Protein AF-0000000073252554 (afdb_homodimer)

Nearest PDB structures (foldseek):
  4odj-assembly1_A-2  TM=5.257E-01  e=9.785E-01  Cryptospo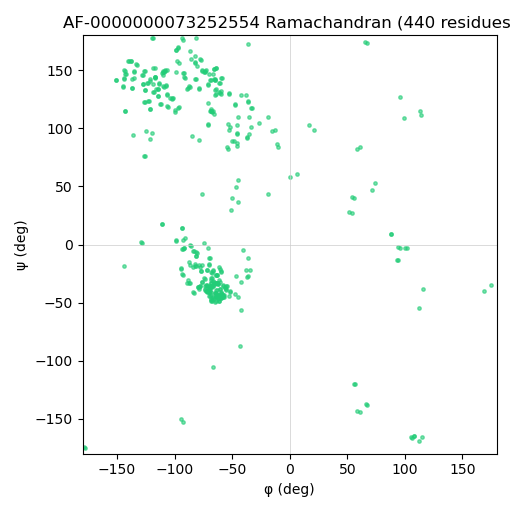ridium hominis
  5oql-assembly1_b  TM=2.674E-01  e=1.837E-01  Thermochaetoides thermophila DSM 1495
  5izo-assembly2_B  TM=3.496E-01  e=1.675E+00  Bacillus subtilis subsp. subtilis str. 168
  1tgz-assembly1_A  TM=3.885E-01  e=2.127E+00  Homo sapiens
  3dev-assembly1_B  TM=2.054E-01  e=1.675E+00  Staphylococcus haemolyticus JCSC1435

Radius of gyration: 21.5 Å; Cα contacts (8 Å, |Δi|>4): 895; chains: 2; bounding box: 57×66×51 Å

pLDDT: mean 74.4, std 19.13, range [18.89, 98.12]

Secondary structure (DSSP, 8-state):
---------HHHHHHHHHHHHHHHHHHHT-B-TTS-BGGGSHHHHHHHHHHHHHHHS-GGG-SEEEEEEE-SSTT--SS--EEEEEEEEEE-TTSSSEEEEEEEEEEEEE-TT----HHHHHHHHHHHHHHHTTT-TT-EEEEEEEETTEEEEEEEETTS-GGGGEEEEETTEE-S-TT-TTHHHHHHHH-EESS---TTSSTT-STTTTHHHHHGGG----/---------HHHHHHHHHHHHHHHHHHHT-B-TTS-BGGGSHHHHHHHHHHHHHHHS-GGG-SEEEEET--SSTT--SS---SEEEEEEEE-TTSSSEEEEEEEEEEEEE-TT----HHHHHHHHHHHHHHHTTT-TT-EEEEEEEETTEEEEEEEETTS-GGGGEEEEETTEE-S-TT-TTHHHHHHHH-EETT---TTSSSS-STTTTHHHHHTTT----

Foldseek 3Di:
DPPQLPDPDPVQLLVQLQVLLQVLLVQQPDQDPPRHRQQQAFVSVLVSVVSNVCSLPPVSSVQWDKDAQDALDPPDDDDGGFRIWIWGWAADPPDHDIDIDAGAETEDEGGQNDPDALVNQVVSVVVRCCSNVPLPAPDKHKYWYYYRQFIWIWIAGSNDDDPQRIFTAALVGTPSDCPPPDPVVVCNRVGAGSSDADPPDDGCRSNNCSCRCSNPDVDPPD/DPPQLPDPDPVQLLVQLQVLLQVLLVQQPDQDPPRHRNQQAFVSVLVSVVSNVCSLPPVSSVQWDKDAQDALDVPDDDDGGFRIFIWGWAADPPDHDIDIDAGAETEDEGGQNDPDFPVNQVVSVVVRCCSNVPLPAPDKHKYWYYYRQFIWIWIAGSNDDDPQRIFTAALVGTDSDCPDPDPVVVCNRRGAGSSWDDPPDPHHYSNRCSCPCSSPDSDPPD

Solvent-accessible surface area (backbone atoms only — not comparable to full-atom values): 23296 Å² total; per-residue (Å²): 131,80,78,68,74,74,70,73,49,68,64,57,43,51,50,48,40,46,55,46,30,55,48,43,32,26,33,58,72,19,66,39,79,91,73,38,45,44,25,32,33,35,31,47,26,38,13,52,48,49,41,50,48,42,59,75,48,37,56,87,68,57,45,35,42,52,19,42,55,26,44,55,47,80,79,50,89,71,79,76,53,35,58,31,30,36,28,30,41,32,74,32,87,90,46,87,41,38,36,81,51,55,65,48,29,42,34,45,60,33,15,50,68,49,87,71,46,70,65,55,50,48,51,54,48,51,57,46,44,49,63,45,57,40,73,46,74,79,42,59,27,40,34,38,38,35,40,29,54,29,34,38,44,34,40,34,34,37,74,40,63,74,75,62,17,52,27,41,44,50,90,90,38,76,39,87,56,62,75,43,90,48,76,58,36,54,42,64,65,61,36,32,31,53,54,40,48,60,91,90,60,80,64,26,18,63,38,38,44,47,63,38,41,68,66,50,59,90,55,78,70,116,130,79,77,66,74,73,69,74,49,69,62,56,42,51,51,48,37,46,54,46,28,56,49,41,29,28,31,57,72,21,67,38,79,92,73,38,46,44,25,33,30,35,30,47,26,38,13,53,48,49,40,51,49,42,59,76,48,38,55,88,67,57,46,36,40,51,18,42,56,25,44,54,45,79,79,51,87,74,77,76,54,35,58,31,31,35,28,30,40,32,74,32,86,90,47,86,37,37,34,82,51,55,67,48,28,42,34,43,57,32,15,50,68,48,87,71,48,70,64,54,49,49,51,54,48,52,57,46,44,50,64,45,57,40,72,47,74,80,42,58,26,41,34,39,38,36,40,28,56,30,34,39,44,33,40,33,33,36,75,42,64,76,76,61,17,54,27,41,43,51,91,91,37,77,37,87,55,60,78,41,91,46,76,59,28,55,40,62,64,61,34,45,32,53,53,32,40,61,92,88,54,84,55,6,39,62,38,44,46,47,65,41,38,66,66,48,56,92,56,77,72,114

Structure (mmCIF, N/CA/C/O backbone):
data_AF-0000000073252554-model_v1
#
loop_
_entity.id
_entity.type
_entity.pdbx_description
1 polymer 'Chromosome 3, complete genome'
#
loop_
_atom_site.group_PDB
_atom_site.id
_atom_site.type_symbol
_atom_site.label_atom_id
_atom_site.label_alt_id
_atom_site.label_comp_id
_atom_site.label_asym_id
_atom_site.label_entity_id
_atom_site.label_seq_id
_atom_site.pdbx_PDB_ins_code
_atom_site.Cartn_x
_atom_site.Cartn_y
_atom_site.Cartn_z
_atom_site.occupancy
_atom_site.B_iso_or_equiv
_atom_site.auth_seq_id
_atom_site.auth_comp_id
_atom_site.auth_asym_id
_atom_site.auth_atom_id
_atom_site.pdbx_PDB_model_num
ATOM 1 N N . MET A 1 1 ? -17.484 -10.086 26.688 1 18.89 1 MET A N 1
ATOM 2 C CA . MET A 1 1 ? -16.344 -9.18 26.875 1 18.89 1 MET A CA 1
ATOM 3 C C . MET A 1 1 ? -15.711 -8.82 25.531 1 18.89 1 MET A C 1
ATOM 5 O O . MET A 1 1 ? -15.258 -9.711 24.797 1 18.89 1 MET A O 1
ATOM 9 N N . ALA A 1 2 ? -16.172 -7.754 24.922 1 21.78 2 ALA A N 1
ATOM 10 C CA . ALA A 1 2 ? -15.727 -7.301 23.609 1 21.78 2 ALA A CA 1
ATOM 11 C C . ALA A 1 2 ? -14.203 -7.168 23.562 1 21.78 2 ALA A C 1
ATOM 13 O O . ALA A 1 2 ? -13.602 -6.555 24.453 1 21.78 2 ALA A O 1
ATOM 14 N N . LEU A 1 3 ? -13.516 -8.086 23.062 1 23.88 3 LEU A N 1
ATOM 15 C CA . LEU A 1 3 ? -12.07 -7.977 22.938 1 23.88 3 LEU A CA 1
ATOM 16 C C . LEU A 1 3 ? -11.672 -6.613 22.375 1 23.88 3 LEU A C 1
ATOM 18 O O . LEU A 1 3 ? -12.109 -6.234 21.281 1 23.88 3 LEU A O 1
ATOM 22 N N . ILE A 1 4 ? -11.562 -5.672 23.172 1 27.3 4 ILE A N 1
ATOM 23 C CA . ILE A 1 4 ? -11.086 -4.34 22.812 1 27.3 4 ILE A CA 1
ATOM 24 C C . ILE A 1 4 ? -9.844 -4.457 21.938 1 27.3 4 ILE A C 1
ATOM 26 O O . ILE A 1 4 ? -8.852 -5.062 22.328 1 27.3 4 ILE A O 1
ATOM 30 N N . PRO A 1 5 ? -9.914 -4.434 20.641 1 35.44 5 PRO A N 1
ATOM 31 C CA . PRO A 1 5 ? -8.711 -4.5 19.812 1 35.44 5 PRO A CA 1
ATOM 32 C C . PRO A 1 5 ? -7.539 -3.725 20.422 1 35.44 5 PRO A C 1
ATOM 34 O O . PRO A 1 5 ? -7.691 -2.557 20.781 1 35.44 5 PRO A O 1
ATOM 37 N N . GLN A 1 6 ? -6.719 -4.273 21.156 1 35.84 6 GLN A N 1
ATOM 38 C CA . GLN A 1 6 ? -5.582 -3.635 21.797 1 35.84 6 GLN A CA 1
ATOM 39 C C . GLN A 1 6 ? -4.781 -2.799 20.812 1 35.84 6 GLN A C 1
ATOM 41 O O . GLN A 1 6 ? -4.266 -3.324 19.812 1 35.84 6 GLN A O 1
ATOM 46 N N . ARG A 1 7 ? -5.191 -1.452 20.672 1 44.84 7 ARG A N 1
ATOM 47 C CA . ARG A 1 7 ? -4.312 -0.476 20.031 1 44.84 7 ARG A CA 1
ATOM 48 C C . ARG A 1 7 ? -2.846 -0.792 20.312 1 44.84 7 ARG A C 1
ATOM 50 O O . ARG A 1 7 ? -2.498 -1.213 21.422 1 44.84 7 ARG A O 1
ATOM 57 N N . ARG A 1 8 ? -2.166 -1.062 19.188 1 53.5 8 ARG A N 1
ATOM 58 C CA . ARG A 1 8 ? -0.73 -1.266 19.344 1 53.5 8 ARG A CA 1
ATOM 59 C C . ARG A 1 8 ? -0.154 -0.333 20.406 1 53.5 8 ARG A C 1
ATOM 61 O O . ARG A 1 8 ? -0.469 0.858 20.422 1 53.5 8 ARG A O 1
ATOM 68 N N . ALA A 1 9 ? 0.434 -1.065 21.328 1 59.47 9 ALA A N 1
ATOM 69 C CA . ALA A 1 9 ? 1.095 -0.294 22.391 1 59.47 9 ALA A CA 1
ATOM 70 C C . ALA A 1 9 ? 1.961 0.812 21.781 1 59.47 9 ALA A C 1
ATOM 72 O O . ALA A 1 9 ? 2.658 0.596 20.797 1 59.47 9 ALA A O 1
ATOM 73 N N . LEU A 1 10 ? 1.601 1.99 22.188 1 63.72 10 LEU A N 1
ATOM 74 C CA . LEU A 1 10 ? 2.35 3.164 21.75 1 63.72 10 LEU A CA 1
ATOM 75 C C . LEU A 1 10 ? 3.84 2.855 21.656 1 63.72 10 LEU A C 1
ATOM 77 O O . LEU A 1 10 ? 4.508 3.258 20.703 1 63.72 10 LEU A O 1
ATOM 81 N N . LEU A 1 11 ? 4.164 1.882 22.516 1 68.56 11 LEU A N 1
ATOM 82 C CA . LEU A 1 11 ? 5.586 1.564 22.562 1 68.56 11 LEU A CA 1
ATOM 83 C C . LEU A 1 11 ? 5.984 0.712 21.359 1 68.56 11 LEU A C 1
ATOM 85 O O . LEU A 1 11 ? 7.066 0.899 20.797 1 68.56 11 LEU A O 1
ATOM 89 N N . ALA A 1 12 ? 5.16 -0.115 20.953 1 73.69 12 ALA A N 1
ATOM 90 C CA . ALA A 1 12 ? 5.465 -0.985 19.812 1 73.69 12 ALA A CA 1
ATOM 91 C C . ALA A 1 12 ? 5.555 -0.185 18.516 1 73.69 12 ALA A C 1
ATOM 93 O O . ALA A 1 12 ? 6.441 -0.426 17.688 1 73.69 12 ALA A O 1
ATOM 94 N N . LEU A 1 13 ? 4.758 0.781 18.531 1 75.56 13 LEU A N 1
ATOM 95 C CA . LEU A 1 13 ? 4.746 1.633 17.344 1 75.56 13 LEU A CA 1
ATOM 96 C C . LEU A 1 13 ? 6.023 2.461 17.25 1 75.56 13 LEU A C 1
ATOM 98 O O . LEU A 1 13 ? 6.629 2.564 16.188 1 75.56 13 LEU A O 1
ATOM 102 N N . GLN A 1 14 ? 6.395 2.902 18.406 1 74.5 14 GLN A N 1
ATOM 103 C CA . GLN A 1 14 ? 7.598 3.725 18.453 1 74.5 14 GLN A CA 1
ATOM 104 C C . GLN A 1 14 ? 8.836 2.904 18.078 1 74.5 14 GLN A C 1
ATOM 106 O O . GLN A 1 14 ? 9.711 3.375 17.359 1 74.5 14 GLN A O 1
ATOM 111 N N . ASN A 1 15 ? 8.75 1.639 18.516 1 77.62 15 ASN A N 1
ATOM 112 C CA . ASN A 1 15 ? 9.859 0.753 18.203 1 77.62 15 ASN A CA 1
ATOM 113 C C . ASN A 1 15 ? 9.914 0.441 16.703 1 77.62 15 ASN A C 1
ATOM 115 O O . ASN A 1 15 ? 10.992 0.432 16.109 1 77.62 15 ASN A O 1
ATOM 119 N N . ASP A 1 16 ? 8.844 0.296 16.141 1 79.75 16 ASP A N 1
ATOM 120 C CA . ASP A 1 16 ? 8.781 -0.038 14.719 1 79.75 16 ASP A CA 1
ATOM 121 C C . ASP A 1 16 ? 9.227 1.139 13.859 1 79.75 16 ASP A C 1
ATOM 123 O O . ASP A 1 16 ? 9.969 0.958 12.891 1 79.75 16 ASP A O 1
ATOM 127 N N . LEU A 1 17 ? 8.852 2.297 14.312 1 78.44 17 LEU A N 1
ATOM 128 C CA . LEU A 1 17 ? 9.211 3.48 13.539 1 78.44 17 LEU A CA 1
ATOM 129 C C . LEU A 1 17 ? 10.703 3.768 13.633 1 78.44 17 LEU A C 1
ATOM 131 O O . LEU A 1 17 ? 11.328 4.164 12.648 1 78.44 17 LEU A O 1
ATOM 135 N N . THR A 1 18 ? 11.164 3.451 14.828 1 75.88 18 THR A N 1
ATOM 136 C CA . THR A 1 18 ? 12.594 3.672 15 1 75.88 18 THR A CA 1
ATOM 137 C C . THR A 1 18 ? 13.406 2.693 14.156 1 75.88 18 THR A C 1
ATOM 139 O O . THR A 1 18 ? 14.359 3.09 13.477 1 75.88 18 THR A O 1
ATOM 142 N N . GLN A 1 19 ? 12.969 1.48 14.195 1 76.38 19 GLN A N 1
ATOM 143 C CA . GLN A 1 19 ? 13.672 0.46 13.422 1 76.38 19 GLN A CA 1
ATOM 144 C C . GLN A 1 19 ? 13.562 0.736 11.922 1 76.38 19 GLN A C 1
ATOM 146 O O . GLN A 1 19 ? 14.57 0.692 11.203 1 76.38 19 GLN A O 1
ATOM 151 N N . PHE A 1 20 ? 12.438 1.101 11.578 1 79.94 20 PHE A N 1
ATOM 152 C CA . PHE A 1 20 ? 12.242 1.342 10.148 1 79.94 20 PHE A CA 1
ATOM 153 C C . PHE A 1 20 ? 12.945 2.621 9.719 1 79.94 20 PHE A C 1
ATOM 155 O O . PHE A 1 20 ? 13.461 2.705 8.602 1 79.94 20 PHE A O 1
ATOM 162 N N . GLY A 1 21 ? 12.906 3.543 10.656 1 74.81 21 GLY A N 1
ATOM 163 C CA . GLY A 1 21 ? 13.648 4.754 10.367 1 74.81 21 GLY A CA 1
ATOM 164 C C . GLY A 1 21 ? 15.117 4.496 10.062 1 74.81 21 GLY A C 1
ATOM 165 O O . GLY A 1 21 ? 15.695 5.125 9.172 1 74.81 21 GLY A O 1
ATOM 166 N N . GLY A 1 22 ? 15.656 3.516 10.805 1 74.25 22 GLY A N 1
ATOM 167 C CA . GLY A 1 22 ? 17.016 3.105 10.516 1 74.25 22 GLY A CA 1
ATOM 168 C C . GLY A 1 22 ? 17.188 2.533 9.117 1 74.25 22 GLY A C 1
ATOM 169 O O . GLY A 1 22 ? 18.172 2.818 8.438 1 74.25 22 GLY A O 1
ATOM 170 N N . HIS A 1 23 ? 16.219 1.893 8.672 1 75.44 23 HIS A N 1
ATOM 171 C CA . HIS A 1 23 ? 16.25 1.309 7.332 1 75.44 23 HIS A CA 1
ATOM 172 C C . HIS A 1 23 ? 16.109 2.383 6.258 1 75.44 23 HIS A C 1
ATOM 174 O O . HIS A 1 23 ? 16.797 2.332 5.234 1 75.44 23 HIS A O 1
ATOM 180 N N . VAL A 1 24 ? 15.25 3.303 6.594 1 76.5 24 VAL A N 1
ATOM 181 C CA . VAL A 1 24 ? 15.031 4.375 5.625 1 76.5 24 VAL A CA 1
ATOM 182 C C . VAL A 1 24 ? 16.328 5.152 5.422 1 76.5 24 VAL A C 1
ATOM 184 O O . VAL A 1 24 ? 16.672 5.52 4.293 1 76.5 24 VAL A O 1
ATOM 187 N N . HIS A 1 25 ? 17 5.336 6.477 1 75.06 25 HIS A N 1
ATOM 188 C CA . HIS A 1 25 ? 18.281 6.027 6.375 1 75.06 25 HIS A CA 1
ATOM 189 C C . HIS A 1 25 ? 19.234 5.297 5.438 1 75.06 25 HIS A C 1
ATOM 191 O O . HIS A 1 25 ? 19.875 5.918 4.578 1 75.06 25 HIS A O 1
ATOM 197 N N . THR A 1 26 ? 19.219 4.051 5.594 1 75.12 26 THR A N 1
ATOM 198 C CA . THR A 1 26 ? 20.109 3.25 4.762 1 75.12 26 THR A CA 1
ATOM 199 C C . THR A 1 26 ? 19.656 3.264 3.309 1 75.12 26 THR A C 1
ATOM 201 O O . THR A 1 26 ? 20.469 3.391 2.393 1 75.12 26 THR A O 1
ATOM 204 N N . LEU A 1 27 ? 18.438 3.273 3.096 1 76.62 27 LEU A N 1
ATOM 205 C CA . LEU A 1 27 ? 17.891 3.25 1.745 1 76.62 27 LEU A CA 1
ATOM 206 C C . LEU A 1 27 ? 18.141 4.57 1.028 1 76.62 27 LEU A C 1
ATOM 208 O O . LEU A 1 27 ? 18.453 4.586 -0.166 1 76.62 27 LEU A O 1
ATOM 212 N N . THR A 1 28 ? 17.969 5.586 1.789 1 75.69 28 THR A N 1
ATOM 213 C CA . THR A 1 28 ? 18.141 6.91 1.203 1 75.69 28 THR A CA 1
ATOM 214 C C . THR A 1 28 ? 19.562 7.102 0.694 1 75.69 28 THR A C 1
ATOM 216 O O . THR A 1 28 ? 19.781 7.812 -0.289 1 75.69 28 THR A O 1
ATOM 219 N N . GLY A 1 29 ? 20.453 6.469 1.315 1 73.75 29 GLY A N 1
ATOM 220 C CA . GLY A 1 29 ? 21.844 6.598 0.898 1 73.75 29 GLY A CA 1
ATOM 221 C C . GLY A 1 29 ? 22.234 5.625 -0.203 1 73.75 29 GLY A C 1
ATOM 222 O O . GLY A 1 29 ? 23.359 5.652 -0.693 1 73.75 29 GLY A O 1
ATOM 223 N N . THR A 1 30 ? 21.25 4.832 -0.583 1 76.44 30 THR A N 1
ATOM 224 C CA . THR A 1 30 ? 21.547 3.789 -1.561 1 76.44 30 THR A CA 1
ATOM 225 C C . THR A 1 30 ? 21.406 4.328 -2.982 1 76.44 30 THR A C 1
ATOM 227 O O . THR A 1 30 ? 20.5 5.105 -3.273 1 76.44 30 THR A O 1
ATOM 230 N N . VAL A 1 31 ? 22.422 3.928 -3.809 1 75.31 31 VAL A N 1
ATOM 231 C CA . VAL A 1 31 ? 22.375 4.199 -5.242 1 75.31 31 VAL A CA 1
ATOM 232 C C . VAL A 1 31 ? 21.969 2.932 -5.996 1 75.31 31 VAL A C 1
ATOM 234 O O . VAL A 1 31 ? 22.516 1.854 -5.746 1 75.31 31 VAL A O 1
ATOM 237 N N . VAL A 1 32 ? 20.938 3.043 -6.797 1 72.38 32 VAL A N 1
ATOM 238 C CA . VAL A 1 32 ? 20.453 1.886 -7.543 1 72.38 32 VAL A CA 1
ATOM 239 C C . VAL A 1 32 ? 21.109 1.848 -8.922 1 72.38 32 VAL A C 1
ATOM 241 O O . VAL A 1 32 ? 21.969 2.688 -9.234 1 72.38 32 VAL A O 1
ATOM 244 N N . ALA A 1 33 ? 20.734 0.728 -9.594 1 64.5 33 ALA A N 1
ATOM 245 C CA . ALA A 1 33 ? 21.297 0.585 -10.93 1 64.5 33 ALA A CA 1
ATOM 246 C C . ALA A 1 33 ? 21.047 1.841 -11.766 1 64.5 33 ALA A C 1
ATOM 248 O O . ALA A 1 33 ? 19.953 2.406 -11.742 1 64.5 33 ALA A O 1
ATOM 249 N N . GLY A 1 34 ? 22.031 2.432 -12.414 1 69.12 34 GLY A N 1
ATOM 250 C CA . GLY A 1 34 ? 21.953 3.637 -13.227 1 69.12 34 GLY A CA 1
ATOM 251 C C . GLY A 1 34 ? 22.469 4.871 -12.508 1 69.12 34 GLY A C 1
ATOM 252 O O . GLY A 1 34 ? 22.469 5.969 -13.07 1 69.12 34 GLY A O 1
ATOM 253 N N . GLY A 1 35 ? 22.859 4.645 -11.195 1 73.38 35 GLY A N 1
ATOM 254 C CA . GLY A 1 35 ? 23.5 5.727 -10.469 1 73.38 35 GLY A CA 1
ATOM 255 C C . GLY A 1 35 ? 22.531 6.648 -9.773 1 73.38 35 GLY A C 1
ATOM 256 O O . GLY A 1 35 ? 22.906 7.719 -9.297 1 73.38 35 GLY A O 1
ATOM 257 N N . GLN A 1 36 ? 21.297 6.223 -9.773 1 78.69 36 GLN A N 1
ATOM 258 C CA . GLN A 1 36 ? 20.281 7.074 -9.172 1 78.69 36 GLN A CA 1
ATOM 259 C C . GLN A 1 36 ? 20.078 6.738 -7.695 1 78.69 36 GLN A C 1
ATOM 261 O O . GLN A 1 36 ? 20.188 5.574 -7.301 1 78.69 36 GLN A O 1
ATOM 266 N N . ALA A 1 37 ? 19.812 7.812 -6.938 1 84.25 37 ALA A N 1
ATOM 267 C CA . ALA A 1 37 ? 19.422 7.57 -5.551 1 84.25 37 ALA A CA 1
ATOM 268 C C . ALA A 1 37 ? 18.172 6.711 -5.469 1 84.25 37 ALA A C 1
ATOM 270 O O . ALA A 1 37 ? 17.266 6.852 -6.289 1 84.25 37 ALA A O 1
ATOM 271 N N . TYR A 1 38 ? 18.109 5.863 -4.52 1 87.5 38 TYR A N 1
ATOM 272 C CA . TYR A 1 38 ? 16.953 4.984 -4.34 1 87.5 38 TYR A CA 1
ATOM 273 C C . TYR A 1 38 ? 15.656 5.777 -4.324 1 87.5 38 TYR A C 1
ATOM 275 O O . TYR A 1 38 ? 14.695 5.41 -4.996 1 87.5 38 TYR A O 1
ATOM 283 N N . LEU A 1 39 ? 15.68 6.926 -3.668 1 90.75 39 LEU A N 1
ATOM 284 C CA . LEU A 1 39 ? 14.453 7.695 -3.516 1 90.75 39 LEU A CA 1
ATOM 285 C C . LEU A 1 39 ? 14.312 8.727 -4.633 1 90.75 39 LEU A C 1
ATOM 287 O O . LEU A 1 39 ? 13.523 9.672 -4.516 1 90.75 39 LEU A O 1
ATOM 291 N N . ALA A 1 40 ? 15.117 8.547 -5.648 1 91.06 40 ALA A N 1
ATOM 292 C CA . ALA A 1 40 ? 14.992 9.445 -6.793 1 91.06 40 ALA A CA 1
ATOM 293 C C . ALA A 1 40 ? 13.672 9.227 -7.523 1 91.06 40 ALA A C 1
ATOM 295 O O . ALA A 1 40 ? 13.188 10.117 -8.227 1 91.06 40 ALA A O 1
ATOM 296 N N . VAL A 1 41 ? 13.133 8.016 -7.367 1 91.69 41 VAL A N 1
ATOM 297 C CA . VAL A 1 41 ? 11.93 7.695 -8.125 1 91.69 41 VAL A CA 1
ATOM 298 C C . VAL A 1 41 ? 10.734 7.605 -7.184 1 91.69 41 VAL A C 1
ATOM 300 O O . VAL A 1 41 ? 10.859 7.129 -6.055 1 91.69 41 VAL A O 1
ATOM 303 N N . GLU A 1 42 ? 9.57 7.945 -7.695 1 94.56 42 GLU A N 1
ATOM 304 C CA . GLU A 1 42 ? 8.352 8.109 -6.91 1 94.56 42 GLU A CA 1
ATOM 305 C C . GLU A 1 42 ? 7.91 6.785 -6.293 1 94.56 42 GLU A C 1
ATOM 307 O O . GLU A 1 42 ? 7.484 6.746 -5.137 1 94.56 42 GLU A O 1
ATOM 312 N N . HIS A 1 43 ? 7.984 5.688 -7.062 1 94.25 43 HIS A N 1
ATOM 313 C CA . HIS A 1 43 ? 7.453 4.434 -6.539 1 94.25 43 HIS A CA 1
ATOM 314 C C . HIS A 1 43 ? 8.273 3.943 -5.352 1 94.25 43 HIS A C 1
ATOM 316 O O . HIS A 1 43 ? 7.762 3.211 -4.5 1 94.25 43 HIS A O 1
ATOM 322 N N . ASN A 1 44 ? 9.57 4.383 -5.211 1 92.31 44 ASN A N 1
ATOM 323 C CA . ASN A 1 44 ? 10.352 4.031 -4.031 1 92.31 44 ASN A CA 1
ATOM 324 C C . ASN A 1 44 ? 9.992 4.906 -2.836 1 92.31 44 ASN A C 1
ATOM 326 O O . ASN A 1 44 ? 9.938 4.426 -1.701 1 92.31 44 ASN A O 1
ATOM 330 N N . VAL A 1 45 ? 9.719 6.156 -3.15 1 94.06 45 VAL A N 1
ATOM 331 C CA . VAL A 1 45 ? 9.234 7.043 -2.098 1 94.06 45 VAL A CA 1
ATOM 332 C C . VAL A 1 45 ? 7.914 6.512 -1.545 1 94.06 45 VAL A C 1
ATOM 334 O O . VAL A 1 45 ? 7.758 6.367 -0.33 1 94.06 45 VAL A O 1
ATOM 337 N N . ASN A 1 46 ? 7 6.184 -2.447 1 96.81 46 ASN A N 1
ATOM 338 C CA . ASN A 1 46 ? 5.684 5.688 -2.055 1 96.81 46 ASN A CA 1
ATOM 339 C C . ASN A 1 46 ? 5.785 4.359 -1.31 1 96.81 46 ASN A C 1
ATOM 341 O O . ASN A 1 46 ? 4.98 4.082 -0.417 1 96.81 46 ASN A O 1
ATOM 345 N N . GLY A 1 47 ? 6.766 3.559 -1.7 1 94.94 47 GLY A N 1
ATOM 346 C CA . GLY A 1 47 ? 6.992 2.314 -0.982 1 94.94 47 GLY A CA 1
ATOM 347 C C . GLY A 1 47 ? 7.41 2.527 0.461 1 94.94 47 GLY A C 1
ATOM 348 O O . GLY A 1 47 ? 6.898 1.862 1.365 1 94.94 47 GLY A O 1
ATOM 349 N N . VAL A 1 48 ? 8.289 3.436 0.678 1 91.81 48 VAL A N 1
ATOM 350 C CA . VAL A 1 48 ? 8.75 3.756 2.025 1 91.81 48 VAL A CA 1
ATOM 351 C C . VAL A 1 48 ? 7.578 4.262 2.865 1 91.81 48 VAL A C 1
ATOM 353 O O . VAL A 1 48 ? 7.383 3.818 3.998 1 91.81 48 VAL A O 1
ATOM 356 N N . TRP A 1 49 ? 6.809 5.082 2.295 1 95.31 49 TRP A N 1
ATOM 357 C CA . TRP A 1 49 ? 5.707 5.676 3.051 1 95.31 49 TRP A CA 1
ATOM 358 C C . TRP A 1 49 ? 4.562 4.684 3.215 1 95.31 49 TRP A C 1
ATOM 360 O O . TRP A 1 49 ? 3.844 4.715 4.215 1 95.31 49 TRP A O 1
ATOM 370 N N . ASN A 1 50 ? 4.344 3.793 2.232 1 96.56 50 ASN A N 1
ATOM 371 C CA . ASN A 1 50 ? 3.408 2.695 2.447 1 96.56 50 ASN A CA 1
ATOM 372 C C . ASN A 1 50 ? 3.773 1.877 3.682 1 96.56 50 ASN A C 1
ATOM 374 O O . ASN A 1 50 ? 2.898 1.491 4.457 1 96.56 50 ASN A O 1
ATOM 378 N N . ALA A 1 51 ? 5.055 1.696 3.863 1 92.94 51 ALA A N 1
ATOM 379 C CA . ALA A 1 51 ? 5.555 0.983 5.035 1 92.94 51 ALA A CA 1
ATOM 380 C C . ALA A 1 51 ? 5.312 1.785 6.312 1 92.94 51 ALA A C 1
ATOM 382 O O . ALA A 1 51 ? 4.781 1.259 7.293 1 92.94 51 ALA A O 1
ATOM 383 N N . ILE A 1 52 ? 5.68 3.043 6.262 1 90.81 52 ILE A N 1
ATOM 384 C CA . ILE A 1 52 ? 5.527 3.898 7.434 1 90.81 52 ILE A CA 1
ATOM 385 C C . ILE A 1 52 ? 4.055 3.955 7.84 1 90.81 52 ILE A C 1
ATOM 387 O O . ILE A 1 52 ? 3.727 3.822 9.023 1 90.81 52 ILE A O 1
ATOM 391 N N . LEU A 1 53 ? 3.154 4.145 6.914 1 93.69 53 LEU A N 1
ATOM 392 C CA . LEU A 1 53 ? 1.729 4.25 7.203 1 93.69 53 LEU A CA 1
ATOM 393 C C . LEU A 1 53 ? 1.192 2.947 7.785 1 93.69 53 LEU A C 1
ATOM 395 O O . LEU A 1 53 ? 0.295 2.961 8.625 1 93.69 53 LEU A O 1
ATOM 399 N N . HIS A 1 54 ? 1.774 1.866 7.336 1 92.75 54 HIS A N 1
ATOM 400 C CA . HIS A 1 54 ? 1.309 0.595 7.875 1 92.75 54 HIS A CA 1
ATOM 401 C C . HIS A 1 54 ? 1.863 0.357 9.281 1 92.75 54 HIS A C 1
ATOM 403 O O . HIS A 1 54 ? 1.329 -0.461 10.031 1 92.75 54 HIS A O 1
ATOM 409 N N . ILE A 1 55 ? 2.906 0.981 9.578 1 88.06 55 ILE A N 1
ATOM 410 C CA . ILE A 1 55 ? 3.371 0.953 10.961 1 88.06 55 ILE A CA 1
ATOM 411 C C . ILE A 1 55 ? 2.445 1.796 11.836 1 88.06 55 ILE A C 1
ATOM 413 O O . ILE A 1 55 ? 2.062 1.376 12.93 1 88.06 55 ILE A O 1
ATOM 417 N N . LEU A 1 56 ? 2.025 2.949 11.289 1 87.44 56 LEU A N 1
ATOM 418 C CA . LEU A 1 56 ? 1.181 3.883 12.023 1 87.44 56 LEU A CA 1
ATOM 419 C C . LEU A 1 56 ? -0.241 3.346 12.156 1 87.44 56 LEU A C 1
ATOM 421 O O . LEU A 1 56 ? -0.899 3.555 13.172 1 87.44 56 LEU A O 1
ATOM 425 N N . TYR A 1 57 ? -0.797 2.721 11.109 1 88 57 TYR A N 1
ATOM 426 C CA . TYR A 1 57 ? -2.162 2.219 11.016 1 88 57 TYR A CA 1
ATOM 427 C C . TYR A 1 57 ? -2.176 0.747 10.617 1 88 57 TYR A C 1
ATOM 429 O O . TYR A 1 57 ? -2.539 0.406 9.484 1 88 57 TYR A O 1
ATOM 437 N N . PRO A 1 58 ? -1.877 -0.06 11.555 1 82.31 58 PRO A N 1
ATOM 438 C CA . PRO A 1 58 ? -1.761 -1.484 11.234 1 82.31 58 PRO A CA 1
ATOM 439 C C . PRO A 1 58 ? -3.092 -2.105 10.812 1 82.31 58 PRO A C 1
ATOM 441 O O . PRO A 1 58 ? -4.137 -1.775 11.383 1 82.31 58 PRO A O 1
ATOM 444 N N . VAL A 1 59 ? -2.936 -2.975 9.867 1 76.19 59 VAL A N 1
ATOM 445 C CA . VAL A 1 59 ? -4.121 -3.623 9.32 1 76.19 59 VAL A CA 1
ATOM 446 C C . VAL A 1 59 ? -4.801 -4.457 10.406 1 76.19 59 VAL A C 1
ATOM 448 O O . VAL A 1 59 ? -6.016 -4.668 10.367 1 76.19 59 VAL A O 1
ATOM 451 N N . THR A 1 60 ? -4.113 -4.898 11.352 1 70 60 THR A N 1
ATOM 452 C CA . THR A 1 60 ? -4.613 -5.82 12.359 1 70 60 THR A CA 1
ATOM 453 C C . THR A 1 60 ? -5.605 -5.121 13.281 1 70 60 THR A C 1
ATOM 455 O O . THR A 1 60 ? -6.426 -5.777 13.93 1 70 60 THR A O 1
ATOM 458 N N . ASP A 1 61 ? -5.566 -3.736 13.273 1 69.88 61 ASP A N 1
ATOM 459 C CA . ASP A 1 61 ? -6.504 -2.986 14.102 1 69.88 61 ASP A CA 1
ATOM 460 C C . ASP A 1 61 ? -7.855 -2.842 13.414 1 69.88 61 ASP A C 1
ATOM 462 O O . ASP A 1 61 ? -8.859 -2.525 14.055 1 69.88 61 ASP A O 1
ATOM 466 N N . MET A 1 62 ? -7.992 -3.049 12.195 1 68.31 62 MET A N 1
ATOM 467 C CA . MET A 1 62 ? -9.141 -2.979 11.297 1 68.31 62 MET A CA 1
ATOM 468 C C . MET A 1 62 ? -9.852 -1.639 11.43 1 68.31 62 MET A C 1
ATOM 470 O O . MET A 1 62 ? -11.086 -1.575 11.359 1 68.31 62 MET A O 1
ATOM 474 N N . ASP A 1 63 ? -9.117 -0.609 11.812 1 80.25 63 ASP A N 1
ATOM 475 C CA . ASP A 1 63 ? -9.695 0.729 11.875 1 80.25 63 ASP A CA 1
ATOM 476 C C . ASP A 1 63 ? -9.438 1.502 10.586 1 80.25 63 ASP A C 1
ATOM 478 O O . ASP A 1 63 ? -10.164 2.447 10.266 1 80.25 63 ASP A O 1
ATOM 482 N N . PHE A 1 64 ? -8.414 0.935 9.961 1 87.88 64 PHE A N 1
ATOM 483 C CA . PHE A 1 64 ? -8.023 1.698 8.789 1 87.88 64 PHE A CA 1
ATOM 484 C C . PHE A 1 64 ? -7.582 0.768 7.66 1 87.88 64 PHE A C 1
ATOM 486 O O . PHE A 1 64 ? -7.102 -0.339 7.914 1 87.88 64 PHE A O 1
ATOM 493 N N . LEU A 1 65 ? -7.785 1.221 6.539 1 91.19 65 LEU A N 1
ATOM 494 C CA . LEU A 1 65 ? -7.199 0.631 5.34 1 91.19 65 LEU A CA 1
ATOM 495 C C . LEU A 1 65 ? -6.402 1.669 4.559 1 91.19 65 LEU A C 1
ATOM 497 O O . LEU A 1 65 ? -6.82 2.822 4.441 1 91.19 65 LEU A O 1
ATOM 501 N N . ILE A 1 66 ? -5.293 1.234 4.082 1 95.69 66 ILE A N 1
ATOM 502 C CA . ILE A 1 66 ? -4.492 2.107 3.23 1 95.69 66 ILE A CA 1
ATOM 503 C C . ILE A 1 66 ? -4.73 1.753 1.765 1 95.69 66 ILE A C 1
ATOM 505 O O . ILE A 1 66 ? -4.379 0.659 1.319 1 95.69 66 ILE A O 1
ATOM 509 N N . ASN A 1 67 ? -5.285 2.689 1.07 1 96.19 67 ASN A N 1
ATOM 510 C CA . ASN A 1 67 ? -5.641 2.479 -0.329 1 96.19 67 ASN A CA 1
ATOM 511 C C . ASN A 1 67 ? -4.699 3.23 -1.266 1 96.19 67 ASN A C 1
ATOM 513 O O . ASN A 1 67 ? -4.602 4.457 -1.2 1 96.19 67 ASN A O 1
ATOM 517 N N . PRO A 1 68 ? -4.008 2.471 -2.123 1 97.62 68 PRO A N 1
ATOM 518 C CA . PRO A 1 68 ? -3.279 3.18 -3.176 1 97.62 68 PRO A CA 1
ATOM 519 C C . PRO A 1 68 ? -4.191 3.67 -4.297 1 97.62 68 PRO A C 1
ATOM 521 O O . PRO A 1 68 ? -5.266 3.105 -4.516 1 97.62 68 PRO A O 1
ATOM 524 N N . GLU A 1 69 ? -3.822 4.746 -4.926 1 95.94 69 GLU A N 1
ATOM 525 C CA . GLU A 1 69 ? -4.465 5.289 -6.121 1 95.94 69 GLU A CA 1
ATOM 526 C C . GLU A 1 69 ? -5.957 5.496 -5.898 1 95.94 69 GLU A C 1
ATOM 528 O O . GLU A 1 69 ? -6.773 5.125 -6.742 1 95.94 69 GLU A O 1
ATOM 533 N N . ALA A 1 70 ? -6.277 5.98 -4.723 1 94.88 70 ALA A N 1
ATOM 534 C CA . ALA A 1 70 ? -7.684 6.133 -4.363 1 94.88 70 ALA A CA 1
ATOM 535 C C . ALA A 1 70 ? -8.258 7.43 -4.93 1 94.88 70 ALA A C 1
ATOM 537 O O . ALA A 1 70 ? -7.598 8.469 -4.91 1 94.88 70 ALA A O 1
ATOM 538 N N . TYR A 1 71 ? -9.461 7.344 -5.348 1 92.12 71 TYR A N 1
ATOM 539 C CA . TYR A 1 71 ? -10.219 8.531 -5.707 1 92.12 71 TYR A CA 1
ATOM 540 C C . TYR A 1 71 ? -10.82 9.195 -4.469 1 92.12 71 TYR A C 1
ATOM 542 O O . TYR A 1 71 ? -10.984 8.547 -3.432 1 92.12 71 TYR A O 1
ATOM 550 N N . PRO A 1 72 ? -11.117 10.453 -4.539 1 88.81 72 PRO A N 1
ATOM 551 C CA . PRO A 1 72 ? -11.609 11.148 -3.354 1 88.81 72 PRO A CA 1
ATOM 552 C C . PRO A 1 72 ? -12.977 10.648 -2.896 1 88.81 72 PRO A C 1
ATOM 554 O O . PRO A 1 72 ? -13.266 10.633 -1.698 1 88.81 72 PRO A O 1
ATOM 557 N N . LEU A 1 73 ? -13.781 10.234 -3.852 1 85.5 73 LEU A N 1
ATOM 558 C CA . LEU A 1 73 ? -15.117 9.781 -3.492 1 85.5 73 LEU A CA 1
ATOM 559 C C . LEU A 1 73 ? -15.242 8.273 -3.668 1 85.5 73 LEU A C 1
ATOM 561 O O . LEU A 1 73 ? -14.68 7.703 -4.605 1 85.5 73 LEU A O 1
ATOM 565 N N . GLN A 1 74 ? -16.094 7.801 -2.768 1 79.5 74 GLN A N 1
ATOM 566 C CA . GLN A 1 74 ? -16.375 6.375 -2.898 1 79.5 74 GLN A CA 1
ATOM 567 C C . GLN A 1 74 ? -17.062 6.07 -4.219 1 79.5 74 GLN A C 1
ATOM 569 O O . GLN A 1 74 ? -17.953 6.809 -4.641 1 79.5 74 GLN A O 1
ATOM 574 N N . GLY A 1 75 ? -16.625 5.168 -4.949 1 77.12 75 GLY A N 1
ATOM 575 C CA . GLY A 1 75 ? -17.266 4.781 -6.195 1 77.12 75 GLY A CA 1
ATOM 576 C C . GLY A 1 75 ? -16.703 5.5 -7.406 1 77.12 75 GLY A C 1
ATOM 577 O O . GLY A 1 75 ? -17.031 5.16 -8.547 1 77.12 75 GLY A O 1
ATOM 578 N N . GLN A 1 76 ? -15.914 6.582 -7.105 1 80.38 76 GLN A N 1
ATOM 579 C CA . GLN A 1 76 ? -15.312 7.328 -8.203 1 80.38 76 GLN A CA 1
ATOM 580 C C . GLN A 1 76 ? -14.312 6.469 -8.969 1 80.38 76 GLN A C 1
ATOM 582 O O . GLN A 1 76 ? -13.562 5.691 -8.375 1 80.38 76 GLN A O 1
ATOM 587 N N . GLN A 1 77 ? -14.289 6.668 -10.359 1 78.12 77 GLN A N 1
ATOM 588 C CA . GLN A 1 77 ? -13.414 5.828 -11.18 1 78.12 77 GLN A CA 1
ATOM 589 C C . GLN A 1 77 ? -12.555 6.676 -12.109 1 78.12 77 GLN A C 1
ATOM 591 O O . GLN A 1 77 ? -11.805 6.137 -12.93 1 78.12 77 GLN A O 1
ATOM 596 N N . ASN A 1 78 ? -12.742 8.008 -11.938 1 81.06 78 ASN A N 1
ATOM 597 C CA . ASN A 1 78 ? -11.969 8.891 -12.805 1 81.06 78 ASN A CA 1
ATOM 598 C C . ASN A 1 78 ? -11.469 10.117 -12.055 1 81.06 78 ASN A C 1
ATOM 600 O O . ASN A 1 78 ? -11.945 10.414 -10.953 1 81.06 78 ASN A O 1
ATOM 604 N N . GLY A 1 79 ? -10.445 10.695 -12.578 1 85.5 79 GLY A N 1
ATOM 605 C CA . GLY A 1 79 ? -9.875 11.898 -11.984 1 85.5 79 GLY A CA 1
ATOM 606 C C . GLY A 1 79 ? -8.547 11.648 -11.297 1 85.5 79 GLY A C 1
ATOM 607 O O . GLY A 1 79 ? -7.902 10.625 -11.539 1 85.5 79 GLY A O 1
ATOM 608 N N . ALA A 1 80 ? -8.172 12.633 -10.477 1 89.38 80 ALA A N 1
ATOM 609 C CA . ALA A 1 80 ? -6.887 12.539 -9.797 1 89.38 80 ALA A CA 1
ATOM 610 C C . ALA A 1 80 ? -6.969 11.609 -8.594 1 89.38 80 ALA A C 1
ATOM 612 O O . ALA A 1 80 ? -7.961 11.617 -7.859 1 89.38 80 ALA A O 1
ATOM 613 N N . ARG A 1 81 ? -6.016 10.812 -8.508 1 94.94 81 ARG A N 1
ATOM 614 C CA . ARG A 1 81 ? -5.945 9.859 -7.41 1 94.94 81 ARG A CA 1
ATOM 615 C C . ARG A 1 81 ? -4.855 10.242 -6.418 1 94.94 81 ARG A C 1
ATOM 617 O O . ARG A 1 81 ? -3.891 10.922 -6.781 1 94.94 81 ARG A O 1
ATOM 624 N N . ALA A 1 82 ? -5.137 9.859 -5.188 1 96.62 82 ALA A N 1
ATOM 625 C CA . ALA A 1 82 ? -4.07 9.922 -4.191 1 96.62 82 ALA A CA 1
ATOM 626 C C . ALA A 1 82 ? -3.051 8.812 -4.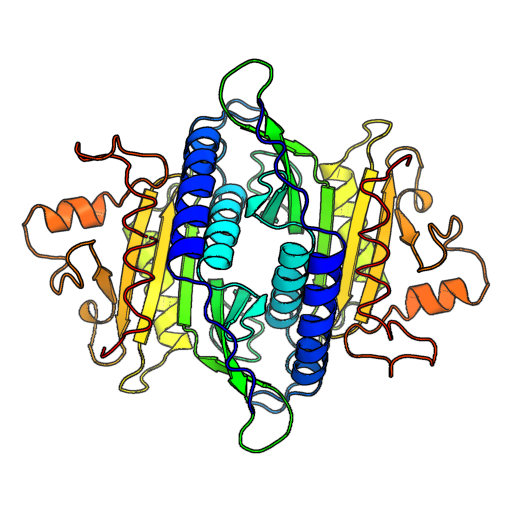41 1 96.62 82 ALA A C 1
ATOM 628 O O . ALA A 1 82 ? -3.396 7.73 -4.891 1 96.62 82 ALA A O 1
ATOM 629 N N . ASP A 1 83 ? -1.804 9.133 -4.027 1 97.88 83 ASP A N 1
ATOM 630 C CA . ASP A 1 83 ? -0.846 8.031 -4.004 1 97.88 83 ASP A CA 1
ATOM 631 C C . ASP A 1 83 ? -1.218 7.008 -2.934 1 97.88 83 ASP A C 1
ATOM 633 O O . ASP A 1 83 ? -1.175 5.801 -3.184 1 97.88 83 ASP A O 1
ATOM 637 N N . LEU A 1 84 ? -1.532 7.5 -1.786 1 98.12 84 LEU A N 1
ATOM 638 C CA . LEU A 1 84 ? -2.072 6.699 -0.692 1 98.12 84 LEU A CA 1
ATOM 639 C C . LEU A 1 84 ? -3.107 7.492 0.1 1 98.12 84 LEU A C 1
ATOM 641 O O . LEU A 1 84 ? -2.965 8.703 0.276 1 98.12 84 LEU A O 1
ATOM 645 N N . ILE A 1 85 ? -4.141 6.777 0.538 1 96.44 85 ILE A N 1
ATOM 646 C CA . ILE A 1 85 ? -4.969 7.336 1.604 1 96.44 85 ILE A CA 1
ATOM 647 C C . ILE A 1 85 ? -5.078 6.332 2.75 1 96.44 85 ILE A C 1
ATOM 649 O O . ILE A 1 85 ? -4.906 5.129 2.547 1 96.44 85 ILE A O 1
ATOM 653 N N . VAL A 1 86 ? -5.203 6.887 3.902 1 93.94 86 VAL A N 1
ATOM 654 C CA . VAL A 1 86 ? -5.672 6.098 5.039 1 93.94 86 VAL A CA 1
ATOM 655 C C . VAL A 1 86 ? -7.172 6.297 5.223 1 93.94 86 VAL A C 1
ATOM 657 O O . VAL A 1 86 ? -7.629 7.41 5.5 1 93.94 86 VAL A O 1
ATOM 660 N N . ARG A 1 87 ? -7.926 5.227 5.094 1 89.69 87 ARG A N 1
ATOM 661 C CA . ARG A 1 87 ? -9.383 5.27 5.195 1 89.69 87 ARG A CA 1
ATOM 662 C C . ARG A 1 87 ? -9.859 4.586 6.473 1 89.69 87 ARG A C 1
ATOM 664 O O . ARG A 1 87 ? -9.414 3.486 6.801 1 89.69 87 ARG A O 1
ATOM 671 N N . GLU A 1 88 ? -10.812 5.289 7.086 1 84.81 88 GLU A N 1
ATOM 672 C CA . GLU A 1 88 ? -11.461 4.664 8.234 1 84.81 88 GLU A CA 1
ATOM 673 C C . GLU A 1 88 ? -12.367 3.514 7.801 1 84.81 88 GLU A C 1
ATOM 675 O O . GLU A 1 88 ? -13.031 3.6 6.766 1 84.81 88 GLU A O 1
ATOM 680 N N . ILE A 1 89 ? -12.266 2.523 8.547 1 81 89 ILE A N 1
ATOM 681 C CA . ILE A 1 89 ? -13.242 1.449 8.43 1 81 89 ILE A CA 1
ATOM 682 C C . ILE A 1 89 ? -14.102 1.398 9.695 1 81 89 ILE A C 1
ATOM 684 O O . ILE A 1 89 ? -13.578 1.258 10.805 1 81 89 ILE A O 1
ATOM 688 N N . ASN A 1 90 ? -15.391 1.563 9.469 1 77.06 90 ASN A N 1
ATOM 689 C CA . ASN A 1 90 ? -16.312 1.611 10.609 1 77.06 90 ASN A CA 1
ATOM 690 C C . ASN A 1 90 ? -17.203 0.378 10.656 1 77.06 90 ASN A C 1
ATOM 692 O O . ASN A 1 90 ? -17.578 -0.171 9.617 1 77.06 90 ASN A O 1
ATOM 696 N N . VAL A 1 91 ? -17.453 0.1 11.852 1 71.75 91 VAL A N 1
ATOM 697 C CA . VAL A 1 91 ? -18.469 -0.932 12.039 1 71.75 91 VAL A CA 1
ATOM 698 C C . VAL A 1 91 ? -19.812 -0.428 11.531 1 71.75 91 VAL A C 1
ATOM 700 O O . VAL A 1 91 ? -20.172 0.725 11.766 1 71.75 91 VAL A O 1
ATOM 703 N N . ASN A 1 92 ? -20.438 -1.282 10.781 1 72.19 92 ASN A N 1
ATOM 704 C CA . ASN A 1 92 ? -21.781 -0.949 10.352 1 72.19 92 ASN A CA 1
ATOM 705 C C . ASN A 1 92 ? -22.781 -1.014 11.508 1 72.19 92 ASN A C 1
ATOM 707 O O . ASN A 1 92 ? -23.203 -2.1 11.906 1 72.19 92 ASN A O 1
ATOM 711 N N . LEU A 1 93 ? -23.172 0.141 12.016 1 72.75 93 LEU A N 1
ATOM 712 C CA . LEU A 1 93 ? -24.094 0.177 13.156 1 72.75 93 LEU A CA 1
ATOM 713 C C . LEU A 1 93 ? -25.5 -0.229 12.734 1 72.75 93 LEU A C 1
ATOM 715 O O . LEU A 1 93 ? -26.312 -0.611 13.578 1 72.75 93 LEU A O 1
ATOM 719 N N . ALA A 1 94 ? -25.75 -0.104 11.484 1 71 94 ALA A N 1
ATOM 720 C CA . ALA A 1 94 ? -27.094 -0.393 10.977 1 71 94 ALA A CA 1
ATOM 721 C C . ALA A 1 94 ? -27.188 -1.84 10.5 1 71 94 ALA A C 1
ATOM 723 O O . ALA A 1 94 ? -28.25 -2.279 10.062 1 71 94 ALA A O 1
ATOM 724 N N . GLY A 1 95 ? -26.109 -2.547 10.539 1 63.31 95 GLY A N 1
ATOM 725 C CA . GLY A 1 95 ? -26.109 -3.916 10.055 1 63.31 95 GLY A CA 1
ATOM 726 C C . GLY A 1 95 ? -24.766 -4.609 10.219 1 63.31 95 GLY A C 1
ATOM 727 O O . GLY A 1 95 ? -23.891 -4.109 10.922 1 63.31 95 GLY A O 1
ATOM 728 N N . PRO A 1 96 ? -24.703 -5.754 9.734 1 62.59 96 PRO A N 1
ATOM 729 C CA . PRO A 1 96 ? -23.453 -6.496 9.828 1 62.59 96 PRO A CA 1
ATOM 730 C C . PRO A 1 96 ? -22.344 -5.887 8.977 1 62.59 96 PRO A C 1
ATOM 732 O O . PRO A 1 96 ? -22.625 -5.219 7.98 1 62.59 96 PRO A O 1
ATOM 735 N N . GLY A 1 97 ? -21.234 -5.922 9.492 1 65.75 97 GLY A N 1
ATOM 736 C CA . GLY A 1 97 ? -20.078 -5.66 8.656 1 65.75 97 GLY A CA 1
ATOM 737 C C . GLY A 1 97 ? -19.469 -4.289 8.875 1 65.75 97 GLY A C 1
ATOM 738 O O . GLY A 1 97 ? -19.594 -3.721 9.961 1 65.75 97 GLY A O 1
ATOM 739 N N . TYR A 1 98 ? -18.641 -3.926 7.957 1 71.06 98 TYR A N 1
ATOM 740 C CA . TYR A 1 98 ? -17.891 -2.674 8.016 1 71.06 98 TYR A CA 1
ATOM 741 C C . TYR A 1 98 ? -18.266 -1.76 6.855 1 71.06 98 TYR A C 1
ATOM 743 O O . TYR A 1 98 ? -18.703 -2.23 5.805 1 71.06 98 TYR A O 1
ATOM 751 N N . ILE A 1 99 ? -18.266 -0.472 7.219 1 72.5 99 ILE A N 1
ATOM 752 C CA . ILE A 1 99 ? -18.453 0.521 6.168 1 72.5 99 ILE A CA 1
ATOM 753 C C . ILE A 1 99 ? -17.234 1.438 6.09 1 72.5 99 ILE A C 1
ATOM 755 O O . ILE A 1 99 ? -16.672 1.804 7.117 1 72.5 99 ILE A O 1
ATOM 759 N N . PRO A 1 100 ? -16.859 1.712 4.828 1 76.12 100 PRO A N 1
ATOM 760 C CA . PRO A 1 100 ? -15.789 2.703 4.723 1 76.12 100 PRO A CA 1
ATOM 761 C C . PRO A 1 100 ? -16.188 4.062 5.301 1 76.12 100 PRO A C 1
ATOM 763 O O . PRO A 1 100 ? -17.312 4.527 5.094 1 76.12 100 PRO A O 1
ATOM 766 N N . GLY A 1 101 ? -15.258 4.48 6.105 1 77.38 101 GLY A N 1
ATOM 767 C CA . GLY A 1 101 ? -15.445 5.805 6.68 1 77.38 101 GLY A CA 1
ATOM 768 C C . GLY A 1 101 ? -14.75 6.898 5.898 1 77.38 101 GLY A C 1
ATOM 769 O O . GLY A 1 101 ? -14.672 6.84 4.668 1 77.38 101 GLY A O 1
ATOM 770 N N . ARG A 1 102 ? -14.383 7.871 6.57 1 79.5 102 ARG A N 1
ATOM 771 C CA . ARG A 1 102 ? -13.781 9.062 5.988 1 79.5 102 ARG A CA 1
ATOM 772 C C . ARG A 1 102 ? -12.32 8.828 5.641 1 79.5 102 ARG A C 1
ATOM 774 O O . ARG A 1 102 ? -11.688 7.922 6.184 1 79.5 102 ARG A O 1
ATOM 781 N N . THR A 1 103 ? -11.852 9.719 4.711 1 87.94 103 THR A N 1
ATOM 782 C CA . THR A 1 103 ? -10.406 9.82 4.523 1 87.94 103 THR A CA 1
ATOM 783 C C . THR A 1 103 ? -9.742 10.422 5.754 1 87.94 103 THR A C 1
ATOM 785 O O . THR A 1 103 ? -9.984 11.586 6.09 1 87.94 103 THR A O 1
ATOM 788 N N . PHE A 1 104 ? -8.961 9.633 6.355 1 88.88 104 PHE A N 1
ATOM 789 C CA . PHE A 1 104 ? -8.312 10.039 7.594 1 88.88 104 PHE A CA 1
ATOM 790 C C . PHE A 1 104 ? -6.984 10.727 7.312 1 88.88 104 PHE A C 1
ATOM 792 O O . PHE A 1 104 ? -6.566 11.617 8.055 1 88.88 104 PHE A O 1
ATOM 799 N N . MET A 1 105 ? -6.387 10.266 6.285 1 92.5 105 MET A N 1
ATOM 800 C CA . MET A 1 105 ? -5.086 10.812 5.902 1 92.5 105 MET A CA 1
ATOM 801 C C . MET A 1 105 ? -4.875 10.711 4.395 1 92.5 105 MET A C 1
ATOM 803 O O . MET A 1 105 ? -5.254 9.719 3.775 1 92.5 105 MET A O 1
ATOM 807 N N . TYR A 1 106 ? -4.242 11.805 3.91 1 95.38 106 TYR A N 1
ATOM 808 C CA . TYR A 1 106 ? -3.846 11.883 2.51 1 95.38 106 TYR A CA 1
ATOM 809 C C . TYR A 1 106 ? -2.328 11.922 2.373 1 95.38 106 TYR A C 1
ATOM 811 O O . TYR A 1 106 ? -1.651 12.648 3.1 1 95.38 106 TYR A O 1
ATOM 819 N N . PHE A 1 107 ? -1.799 11.102 1.432 1 98.06 107 PHE A N 1
ATOM 820 C CA . PHE A 1 107 ? -0.366 11.117 1.16 1 98.06 107 PHE A CA 1
ATOM 821 C C . PHE A 1 107 ? -0.098 11.352 -0.321 1 98.06 107 PHE A C 1
ATOM 823 O O . PHE A 1 107 ? -0.692 10.695 -1.177 1 98.06 107 PHE A O 1
ATOM 830 N N . GLU A 1 108 ? 0.837 12.273 -0.576 1 98.06 108 GLU A N 1
ATOM 831 C CA . GLU A 1 108 ? 1.375 12.531 -1.907 1 98.06 108 GLU A CA 1
ATOM 832 C C . GLU A 1 108 ? 2.898 12.445 -1.915 1 98.06 108 GLU A C 1
ATOM 834 O O . GLU A 1 108 ? 3.568 13.133 -1.144 1 98.06 108 GLU A O 1
ATOM 839 N N . GLY A 1 109 ? 3.381 11.531 -2.791 1 97.5 109 GLY A N 1
ATOM 840 C CA . GLY A 1 109 ? 4.82 11.375 -2.9 1 97.5 109 GLY A CA 1
ATOM 841 C C . GLY A 1 109 ? 5.359 11.734 -4.27 1 97.5 109 GLY A C 1
ATOM 842 O O . GLY A 1 109 ? 4.703 11.5 -5.285 1 97.5 109 GLY A O 1
ATOM 843 N N . LYS A 1 110 ? 6.582 12.336 -4.254 1 96.69 110 LYS A N 1
ATOM 844 C CA . LYS A 1 110 ? 7.371 12.57 -5.461 1 96.69 110 LYS A CA 1
ATOM 845 C C . LYS A 1 110 ? 8.789 12.023 -5.301 1 96.69 110 LYS A C 1
ATOM 847 O O . LYS A 1 110 ? 9.352 12.055 -4.207 1 96.69 110 LYS A O 1
ATOM 852 N N . GLY A 1 111 ? 9.289 11.547 -6.461 1 94.44 111 GLY A N 1
ATOM 853 C CA . GLY A 1 111 ? 10.695 11.195 -6.445 1 94.44 111 GLY A CA 1
ATOM 854 C C . GLY A 1 111 ? 11.609 12.383 -6.195 1 94.44 111 GLY A C 1
ATOM 855 O O . GLY A 1 111 ? 11.289 13.508 -6.586 1 94.44 111 GLY A O 1
ATOM 856 N N . GLY A 1 112 ? 12.727 12.062 -5.621 1 92.75 112 GLY A N 1
ATOM 857 C CA . GLY A 1 112 ? 13.703 13.117 -5.359 1 92.75 112 GLY A CA 1
ATOM 858 C C . GLY A 1 112 ? 14.156 13.828 -6.617 1 92.75 112 GLY A C 1
ATOM 859 O O . GLY A 1 112 ? 14.547 15 -6.566 1 92.75 112 GLY A O 1
ATOM 860 N N . ALA A 1 113 ? 14.039 13.18 -7.738 1 91.31 113 ALA A N 1
ATOM 861 C CA . ALA A 1 113 ? 14.508 13.75 -9 1 91.31 113 ALA A CA 1
ATOM 862 C C . ALA A 1 113 ? 13.391 14.516 -9.703 1 91.31 113 ALA A C 1
ATOM 864 O O . ALA A 1 113 ? 13.625 15.133 -10.75 1 91.31 113 ALA A O 1
ATOM 865 N N . SER A 1 114 ? 12.25 14.492 -9.148 1 93.88 114 SER A N 1
ATOM 866 C CA . SER A 1 114 ? 11.117 15.18 -9.766 1 93.88 114 SER A CA 1
ATOM 867 C C . SER A 1 114 ? 11.328 16.688 -9.781 1 93.88 114 SER A C 1
ATOM 869 O O . SER A 1 114 ? 11.945 17.25 -8.867 1 93.88 114 SER A O 1
ATOM 871 N N . ALA A 1 115 ? 10.766 17.359 -10.734 1 94.62 115 ALA A N 1
ATOM 872 C CA . ALA A 1 115 ? 10.812 18.812 -10.805 1 94.62 115 ALA A CA 1
ATOM 873 C C . ALA A 1 115 ? 9.758 19.438 -9.906 1 94.62 115 ALA A C 1
ATOM 875 O O . ALA A 1 115 ? 9.766 20.656 -9.68 1 94.62 115 ALA A O 1
ATOM 876 N N . ASP A 1 116 ? 8.859 18.625 -9.383 1 94.19 116 ASP A N 1
ATOM 877 C CA . ASP A 1 116 ? 7.809 19.156 -8.516 1 94.19 116 ASP A CA 1
ATOM 878 C C . ASP A 1 116 ? 8.398 19.812 -7.273 1 94.19 116 ASP A C 1
ATOM 880 O O . ASP A 1 116 ? 9.367 19.312 -6.699 1 94.19 116 ASP A O 1
ATOM 884 N N . THR A 1 117 ? 7.832 20.922 -6.895 1 90.5 117 THR A N 1
ATOM 885 C CA . THR A 1 117 ? 8.227 21.609 -5.676 1 90.5 117 THR A CA 1
ATOM 886 C C . THR A 1 117 ? 7.289 21.25 -4.523 1 90.5 117 THR A C 1
ATOM 888 O O . THR A 1 117 ? 6.258 20.609 -4.73 1 90.5 117 THR A O 1
ATOM 891 N N . ALA A 1 118 ? 7.668 21.656 -3.33 1 88.25 118 ALA A N 1
ATOM 892 C CA . ALA A 1 118 ? 6.797 21.5 -2.17 1 88.25 118 ALA A CA 1
ATOM 893 C C . ALA A 1 118 ? 5.438 22.141 -2.412 1 88.25 118 ALA A C 1
ATOM 895 O O . ALA A 1 118 ? 4.406 21.641 -1.972 1 88.25 118 ALA A O 1
ATOM 896 N N . LEU A 1 119 ? 5.449 23.188 -3.09 1 88.19 119 LEU A N 1
ATOM 897 C CA . LEU A 1 119 ? 4.211 23.906 -3.369 1 88.19 119 LEU A CA 1
ATOM 898 C C . LEU A 1 119 ? 3.32 23.125 -4.32 1 88.19 119 LEU A C 1
ATOM 900 O O . LEU A 1 119 ? 2.096 23.109 -4.168 1 88.19 119 LEU A O 1
ATOM 904 N N . ASN A 1 120 ? 3.939 22.484 -5.352 1 92.44 120 ASN A N 1
ATOM 905 C CA . ASN A 1 120 ? 3.182 21.625 -6.254 1 92.44 120 ASN A CA 1
ATOM 906 C C . ASN A 1 120 ? 2.523 20.469 -5.504 1 92.44 120 ASN A C 1
ATOM 908 O O . ASN A 1 120 ? 1.353 20.172 -5.734 1 92.44 120 ASN A O 1
ATOM 912 N N . ILE A 1 121 ? 3.279 19.969 -4.633 1 94.06 121 ILE A N 1
ATOM 913 C CA . ILE A 1 121 ? 2.791 18.844 -3.836 1 94.06 121 ILE A CA 1
ATOM 914 C C . ILE A 1 121 ? 1.616 19.297 -2.971 1 94.06 121 ILE A C 1
ATOM 916 O O . ILE A 1 121 ? 0.568 18.641 -2.947 1 94.06 121 ILE A O 1
ATOM 920 N N . ARG A 1 122 ? 1.785 20.359 -2.293 1 90.81 122 ARG A N 1
ATOM 921 C CA . ARG A 1 122 ? 0.727 20.906 -1.45 1 90.81 122 ARG A CA 1
ATOM 922 C C . ARG A 1 122 ? -0.531 21.203 -2.264 1 90.81 122 ARG A C 1
ATOM 924 O O . ARG A 1 122 ? -1.643 20.891 -1.825 1 90.81 122 ARG A O 1
ATOM 931 N N . ALA A 1 123 ? -0.395 21.797 -3.406 1 91.19 123 ALA A N 1
ATOM 932 C CA . ALA A 1 123 ? -1.538 22.125 -4.254 1 91.19 123 ALA A CA 1
ATOM 933 C C . ALA A 1 123 ? -2.312 20.875 -4.645 1 91.19 123 ALA A C 1
ATOM 935 O O . ALA A 1 123 ? -3.545 20.875 -4.656 1 91.19 123 ALA A O 1
ATOM 936 N N . GLN A 1 124 ? -1.616 19.828 -5.004 1 93.81 124 GLN A N 1
ATOM 937 C CA . GLN A 1 124 ? -2.254 18.562 -5.348 1 93.81 124 GLN A CA 1
ATOM 938 C C . GLN A 1 124 ? -3.047 18.016 -4.168 1 93.81 124 GLN A C 1
ATOM 940 O O . GLN A 1 124 ? -4.172 17.547 -4.336 1 93.81 124 GLN A O 1
ATOM 945 N N . MET A 1 125 ? -2.475 18.203 -3.004 1 94.06 125 MET A N 1
ATOM 946 C CA . MET A 1 125 ? -3.146 17.703 -1.804 1 94.06 125 MET A CA 1
ATOM 947 C C . MET A 1 125 ? -4.418 18.5 -1.528 1 94.06 125 MET A C 1
ATOM 949 O O . MET A 1 125 ? -5.469 17.922 -1.248 1 94.06 125 MET A O 1
ATOM 953 N N . VAL A 1 126 ? -4.328 19.781 -1.59 1 91.12 126 VAL A N 1
ATOM 954 C CA . VAL A 1 126 ? -5.477 20.641 -1.331 1 91.12 126 VAL A CA 1
ATOM 955 C C . VAL A 1 126 ? -6.609 20.297 -2.297 1 91.12 126 VAL A C 1
ATOM 957 O O . VAL A 1 126 ? -7.762 20.172 -1.888 1 91.12 126 VAL A O 1
ATOM 960 N N . ASN A 1 127 ? -6.258 20.125 -3.568 1 92 127 ASN A N 1
ATOM 961 C CA . ASN A 1 127 ? -7.266 19.844 -4.582 1 92 127 ASN A CA 1
ATOM 962 C C . ASN A 1 127 ? -7.977 18.516 -4.316 1 92 127 ASN A C 1
ATOM 964 O O . ASN A 1 127 ? -9.203 18.438 -4.422 1 92 127 ASN A O 1
ATOM 968 N N . TYR A 1 128 ? -7.262 17.531 -3.98 1 94.88 128 TYR A N 1
ATOM 969 C CA . TYR A 1 128 ? -7.844 16.234 -3.654 1 94.88 128 TYR A CA 1
ATOM 970 C C . TYR A 1 128 ? -8.758 16.344 -2.438 1 94.88 128 TYR A C 1
ATOM 972 O O . TYR A 1 128 ? -9.891 15.852 -2.459 1 94.88 128 TYR A O 1
ATOM 980 N N . LEU A 1 129 ? -8.273 17.016 -1.419 1 92.5 129 LEU A N 1
ATOM 981 C CA . LEU A 1 129 ? -8.977 17.031 -0.14 1 92.5 129 LEU A CA 1
ATOM 982 C C . LEU A 1 129 ? -10.211 17.922 -0.214 1 92.5 129 LEU A C 1
ATOM 984 O O . LEU A 1 129 ? -11.188 17.703 0.506 1 92.5 129 LEU A O 1
ATOM 988 N N . ALA A 1 130 ? -10.141 18.875 -1.032 1 90.62 130 ALA A N 1
ATOM 989 C CA . ALA A 1 130 ? -11.328 19.703 -1.254 1 90.62 130 ALA A CA 1
ATOM 990 C C . ALA A 1 130 ? -12.5 18.844 -1.738 1 90.62 130 ALA A C 1
ATOM 992 O O . ALA A 1 130 ? -13.648 19.094 -1.377 1 90.62 130 ALA A O 1
ATOM 993 N N . THR A 1 131 ? -12.18 17.859 -2.531 1 89.38 131 THR A N 1
ATOM 994 C CA . THR A 1 131 ? -13.211 16.969 -3.039 1 89.38 131 THR A CA 1
ATOM 995 C C . THR A 1 131 ? -13.531 15.875 -2.016 1 89.38 131 THR A C 1
ATOM 997 O O . THR A 1 131 ? -14.703 15.594 -1.754 1 89.38 131 THR A O 1
ATOM 1000 N N . ALA A 1 132 ? -12.578 15.328 -1.383 1 88.69 132 ALA A N 1
ATOM 1001 C CA . ALA A 1 132 ? -12.734 14.18 -0.495 1 88.69 132 ALA A CA 1
ATOM 1002 C C . ALA A 1 132 ? -13.492 14.562 0.774 1 88.69 132 ALA A C 1
ATOM 1004 O O . ALA A 1 132 ? -14.297 13.789 1.286 1 88.69 132 ALA A O 1
ATOM 1005 N N . ILE A 1 133 ? -13.109 15.664 1.289 1 83.44 133 ILE A N 1
ATOM 1006 C CA . ILE A 1 133 ? -13.688 16.125 2.547 1 83.44 133 ILE A CA 1
ATOM 1007 C C . ILE A 1 133 ? -14.867 17.062 2.264 1 83.44 133 ILE A C 1
ATOM 1009 O O . ILE A 1 133 ? -15.852 17.062 3.002 1 83.44 133 ILE A O 1
ATOM 1013 N N . GLY A 1 134 ? -14.789 17.641 1.145 1 75.25 134 GLY A N 1
ATOM 1014 C CA . GLY A 1 134 ? -15.812 18.625 0.822 1 75.25 134 GLY A CA 1
ATOM 1015 C C . GLY A 1 134 ? -15.883 19.766 1.819 1 75.25 134 GLY A C 1
ATOM 1016 O O . GLY A 1 134 ? -14.844 20.281 2.244 1 75.25 134 GLY A O 1
ATOM 1017 N N . ASN A 1 135 ? -17.094 20.172 2.045 1 67.75 135 ASN A N 1
ATOM 1018 C CA . ASN A 1 135 ? -17.344 21.312 2.924 1 67.75 135 ASN A CA 1
ATOM 1019 C C . ASN A 1 135 ? -18.016 20.891 4.223 1 67.75 135 ASN A C 1
ATOM 1021 O O . ASN A 1 135 ? -18.656 21.703 4.895 1 67.75 135 ASN A O 1
ATOM 1025 N N . VAL A 1 136 ? -17.906 19.578 4.484 1 64.75 136 VAL A N 1
ATOM 1026 C CA . VAL A 1 136 ? -18.562 19.109 5.695 1 64.75 136 VAL A CA 1
ATOM 1027 C C . VAL A 1 136 ? -17.844 19.656 6.926 1 64.75 136 VAL A C 1
ATOM 1029 O O . VAL A 1 136 ? -16.688 19.312 7.18 1 64.75 136 VAL A O 1
ATOM 1032 N N . GLN A 1 137 ? -18.594 20.5 7.652 1 61.66 137 GLN A N 1
ATOM 1033 C CA . GLN A 1 137 ? -18.031 21.172 8.812 1 61.66 137 GLN A CA 1
ATOM 1034 C C . GLN A 1 137 ? -17.547 20.172 9.859 1 61.66 137 GLN A C 1
ATOM 1036 O O . GLN A 1 137 ? -18.234 19.172 10.133 1 61.66 137 GLN A O 1
ATOM 1041 N N . GLY A 1 138 ? -16.344 20.375 10.336 1 66.25 138 GLY A N 1
ATOM 1042 C CA . GLY A 1 138 ? -15.773 19.578 11.414 1 66.25 138 GLY A CA 1
ATOM 1043 C C . GLY A 1 138 ? -14.938 18.422 10.922 1 66.25 138 GLY A C 1
ATOM 1044 O O . GLY A 1 138 ? -14.281 17.734 11.711 1 66.25 138 GLY A O 1
ATOM 1045 N N . ARG A 1 139 ? -14.938 18.359 9.609 1 76.31 139 ARG A N 1
ATOM 1046 C CA . ARG A 1 139 ? -14.109 17.266 9.109 1 76.31 139 ARG A CA 1
ATOM 1047 C C . ARG A 1 139 ? -12.672 17.719 8.906 1 76.31 139 ARG A C 1
ATOM 1049 O O . ARG A 1 139 ? -12.422 18.844 8.492 1 76.31 139 ARG A O 1
ATOM 1056 N N . ALA A 1 140 ? -11.82 16.891 9.391 1 82.75 140 ALA A N 1
ATOM 1057 C CA . ALA A 1 140 ? -10.391 17.141 9.234 1 82.75 140 ALA A CA 1
ATOM 1058 C C . ALA A 1 140 ? -9.656 15.898 8.758 1 82.75 140 ALA A C 1
ATOM 1060 O O . ALA A 1 140 ? -10.172 14.781 8.883 1 82.75 140 ALA A O 1
ATOM 1061 N N . CYS A 1 141 ? -8.547 16.234 8.117 1 88.69 141 CYS A N 1
ATOM 1062 C CA . CYS A 1 141 ? -7.711 15.172 7.57 1 88.69 141 CYS A CA 1
ATOM 1063 C C . CYS A 1 141 ? -6.234 15.523 7.668 1 88.69 141 CYS A C 1
ATOM 1065 O O . CYS A 1 141 ? -5.848 16.672 7.418 1 88.69 141 CYS A O 1
ATOM 1067 N N . TRP A 1 142 ? -5.531 14.555 8.078 1 90.25 142 TRP A N 1
ATOM 1068 C CA . TRP A 1 142 ? -4.086 14.734 7.988 1 90.25 142 TRP A CA 1
ATOM 1069 C C . TRP A 1 142 ? -3.607 14.625 6.547 1 90.25 142 TRP A C 1
ATOM 1071 O O . TRP A 1 142 ? -4.188 13.875 5.75 1 90.25 142 TRP A O 1
ATOM 1081 N N . ALA A 1 143 ? -2.549 15.398 6.312 1 92.81 143 ALA A N 1
ATOM 1082 C CA . ALA A 1 143 ? -1.941 15.305 4.988 1 92.81 143 ALA A CA 1
ATOM 1083 C C . ALA A 1 143 ? -0.419 15.273 5.082 1 92.81 143 ALA A C 1
ATOM 1085 O O . ALA A 1 143 ? 0.175 16.016 5.875 1 92.81 143 ALA A O 1
ATOM 1086 N N . ILE A 1 144 ? 0.14 14.344 4.316 1 93.81 144 ILE A N 1
ATOM 1087 C CA . ILE A 1 144 ? 1.591 14.203 4.262 1 93.81 144 ILE A CA 1
ATOM 1088 C C . ILE A 1 144 ? 2.068 14.352 2.818 1 93.81 144 ILE A C 1
ATOM 1090 O O . ILE A 1 144 ? 1.578 13.656 1.924 1 93.81 144 ILE A O 1
ATOM 1094 N N . GLY A 1 145 ? 2.982 15.297 2.576 1 95.06 145 GLY A N 1
ATOM 1095 C CA . GLY A 1 145 ? 3.715 15.383 1.323 1 95.06 145 GLY A CA 1
ATOM 1096 C C . GLY A 1 145 ? 5.168 14.977 1.45 1 95.06 145 GLY A C 1
ATOM 1097 O O . GLY A 1 145 ? 5.832 15.312 2.432 1 95.06 145 GLY A O 1
ATOM 1098 N N . ALA A 1 146 ? 5.586 14.195 0.431 1 94.94 146 ALA A N 1
ATOM 1099 C CA . ALA A 1 146 ? 6.98 13.766 0.476 1 94.94 146 ALA A CA 1
ATOM 1100 C C . ALA A 1 146 ? 7.648 13.922 -0.888 1 94.94 146 ALA A C 1
ATOM 1102 O O . ALA A 1 146 ? 6.988 13.805 -1.925 1 94.94 146 ALA A O 1
ATOM 1103 N N . LYS A 1 147 ? 8.961 14.203 -0.834 1 93.69 147 LYS A N 1
ATOM 1104 C CA . LYS A 1 147 ? 9.828 14.227 -2.01 1 93.69 147 LYS A CA 1
ATOM 1105 C C . LYS A 1 147 ? 11.211 13.68 -1.678 1 93.69 147 LYS A C 1
ATOM 1107 O O . LYS A 1 147 ? 11.984 14.32 -0.963 1 93.69 147 LYS A O 1
ATOM 1112 N N . GLY A 1 148 ? 11.516 12.547 -2.307 1 91.5 148 GLY A N 1
ATOM 1113 C CA . GLY A 1 148 ? 12.742 11.914 -1.85 1 91.5 148 GLY A CA 1
ATOM 1114 C C . GLY A 1 148 ? 12.742 11.617 -0.362 1 91.5 148 GLY A C 1
ATOM 1115 O O . GLY A 1 148 ? 11.844 10.938 0.141 1 91.5 148 GLY A O 1
ATOM 1116 N N . ASP A 1 149 ? 13.711 12.211 0.332 1 87.12 149 ASP A N 1
ATOM 1117 C CA . ASP A 1 149 ? 13.789 11.961 1.768 1 87.12 149 ASP A CA 1
ATOM 1118 C C . ASP A 1 149 ? 13.148 13.102 2.559 1 87.12 149 ASP A C 1
ATOM 1120 O O . ASP A 1 149 ? 13.195 13.109 3.789 1 87.12 149 ASP A O 1
ATOM 1124 N N . ARG A 1 150 ? 12.586 14.055 1.85 1 87.38 150 ARG A N 1
ATOM 1125 C CA . ARG A 1 150 ? 11.922 15.18 2.502 1 87.38 150 ARG A CA 1
ATOM 1126 C C . ARG A 1 150 ? 10.438 14.906 2.711 1 87.38 150 ARG A C 1
ATOM 1128 O O . ARG A 1 150 ? 9.812 14.227 1.896 1 87.38 150 ARG A O 1
ATOM 1135 N N . VAL A 1 151 ? 10 15.508 3.842 1 89.69 151 VAL A N 1
ATOM 1136 C CA . VAL A 1 151 ? 8.594 15.297 4.156 1 89.69 151 VAL A CA 1
ATOM 1137 C C . VAL A 1 151 ? 7.992 16.562 4.742 1 89.69 151 VAL A C 1
ATOM 1139 O O . VAL A 1 151 ? 8.68 17.328 5.438 1 89.69 151 VAL A O 1
ATOM 1142 N N . TRP A 1 152 ? 6.77 16.797 4.48 1 87.62 152 TRP A N 1
ATOM 1143 C CA . TRP A 1 152 ? 5.949 17.875 5.027 1 87.62 152 TRP A CA 1
ATOM 1144 C C . TRP A 1 152 ? 4.656 17.328 5.621 1 87.62 152 TRP A C 1
ATOM 1146 O O . TRP A 1 152 ? 4.031 16.438 5.043 1 87.62 152 TRP A O 1
ATOM 1156 N N . PHE A 1 153 ? 4.305 17.875 6.766 1 87.56 153 PHE A N 1
ATOM 1157 C CA . PHE A 1 153 ? 3.072 17.484 7.441 1 87.56 153 PHE A CA 1
ATOM 1158 C C . PHE A 1 153 ? 2.078 18.641 7.469 1 87.56 153 PHE A C 1
ATOM 1160 O O . PHE A 1 153 ? 2.455 19.781 7.715 1 87.56 153 PHE A O 1
ATOM 1167 N N . TYR A 1 154 ? 0.755 18.234 7.188 1 86.75 154 TYR A N 1
ATOM 1168 C CA . TYR A 1 154 ? -0.308 19.234 7.18 1 86.75 154 TYR A CA 1
ATOM 1169 C C . TYR A 1 154 ? -1.557 18.703 7.879 1 86.75 154 TYR A C 1
ATOM 1171 O O . TYR A 1 154 ? -1.726 17.5 8.031 1 86.75 154 TYR A O 1
ATOM 1179 N N . ARG A 1 155 ? -2.346 19.688 8.297 1 85.38 155 ARG A N 1
ATOM 1180 C CA . ARG A 1 155 ? -3.744 19.453 8.648 1 85.38 155 ARG A CA 1
ATOM 1181 C C . ARG A 1 155 ? -4.68 20.188 7.684 1 85.38 155 ARG A C 1
ATOM 1183 O O . ARG A 1 155 ? -4.504 21.375 7.426 1 85.38 155 ARG A O 1
ATOM 1190 N N . TYR A 1 156 ? -5.559 19.422 7.191 1 88.38 156 TYR A N 1
ATOM 1191 C CA . TYR A 1 156 ? -6.609 20 6.359 1 88.38 156 TYR A CA 1
ATOM 1192 C C . TYR A 1 156 ? -7.941 20.016 7.098 1 88.38 156 TYR A C 1
ATOM 1194 O O . TYR A 1 156 ? -8.344 19.016 7.691 1 88.38 156 TYR A O 1
ATOM 1202 N N . THR A 1 157 ? -8.633 21.219 7.121 1 83.94 157 THR A N 1
ATOM 1203 C CA . THR A 1 157 ? -9.953 21.297 7.742 1 83.94 157 THR A CA 1
ATOM 1204 C C . THR A 1 157 ? -10.906 22.125 6.879 1 83.94 157 THR A C 1
ATOM 1206 O O . THR A 1 157 ? -10.508 23.141 6.305 1 83.94 157 THR A O 1
ATOM 1209 N N . ALA A 1 158 ? -12.086 21.656 6.887 1 81.81 158 ALA A N 1
ATOM 1210 C CA . ALA A 1 158 ? -13.125 22.375 6.152 1 81.81 158 ALA A CA 1
ATOM 1211 C C . ALA A 1 158 ? -13.648 23.562 6.965 1 81.81 158 ALA A C 1
ATOM 1213 O O . ALA A 1 158 ? -14.453 24.344 6.469 1 81.81 158 ALA A O 1
ATOM 1214 N N . ARG A 1 159 ? -13.219 23.641 8.18 1 79.25 159 ARG A N 1
ATOM 1215 C CA . ARG A 1 159 ? -13.656 24.734 9.031 1 79.25 159 ARG A CA 1
ATOM 1216 C C . ARG A 1 159 ? -13.125 26.078 8.539 1 79.25 159 ARG A C 1
ATOM 1218 O O . ARG A 1 159 ? -13.727 27.125 8.773 1 79.25 159 ARG A O 1
ATOM 1225 N N . ASN A 1 160 ? -12.008 25.938 7.988 1 79.62 160 ASN A N 1
ATOM 1226 C CA . ASN A 1 160 ? -11.375 27.156 7.504 1 79.62 160 ASN A CA 1
ATOM 1227 C C . ASN A 1 160 ? -11.586 27.344 6.004 1 79.62 160 ASN A C 1
ATOM 1229 O O . ASN A 1 160 ? -12.125 26.469 5.336 1 79.62 160 ASN A O 1
ATOM 1233 N N . VAL A 1 161 ? -11.258 28.578 5.605 1 79.44 161 VAL A N 1
ATOM 1234 C CA . VAL A 1 161 ? -11.453 28.891 4.195 1 79.44 161 VAL A CA 1
ATOM 1235 C C . VAL A 1 161 ? -10.109 29.219 3.547 1 79.44 161 VAL A C 1
ATOM 1237 O O . VAL A 1 161 ? -9.141 29.531 4.242 1 79.44 161 VAL A O 1
ATOM 1240 N N . GLY A 1 162 ? -9.961 28.984 2.299 1 79.19 162 GLY A N 1
ATOM 1241 C CA . GLY A 1 162 ? -8.789 29.359 1.531 1 79.19 162 GLY A CA 1
ATOM 1242 C C . GLY A 1 162 ? -7.539 28.609 1.94 1 79.19 162 GLY A C 1
ATOM 1243 O O . GLY A 1 162 ? -7.594 27.406 2.189 1 79.19 162 GLY A O 1
ATOM 1244 N N . ASP A 1 163 ? -6.438 29.312 2.025 1 77.31 163 ASP A N 1
ATOM 1245 C CA . ASP A 1 163 ? -5.141 28.703 2.291 1 77.31 163 ASP A CA 1
ATOM 1246 C C . ASP A 1 163 ? -5.062 28.188 3.727 1 77.31 163 ASP A C 1
ATOM 1248 O O . ASP A 1 163 ? -4.203 27.359 4.051 1 77.31 163 ASP A O 1
ATOM 1252 N N . ASN A 1 164 ? -6.09 28.609 4.52 1 78.81 164 ASN A N 1
ATOM 1253 C CA . ASN A 1 164 ? -6.078 28.203 5.926 1 78.81 164 ASN A CA 1
ATOM 1254 C C . ASN A 1 164 ? -6.672 26.812 6.117 1 78.81 164 ASN A C 1
ATOM 1256 O O . ASN A 1 164 ? -6.621 26.25 7.215 1 78.81 164 ASN A O 1
ATOM 1260 N N . ARG A 1 165 ? -7.188 26.281 5.004 1 84.12 165 ARG A N 1
ATOM 1261 C CA . ARG A 1 165 ? -7.73 24.938 5.129 1 84.12 165 ARG A CA 1
ATOM 1262 C C . ARG A 1 165 ? -6.621 23.922 5.387 1 84.12 165 ARG A C 1
ATOM 1264 O O . ARG A 1 165 ? -6.859 22.859 5.977 1 84.12 165 ARG A O 1
ATOM 1271 N N . MET A 1 166 ? -5.504 24.297 4.875 1 86.62 166 MET A N 1
ATOM 1272 C CA . MET A 1 166 ? -4.352 23.422 5.066 1 86.62 166 MET A CA 1
ATOM 1273 C C . MET A 1 166 ? -3.223 24.156 5.781 1 86.62 166 MET A C 1
ATOM 1275 O O . MET A 1 166 ? -2.637 25.094 5.227 1 86.62 166 MET A O 1
ATOM 1279 N N . VAL A 1 167 ? -2.887 23.656 6.996 1 82.88 167 VAL A N 1
ATOM 1280 C CA . VAL A 1 167 ? -1.868 24.328 7.797 1 82.88 167 VAL A CA 1
ATOM 1281 C C . VAL A 1 167 ? -0.731 23.359 8.102 1 82.88 167 VAL A C 1
ATOM 1283 O O . VAL A 1 167 ? -0.971 22.188 8.391 1 82.88 167 VAL A O 1
ATOM 1286 N N . PRO A 1 168 ? 0.376 23.828 8.094 1 82.56 168 PRO A N 1
ATOM 1287 C CA . PRO A 1 168 ? 1.504 22.953 8.43 1 82.56 168 PRO A CA 1
ATOM 1288 C C . PRO A 1 168 ? 1.519 22.562 9.906 1 82.56 168 PRO A C 1
ATOM 1290 O O . PRO A 1 168 ? 1.09 23.328 10.766 1 82.56 168 PRO A O 1
ATOM 1293 N N . VAL A 1 169 ? 1.988 21.344 10.125 1 77.62 169 VAL A N 1
ATOM 1294 C CA . VAL A 1 169 ? 2.15 20.828 11.477 1 77.62 169 VAL A CA 1
ATOM 1295 C C . VAL A 1 169 ? 3.625 20.531 11.742 1 77.62 169 VAL A C 1
ATOM 1297 O O . VAL A 1 169 ? 4.301 19.922 10.914 1 77.62 169 VAL A O 1
ATOM 1300 N N . ASP A 1 170 ? 4.039 21.078 12.953 1 68.38 170 ASP A N 1
ATOM 1301 C CA . ASP A 1 170 ? 5.402 20.75 13.359 1 68.38 170 ASP A CA 1
ATOM 1302 C C . ASP A 1 170 ? 5.418 20 14.688 1 68.38 170 ASP A C 1
ATOM 1304 O O . ASP A 1 170 ? 4.363 19.625 15.203 1 68.38 170 ASP A O 1
ATOM 1308 N N . TRP A 1 171 ? 6.52 19.625 15.125 1 62.19 171 TRP A N 1
ATOM 1309 C CA . TRP A 1 171 ? 6.66 18.828 16.344 1 62.19 171 TRP A CA 1
ATOM 1310 C C . TRP A 1 171 ? 6.109 19.578 17.547 1 62.19 171 TRP A C 1
ATOM 1312 O O . TRP A 1 171 ? 5.77 18.969 18.562 1 62.19 171 TRP A O 1
ATOM 1322 N N . ASP A 1 172 ? 6.016 20.859 17.422 1 61.44 172 ASP A N 1
ATOM 1323 C CA . ASP A 1 172 ? 5.457 21.672 18.5 1 61.44 172 ASP A CA 1
ATOM 1324 C C . ASP A 1 172 ? 3.951 21.859 18.328 1 61.44 172 ASP A C 1
ATOM 1326 O O . ASP A 1 172 ? 3.301 22.5 19.156 1 61.44 172 ASP A O 1
ATOM 1330 N N . GLY A 1 173 ? 3.396 21.188 17.344 1 59.72 173 GLY A N 1
ATOM 1331 C CA . GLY A 1 173 ? 1.964 21.25 17.094 1 59.72 173 GLY A CA 1
ATOM 1332 C C . GLY A 1 173 ? 1.606 21.953 15.805 1 59.72 173 GLY A C 1
ATOM 1333 O O . GLY A 1 173 ? 2.422 22.031 14.883 1 59.72 173 GLY A O 1
ATOM 1334 N N . ILE A 1 174 ? 0.195 22.203 15.734 1 50.72 174 ILE A N 1
ATOM 1335 C CA . ILE A 1 174 ? -0.35 22.844 14.555 1 50.72 174 ILE A CA 1
ATOM 1336 C C . ILE A 1 174 ? 0.176 24.281 14.461 1 50.72 174 ILE A C 1
ATOM 1338 O O . ILE A 1 174 ? 0.053 25.062 15.414 1 50.72 174 ILE A O 1
ATOM 1342 N N . ALA A 1 175 ? 0.987 24.516 13.469 1 51.25 175 ALA A N 1
ATOM 1343 C CA . ALA A 1 175 ? 1.389 25.906 13.266 1 51.25 175 ALA A CA 1
ATOM 1344 C C . ALA A 1 175 ? 0.293 26.688 12.555 1 51.25 175 ALA A C 1
ATOM 1346 O O . ALA A 1 175 ? -0.194 26.281 11.5 1 51.25 175 ALA A O 1
ATOM 1347 N N . ASN A 1 176 ? -0.673 27.328 13.312 1 46.31 176 ASN A N 1
ATOM 1348 C CA . ASN A 1 176 ? -1.771 28.125 12.766 1 46.31 176 ASN A CA 1
ATOM 1349 C C . ASN A 1 176 ? -1.301 29.016 11.617 1 46.31 176 ASN A C 1
ATOM 1351 O O . ASN A 1 176 ? -2.119 29.594 10.914 1 46.31 176 ASN A O 1
ATOM 1355 N N . THR A 1 177 ? -0.111 29.531 11.547 1 42.78 177 THR A N 1
ATOM 1356 C CA . THR A 1 177 ? 0.116 30.484 10.477 1 42.78 177 THR A CA 1
ATOM 1357 C C . THR A 1 177 ? 1.218 30.016 9.539 1 42.78 177 THR A C 1
ATOM 1359 O O . THR A 1 177 ? 2.338 29.734 9.977 1 42.78 177 THR A O 1
ATOM 1362 N N . ILE A 1 178 ? 0.878 29.391 8.461 1 41.84 178 ILE A N 1
ATOM 1363 C CA . ILE A 1 178 ? 1.881 29.234 7.414 1 41.84 178 ILE A CA 1
ATOM 1364 C C . ILE A 1 178 ? 2.623 30.547 7.199 1 41.84 178 ILE A C 1
ATOM 1366 O O . ILE A 1 178 ? 3.754 30.562 6.707 1 41.84 178 ILE A O 1
ATOM 1370 N N . ASN A 1 179 ? 1.899 31.531 7.148 1 39.66 179 ASN A N 1
ATOM 1371 C CA . ASN A 1 179 ? 2.369 32.844 6.742 1 39.66 179 ASN A CA 1
ATOM 1372 C C . ASN A 1 179 ? 3.266 33.469 7.805 1 39.66 179 ASN A C 1
ATOM 1374 O O . ASN A 1 179 ? 3.512 34.688 7.781 1 39.66 179 ASN A O 1
ATOM 1378 N N . SER A 1 180 ? 3.453 32.812 8.953 1 38 180 SER A N 1
ATOM 1379 C CA . SER A 1 180 ? 4.312 33.656 9.781 1 38 180 SER A CA 1
ATOM 1380 C C . SER A 1 180 ? 5.711 33.781 9.188 1 38 180 SER A C 1
ATOM 1382 O O . SER A 1 180 ? 6.301 32.781 8.773 1 38 180 SER A O 1
ATOM 1384 N N . PRO A 1 181 ? 6.043 34.875 8.82 1 38.28 181 PRO A N 1
ATOM 1385 C CA . PRO A 1 181 ? 7.379 35.219 8.328 1 38.28 181 PRO A CA 1
ATOM 1386 C C . PRO A 1 181 ? 8.492 34.469 9.062 1 38.28 181 PRO A C 1
ATOM 1388 O O . PRO A 1 181 ? 9.672 34.688 8.773 1 38.28 181 PRO A O 1
ATOM 1391 N N . ASN A 1 182 ? 8.195 33.812 10.141 1 38.41 182 ASN A N 1
ATOM 1392 C CA . ASN A 1 182 ? 9.273 33.312 10.977 1 38.41 182 ASN A CA 1
ATOM 1393 C C . ASN A 1 182 ? 9.828 32 10.438 1 38.41 182 ASN A C 1
ATOM 1395 O O . ASN A 1 182 ? 9.258 31.406 9.508 1 38.41 182 ASN A O 1
ATOM 1399 N N . THR A 1 183 ? 10.828 31.469 11.078 1 40.75 183 THR A N 1
ATOM 1400 C CA . THR A 1 183 ? 11.641 30.25 10.953 1 40.75 183 THR A CA 1
ATOM 1401 C C . THR A 1 183 ? 10.773 29.062 10.531 1 40.75 183 THR A C 1
ATOM 1403 O O . THR A 1 183 ? 11.273 28.094 9.953 1 40.75 183 THR A O 1
ATOM 1406 N N . ARG A 1 184 ? 9.633 29.219 10.789 1 44.38 184 ARG A N 1
ATOM 1407 C CA . ARG A 1 184 ? 8.688 28.125 10.617 1 44.38 184 ARG A CA 1
ATOM 1408 C C . ARG A 1 184 ? 8.289 27.969 9.148 1 44.38 184 ARG A C 1
ATOM 1410 O O . ARG A 1 184 ? 8.125 26.859 8.656 1 44.38 184 ARG A O 1
ATOM 1417 N N . ALA A 1 185 ? 8.141 29.172 8.469 1 45.66 185 ALA A N 1
ATOM 1418 C CA . ALA A 1 185 ? 7.926 29.125 7.027 1 45.66 185 ALA A CA 1
ATOM 1419 C C . ALA A 1 185 ? 9.086 28.438 6.324 1 45.66 185 ALA A C 1
ATOM 1421 O O . ALA A 1 185 ? 8.875 27.656 5.387 1 45.66 185 ALA A O 1
ATOM 1422 N N . GLY A 1 186 ? 10.172 28.828 6.75 1 47.78 186 GLY A N 1
ATOM 1423 C CA . GLY A 1 186 ? 11.344 28.188 6.168 1 47.78 186 GLY A CA 1
ATOM 1424 C C . GLY A 1 186 ? 11.344 26.672 6.328 1 47.78 186 GLY A C 1
ATOM 1425 O O . GLY A 1 186 ? 11.688 25.953 5.398 1 47.78 186 GLY A O 1
ATOM 1426 N N . GLN A 1 187 ? 11.031 26.312 7.484 1 49.72 187 GLN A N 1
ATOM 1427 C CA . GLN A 1 187 ? 11.008 24.891 7.75 1 49.72 187 GLN A CA 1
ATOM 1428 C C . GLN A 1 187 ? 9.883 24.203 6.973 1 49.72 187 GLN A C 1
ATOM 1430 O O . GLN A 1 187 ? 10.047 23.078 6.492 1 49.72 187 GLN A O 1
ATOM 1435 N N . MET A 1 188 ? 8.82 24.969 6.895 1 55.59 188 MET A N 1
ATOM 1436 C CA . MET A 1 188 ? 7.699 24.438 6.133 1 55.59 188 MET A CA 1
ATOM 1437 C C . MET A 1 188 ? 8.086 24.234 4.672 1 55.59 188 MET A C 1
ATOM 1439 O O . MET A 1 188 ? 7.637 23.266 4.035 1 55.59 188 MET A O 1
ATOM 1443 N N . LEU A 1 189 ? 9.031 25.047 4.375 1 60.03 189 LEU A N 1
ATOM 1444 C CA . LEU A 1 189 ? 9.445 24.922 2.98 1 60.03 189 LEU A CA 1
ATOM 1445 C C . LEU A 1 189 ? 10.531 23.875 2.824 1 60.03 189 LEU A C 1
ATOM 1447 O O . LEU A 1 189 ? 10.57 23.156 1.814 1 60.03 189 LEU A O 1
ATOM 1451 N N . ALA A 1 190 ? 11.219 23.844 3.916 1 69.56 190 ALA A N 1
ATOM 1452 C CA . ALA A 1 190 ? 12.344 22.938 3.75 1 69.56 190 ALA A CA 1
ATOM 1453 C C . ALA A 1 190 ? 11.922 21.484 4.02 1 69.56 190 ALA A C 1
ATOM 1455 O O . ALA A 1 190 ? 12.516 20.547 3.48 1 69.56 190 ALA A O 1
ATOM 1456 N N . GLY A 1 191 ? 10.812 21.312 4.707 1 76.88 191 GLY A N 1
ATOM 1457 C CA . GLY A 1 191 ? 10.398 19.984 5.094 1 76.88 191 GLY A CA 1
ATOM 1458 C C . GLY A 1 191 ? 11.352 19.328 6.078 1 76.88 191 GLY A C 1
ATOM 1459 O O . GLY A 1 191 ? 12.352 19.922 6.477 1 76.88 191 GLY A O 1
ATOM 1460 N N . TYR A 1 192 ? 10.945 18.125 6.562 1 80.12 192 TYR A N 1
ATOM 1461 C CA . TYR A 1 192 ? 11.797 17.266 7.395 1 80.12 192 TYR A CA 1
ATOM 1462 C C . TYR A 1 192 ? 12.461 16.188 6.562 1 80.12 192 TYR A C 1
ATOM 1464 O O . TYR A 1 192 ? 12.016 15.883 5.449 1 80.12 192 TYR A O 1
ATOM 1472 N N . ARG A 1 193 ? 13.508 15.727 7.098 1 79.88 193 ARG A N 1
ATOM 1473 C CA . ARG A 1 193 ? 14.148 14.578 6.461 1 79.88 193 ARG A CA 1
ATOM 1474 C C . ARG A 1 193 ? 13.867 13.297 7.238 1 79.88 193 ARG A C 1
ATOM 1476 O O . ARG A 1 193 ? 14.109 13.234 8.445 1 79.88 193 ARG A O 1
ATOM 1483 N N . ILE A 1 194 ? 13.352 12.352 6.484 1 77.75 194 ILE A N 1
ATOM 1484 C CA . ILE A 1 194 ? 13.07 11.102 7.172 1 77.75 194 ILE A CA 1
ATOM 1485 C C . ILE A 1 194 ? 14.359 10.297 7.344 1 77.75 194 ILE A C 1
ATOM 1487 O O . ILE A 1 194 ? 14.398 9.328 8.102 1 77.75 194 ILE A O 1
ATOM 1491 N N . SER A 1 195 ? 15.398 10.672 6.539 1 65.94 195 SER A N 1
ATOM 1492 C CA . SER A 1 195 ? 16.703 10.008 6.598 1 65.94 195 SER A CA 1
ATOM 1493 C C . SER A 1 195 ? 17.594 10.641 7.66 1 65.94 195 SER A C 1
ATOM 1495 O O . SER A 1 195 ? 18.719 10.172 7.895 1 65.94 195 SER A O 1
ATOM 1497 N N . GLY A 1 196 ? 17.141 11.945 8.07 1 57.94 196 GLY A N 1
ATOM 1498 C CA . GLY A 1 196 ? 18.016 12.773 8.875 1 57.94 196 GLY A CA 1
ATOM 1499 C C . GLY A 1 196 ? 17.969 12.422 10.352 1 57.94 196 GLY A C 1
ATOM 1500 O O . GLY A 1 196 ? 17.031 11.766 10.812 1 57.94 196 GLY A O 1
ATOM 1501 N N . GLY A 1 197 ? 19.141 12.922 11.297 1 47.28 197 GLY A N 1
ATOM 1502 C CA . GLY A 1 197 ? 19.328 13.242 12.703 1 47.28 197 GLY A CA 1
ATOM 1503 C C . GLY A 1 197 ? 19.969 12.117 13.492 1 47.28 197 GLY A C 1
ATOM 1504 O O . GLY A 1 197 ? 19.844 10.945 13.125 1 47.28 197 GLY A O 1
ATOM 1505 N N . ILE A 1 198 ? 21.188 12.359 13.859 1 41.38 198 ILE A N 1
ATOM 1506 C CA . ILE A 1 198 ? 21.672 11.742 15.078 1 41.38 198 ILE A CA 1
ATOM 1507 C C . ILE A 1 198 ? 20.609 11.82 16.172 1 41.38 198 ILE A C 1
ATOM 1509 O O . ILE A 1 198 ? 19.953 12.852 16.328 1 41.38 198 ILE A O 1
ATOM 1513 N N . PRO A 1 199 ? 20.203 10.945 16.828 1 35.84 199 PRO A N 1
ATOM 1514 C CA . PRO A 1 199 ? 19.594 11.219 18.141 1 35.84 199 PRO A CA 1
ATOM 1515 C C . PRO A 1 199 ? 20.266 12.383 18.859 1 35.84 199 PRO A C 1
ATOM 1517 O O . PRO A 1 199 ? 21.5 12.414 19 1 35.84 199 PRO A O 1
ATOM 1520 N N . GLY A 1 200 ? 19.406 14.031 19.094 1 35.38 200 GLY A N 1
ATOM 1521 C CA . GLY A 1 200 ? 19.984 15.188 19.766 1 35.38 200 GLY A CA 1
ATOM 1522 C C . GLY A 1 200 ? 20.188 16.375 18.844 1 35.38 200 GLY A C 1
ATOM 1523 O O . GLY A 1 200 ? 20.484 17.469 19.297 1 35.38 200 GLY A O 1
ATOM 1524 N N . THR A 1 201 ? 20.531 16.656 17.688 1 37.56 201 THR A N 1
ATOM 1525 C CA . THR A 1 201 ? 20.625 17.891 16.906 1 37.56 201 THR A CA 1
ATOM 1526 C C . THR A 1 201 ? 19.391 18.047 16.016 1 37.56 201 THR A C 1
ATOM 1528 O O . THR A 1 201 ? 18.703 17.062 15.711 1 37.56 201 THR A O 1
ATOM 1531 N N . VAL A 1 202 ? 18.656 19.328 15.523 1 36.12 202 VAL A N 1
ATOM 1532 C CA . VAL A 1 202 ? 17.312 19.656 15.047 1 36.12 202 VAL A CA 1
ATOM 1533 C C . VAL A 1 202 ? 16.828 18.578 14.07 1 36.12 202 VAL A C 1
ATOM 1535 O O . VAL A 1 202 ? 15.633 18.281 14.008 1 36.12 202 VAL A O 1
ATOM 1538 N N . GLY A 1 203 ? 17.047 18.609 12.914 1 38.16 203 GLY A N 1
ATOM 1539 C CA . GLY A 1 203 ? 16.031 18.219 11.945 1 38.16 203 GLY A CA 1
ATOM 1540 C C . GLY A 1 203 ? 15.172 17.062 12.414 1 38.16 203 GLY A C 1
ATOM 1541 O O . GLY A 1 203 ? 15.359 16.547 13.523 1 38.16 203 GLY A O 1
ATOM 1542 N N . ASP A 1 204 ? 13.867 16.453 11.734 1 45.97 204 ASP A N 1
ATOM 1543 C CA . ASP A 1 204 ? 13.422 15.062 11.742 1 45.97 204 ASP A CA 1
ATOM 1544 C C . ASP A 1 204 ? 14.57 14.117 12.094 1 45.97 204 ASP A C 1
ATOM 1546 O O . ASP A 1 204 ? 14.578 12.961 11.68 1 45.97 204 ASP A O 1
ATOM 1550 N N . TRP A 1 205 ? 15.109 14.656 13 1 44.78 205 TRP A N 1
ATOM 1551 C CA . TRP A 1 205 ? 16.125 13.695 13.406 1 44.78 205 TRP A CA 1
ATOM 1552 C C . TRP A 1 205 ? 15.508 12.547 14.195 1 44.78 205 TRP A C 1
ATOM 1554 O O . TRP A 1 205 ? 15.93 11.391 14.07 1 44.78 205 TRP A O 1
ATOM 1564 N N . VAL A 1 206 ? 14.336 12.195 14.922 1 55.16 206 VAL A N 1
ATOM 1565 C CA . VAL A 1 206 ? 13.805 11.125 15.766 1 55.16 206 VAL A CA 1
ATOM 1566 C C . VAL A 1 206 ? 12.359 10.82 15.359 1 55.16 206 VAL A C 1
ATOM 1568 O O . VAL A 1 206 ? 11.688 10.016 16.016 1 55.16 206 VAL A O 1
ATOM 1571 N N . THR A 1 207 ? 12.258 9.477 14.195 1 54.97 207 THR A N 1
ATOM 1572 C CA . THR A 1 207 ? 11.414 9.141 13.047 1 54.97 207 THR A CA 1
ATOM 1573 C C . THR A 1 207 ? 9.992 9.648 13.266 1 54.97 207 THR A C 1
ATOM 1575 O O . THR A 1 207 ? 9.297 9.195 14.172 1 54.97 207 THR A O 1
ATOM 1578 N N . VAL A 1 208 ? 10.367 11.008 12.211 1 56.47 208 VAL A N 1
ATOM 1579 C CA . VAL A 1 208 ? 10.359 12.438 12.516 1 56.47 208 VAL A CA 1
ATOM 1580 C C . VAL A 1 208 ? 9.383 12.711 13.656 1 56.47 208 VAL A C 1
ATOM 1582 O O . VAL A 1 208 ? 8.281 12.172 13.68 1 56.47 208 VAL A O 1
ATOM 1585 N N . GLN A 1 209 ? 9.766 12.914 14.656 1 52.22 209 GLN A N 1
ATOM 1586 C CA . GLN A 1 209 ? 9.094 13.039 15.945 1 52.22 209 GLN A CA 1
ATOM 1587 C C . GLN A 1 209 ? 7.723 12.359 15.922 1 52.22 209 GLN A C 1
ATOM 1589 O O . GLN A 1 209 ? 6.773 12.891 15.336 1 52.22 209 GLN A O 1
ATOM 1594 N N . LEU A 1 210 ? 7.629 11.234 16.391 1 56.16 210 LEU A N 1
ATOM 1595 C CA . LEU A 1 210 ? 7.062 9.898 16.297 1 56.16 210 LEU A CA 1
ATOM 1596 C C . LEU A 1 210 ? 5.57 9.953 15.992 1 56.16 210 LEU A C 1
ATOM 1598 O O . LEU A 1 210 ? 4.746 10 16.906 1 56.16 210 LEU A O 1
ATOM 1602 N N . ILE A 1 211 ? 6.117 9.5 14.188 1 54.75 211 ILE A N 1
ATOM 1603 C CA . ILE A 1 211 ? 5.457 10.172 13.078 1 54.75 211 ILE A CA 1
ATOM 1604 C C . ILE A 1 211 ? 4.242 10.945 13.586 1 54.75 211 ILE A C 1
ATOM 1606 O O . ILE A 1 211 ? 3.344 10.367 14.203 1 54.75 211 ILE A O 1
ATOM 1610 N N . LEU A 1 212 ? 4.828 12.133 14.008 1 56.09 212 LEU A N 1
ATOM 1611 C CA . LEU A 1 212 ? 4.934 13.102 15.086 1 56.09 212 LEU A CA 1
ATOM 1612 C C . LEU A 1 212 ? 3.834 12.883 16.125 1 56.09 212 LEU A C 1
ATOM 1614 O O . LEU A 1 212 ? 2.676 12.648 15.766 1 56.09 212 LEU A O 1
ATOM 1618 N N . GLU A 1 213 ? 4.074 12.422 16.844 1 50.72 213 GLU A N 1
ATOM 1619 C CA . GLU A 1 213 ? 3.176 12.195 17.969 1 50.72 213 GLU A CA 1
ATOM 1620 C C . GLU A 1 213 ? 1.905 11.477 17.531 1 50.72 213 GLU A C 1
ATOM 1622 O O . GLU A 1 213 ? 0.899 12.117 17.219 1 50.72 213 GLU A O 1
ATOM 1627 N N . HIS A 1 214 ? 1.763 10.219 17.359 1 56.44 214 HIS A N 1
ATOM 1628 C CA . HIS A 1 214 ? 0.999 9.344 16.469 1 56.44 214 HIS A CA 1
ATOM 1629 C C . HIS A 1 214 ? -0.485 9.695 16.5 1 56.44 214 HIS A C 1
ATOM 1631 O O . HIS A 1 214 ? -1.212 9.266 17.406 1 56.44 214 HIS A O 1
ATOM 1637 N N . MET A 1 215 ? 0.33 10.852 15.344 1 50.38 215 MET A N 1
ATOM 1638 C CA . MET A 1 215 ? -0.031 12.203 14.922 1 50.38 215 MET A CA 1
ATOM 1639 C C . MET A 1 215 ? -1.229 12.719 15.711 1 50.38 215 MET A C 1
ATOM 1641 O O . MET A 1 215 ? -2.24 12.023 15.836 1 50.38 215 MET A O 1
ATOM 1645 N N . SER A 1 216 ? -0.663 12.648 16.875 1 49.56 216 SER A N 1
ATOM 1646 C CA . SER A 1 216 ? -0.957 13.312 18.141 1 49.56 216 SER A CA 1
ATOM 1647 C C . SER A 1 216 ? -2.24 12.773 18.766 1 49.56 216 SER A C 1
ATOM 1649 O O . SER A 1 216 ? -3.316 12.883 18.172 1 49.56 216 SER A O 1
ATOM 1651 N N . GLN A 1 217 ? -2.576 11.977 18.922 1 45.91 217 GLN A N 1
ATOM 1652 C CA . GLN A 1 217 ? -3.395 11.266 19.906 1 45.91 217 GLN A CA 1
ATOM 1653 C C . GLN A 1 217 ? -4.727 10.836 19.297 1 45.91 217 GLN A C 1
ATOM 1655 O O . GLN A 1 217 ? -5.629 10.398 20.016 1 45.91 217 GLN A O 1
ATOM 1660 N N . ASN A 1 218 ? -5.062 10.242 19.109 1 45.75 218 ASN A N 1
ATOM 1661 C CA . ASN A 1 218 ? -5.996 9.719 18.125 1 45.75 218 ASN A CA 1
ATOM 1662 C C . ASN A 1 218 ? -7.25 10.586 18.016 1 45.75 218 ASN A C 1
ATOM 1664 O O . ASN A 1 218 ? -8.305 10.109 17.609 1 45.75 218 ASN A O 1
ATOM 1668 N N . TYR A 1 219 ? -7.25 12.32 18.328 1 43.56 219 TYR A N 1
ATOM 1669 C CA . TYR A 1 219 ? -6.73 13.57 18.875 1 43.56 219 TYR A CA 1
ATOM 1670 C C . TYR A 1 219 ? -7.57 14.75 18.406 1 43.56 219 TYR A C 1
ATOM 1672 O O . TYR A 1 219 ? -7.688 15.75 19.125 1 43.56 219 TYR A O 1
ATOM 1680 N N . ALA A 1 220 ? -8.102 14.602 17.016 1 42.53 220 ALA A N 1
ATOM 1681 C CA . ALA A 1 220 ? -8.555 15.859 16.438 1 42.53 220 ALA A CA 1
ATOM 1682 C C . ALA A 1 220 ? -9.43 16.641 17.406 1 42.53 220 ALA A C 1
ATOM 1684 O O . ALA A 1 220 ? -10.641 16.406 17.484 1 42.53 220 ALA A O 1
ATOM 1685 N N . SER A 1 221 ? -9.258 16.844 18.281 1 42.56 221 SER A N 1
ATOM 1686 C CA . SER A 1 221 ? -10.062 18.062 18.438 1 42.56 221 SER A CA 1
ATOM 1687 C C . SER A 1 221 ? -9.781 19.062 17.328 1 42.56 221 SER A C 1
ATOM 1689 O O . SER A 1 221 ? -8.922 19.938 17.484 1 42.56 221 SER A O 1
ATOM 1691 N N . PHE A 1 222 ? -9.609 18.719 16.078 1 37.31 222 PHE A N 1
ATOM 1692 C CA . PHE A 1 222 ? -9.57 19.844 15.148 1 37.31 222 PHE A CA 1
ATOM 1693 C C . PHE A 1 222 ? -10.516 20.953 15.602 1 37.31 222 PHE A C 1
ATOM 1695 O O . PHE A 1 222 ? -11.625 20.672 16.062 1 37.31 222 PHE A O 1
ATOM 1702 N N . MET B 1 1 ? 26.016 -11.312 18.422 1 19.2 1 MET B N 1
ATOM 1703 C CA . MET B 1 1 ? 24.906 -12.211 18.156 1 19.2 1 MET B CA 1
ATOM 1704 C C . MET B 1 1 ? 23.844 -11.523 17.297 1 19.2 1 MET B C 1
ATOM 1706 O O . MET B 1 1 ? 23.297 -10.492 17.688 1 19.2 1 MET B O 1
ATOM 1710 N N . ALA B 1 2 ? 23.969 -11.625 15.977 1 22.34 2 ALA B N 1
ATOM 1711 C CA . ALA B 1 2 ? 23.078 -10.969 15.023 1 22.34 2 ALA B CA 1
ATOM 1712 C C . ALA B 1 2 ? 21.625 -11.273 15.336 1 22.34 2 ALA B C 1
ATOM 1714 O O . ALA B 1 2 ? 21.25 -12.43 15.531 1 22.34 2 ALA B O 1
ATOM 1715 N N . LEU B 1 3 ? 20.922 -10.422 15.938 1 24.19 3 LEU B N 1
ATOM 1716 C CA . LEU B 1 3 ? 19.5 -10.609 16.188 1 24.19 3 LEU B CA 1
ATOM 1717 C C . LEU B 1 3 ? 18.797 -11.102 14.93 1 24.19 3 LEU B C 1
ATOM 1719 O O . LEU B 1 3 ? 18.859 -10.453 13.883 1 24.19 3 LEU B O 1
ATOM 1723 N N . ILE B 1 4 ? 18.75 -12.297 14.695 1 27.05 4 ILE B N 1
ATOM 1724 C CA . ILE B 1 4 ? 18.031 -12.93 13.602 1 27.05 4 ILE B CA 1
ATOM 1725 C C . ILE B 1 4 ? 16.625 -12.336 13.492 1 27.05 4 ILE B C 1
ATOM 1727 O O . ILE B 1 4 ? 15.867 -12.352 14.461 1 27.05 4 ILE B O 1
ATOM 1731 N N . PRO B 1 5 ? 16.344 -11.375 12.672 1 35.22 5 PRO B N 1
ATOM 1732 C CA . PRO B 1 5 ? 14.984 -10.844 12.547 1 35.22 5 PRO B CA 1
ATOM 1733 C C . PRO B 1 5 ? 13.922 -11.93 12.672 1 35.22 5 PRO B C 1
ATOM 1735 O O . PRO B 1 5 ? 14 -12.961 11.992 1 35.22 5 PRO B O 1
ATOM 1738 N N . GLN B 1 6 ? 13.414 -12.219 13.758 1 36.25 6 GLN B N 1
ATOM 1739 C CA . GLN B 1 6 ? 12.414 -13.258 13.984 1 36.25 6 GLN B CA 1
ATOM 1740 C C . GLN B 1 6 ? 11.258 -13.133 13 1 36.25 6 GLN B C 1
ATOM 1742 O O . GLN B 1 6 ? 10.57 -12.109 12.961 1 36.25 6 GLN B O 1
ATOM 1747 N N . ARG B 1 7 ? 11.43 -13.852 11.766 1 44.91 7 ARG B N 1
ATOM 1748 C CA . ARG B 1 7 ? 10.266 -14.086 10.914 1 44.91 7 ARG B CA 1
ATOM 1749 C C . ARG B 1 7 ? 9.008 -14.281 11.742 1 44.91 7 ARG B C 1
ATOM 1751 O O . ARG B 1 7 ? 9.047 -14.898 12.812 1 44.91 7 ARG B O 1
ATOM 1758 N N . ARG B 1 8 ? 8.07 -13.305 11.5 1 53.44 8 ARG B N 1
ATOM 1759 C CA . ARG B 1 8 ? 6.781 -13.477 12.164 1 53.44 8 ARG B CA 1
ATOM 1760 C C . ARG B 1 8 ? 6.395 -14.945 12.234 1 53.44 8 ARG B C 1
ATOM 1762 O O . ARG B 1 8 ? 6.531 -15.68 11.25 1 53.44 8 ARG B O 1
ATOM 1769 N N . ALA B 1 9 ? 6.188 -15.281 13.508 1 57.47 9 ALA B N 1
ATOM 1770 C CA . ALA B 1 9 ? 5.746 -16.656 13.734 1 57.47 9 ALA B CA 1
ATOM 1771 C C . ALA B 1 9 ? 4.605 -17.031 12.789 1 57.47 9 ALA B C 1
ATOM 1773 O O . ALA B 1 9 ? 3.705 -16.219 12.539 1 57.47 9 ALA B O 1
ATOM 1774 N N . LEU B 1 10 ? 4.898 -18.047 12.016 1 62.59 10 LEU B N 1
ATOM 1775 C CA . LEU B 1 10 ? 3.91 -18.562 11.078 1 62.59 10 LEU B CA 1
ATOM 1776 C C . LEU B 1 10 ? 2.508 -18.484 11.672 1 62.59 10 LEU B C 1
ATOM 1778 O O . LEU B 1 10 ? 1.556 -18.109 10.984 1 62.59 10 LEU B O 1
ATOM 1782 N N . LEU B 1 11 ? 2.549 -18.547 13.008 1 67.31 11 LEU B N 1
ATOM 1783 C CA . LEU B 1 11 ? 1.244 -18.547 13.664 1 67.31 11 LEU B CA 1
ATOM 1784 C C . LEU B 1 11 ? 0.653 -17.156 13.703 1 67.31 11 LEU B C 1
ATOM 1786 O O . LEU B 1 11 ? -0.554 -16.969 13.523 1 67.31 11 LEU B O 1
ATOM 1790 N N . ALA B 1 12 ? 1.425 -16.188 13.867 1 72.5 12 ALA B N 1
ATOM 1791 C CA . ALA B 1 12 ? 0.947 -14.812 13.938 1 72.5 12 ALA B CA 1
ATOM 1792 C C . ALA B 1 12 ? 0.403 -14.359 12.586 1 72.5 12 ALA B C 1
ATOM 1794 O O . ALA B 1 12 ? -0.631 -13.688 12.516 1 72.5 12 ALA B O 1
ATOM 1795 N N . LEU B 1 13 ? 1.045 -14.914 11.641 1 74.75 13 LEU B N 1
ATOM 1796 C CA . LEU B 1 13 ? 0.623 -14.562 10.289 1 74.75 13 LEU B CA 1
ATOM 1797 C C . LEU B 1 13 ? -0.73 -15.188 9.961 1 74.75 13 LEU B C 1
ATOM 1799 O O . LEU B 1 13 ? -1.608 -14.523 9.406 1 74.75 13 LEU B O 1
ATOM 1803 N N . GLN B 1 14 ? -0.84 -16.406 10.391 1 73.75 14 GLN B N 1
ATOM 1804 C CA . GLN B 1 14 ? -2.092 -17.109 10.125 1 73.75 14 GLN B CA 1
ATOM 1805 C C . GLN B 1 14 ? -3.256 -16.453 10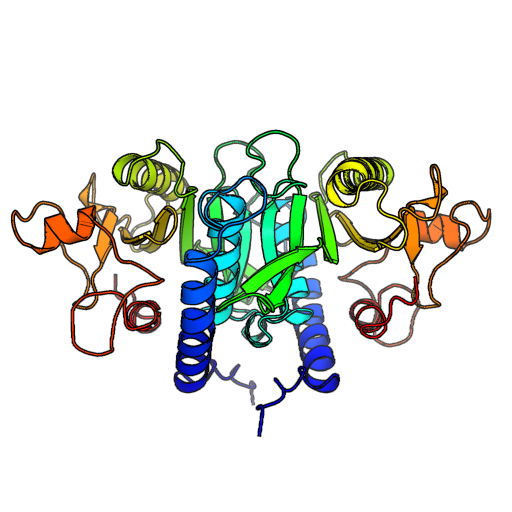.867 1 73.75 14 GLN B C 1
ATOM 1807 O O . GLN B 1 14 ? -4.352 -16.312 10.32 1 73.75 14 GLN B O 1
ATOM 1812 N N . ASN B 1 15 ? -2.881 -15.961 12.07 1 76.81 15 ASN B N 1
ATOM 1813 C CA . ASN B 1 15 ? -3.912 -15.289 12.852 1 76.81 15 ASN B CA 1
ATOM 1814 C C . ASN B 1 15 ? -4.328 -13.961 12.219 1 76.81 15 ASN B C 1
ATOM 1816 O O . ASN B 1 15 ? -5.516 -13.641 12.156 1 76.81 15 ASN B O 1
ATOM 1820 N N . ASP B 1 16 ? -3.439 -13.297 11.703 1 78.56 16 ASP B N 1
ATOM 1821 C CA . ASP B 1 16 ? -3.719 -12 11.094 1 78.56 16 ASP B CA 1
ATOM 1822 C C . ASP B 1 16 ? -4.531 -12.156 9.812 1 78.56 16 ASP B C 1
ATOM 1824 O O . ASP B 1 16 ? -5.477 -11.406 9.578 1 78.56 16 ASP B O 1
ATOM 1828 N N . LEU B 1 17 ? -4.191 -13.203 9.102 1 77.56 17 LEU B N 1
ATOM 1829 C CA . LEU B 1 17 ? -4.895 -13.422 7.844 1 77.56 17 LEU B CA 1
ATOM 1830 C C . LEU B 1 17 ? -6.328 -13.875 8.094 1 77.56 17 LEU B C 1
ATOM 1832 O O . LEU B 1 17 ? -7.246 -13.469 7.371 1 77.56 17 LEU B O 1
ATOM 1836 N N . THR B 1 18 ? -6.422 -14.656 9.141 1 75.44 18 THR B N 1
ATOM 1837 C CA . THR B 1 18 ? -7.766 -15.117 9.469 1 75.44 18 THR B CA 1
ATOM 1838 C C . THR B 1 18 ? -8.641 -13.945 9.922 1 75.44 18 THR B C 1
ATOM 1840 O O . THR B 1 18 ? -9.781 -13.812 9.477 1 75.44 18 THR B O 1
ATOM 1843 N N . GLN B 1 19 ? -8.062 -13.125 10.773 1 75.56 19 GLN B N 1
ATOM 1844 C CA . GLN B 1 19 ? -8.805 -11.977 11.273 1 75.56 19 GLN B CA 1
ATOM 1845 C C . GLN B 1 19 ? -9.148 -11.008 10.148 1 75.56 19 GLN B C 1
ATOM 1847 O O . GLN B 1 19 ? -10.289 -10.562 10.023 1 75.56 19 GLN B O 1
ATOM 1852 N N . PHE B 1 20 ? -8.211 -10.852 9.359 1 79 20 PHE B N 1
ATOM 1853 C CA . PHE B 1 20 ? -8.438 -9.898 8.281 1 79 20 PHE B CA 1
ATOM 1854 C C . PHE B 1 20 ? -9.383 -10.477 7.238 1 79 20 PHE B C 1
ATOM 1856 O O . PHE B 1 20 ? -10.195 -9.75 6.656 1 79 20 PHE B O 1
ATOM 1863 N N . GLY B 1 21 ? -9.211 -11.773 7.066 1 73.75 21 GLY B N 1
ATOM 1864 C CA . GLY B 1 21 ? -10.156 -12.422 6.172 1 73.75 21 GLY B CA 1
ATOM 1865 C C . GLY B 1 21 ? -11.602 -12.234 6.586 1 73.75 21 GLY B C 1
ATOM 1866 O O . GLY B 1 21 ? -12.477 -12.047 5.738 1 73.75 21 GLY B O 1
ATOM 1867 N N . GLY B 1 22 ? -11.797 -12.25 7.918 1 73.25 22 GLY B N 1
ATOM 1868 C CA . GLY B 1 22 ? -13.125 -11.945 8.422 1 73.25 22 GLY B CA 1
ATOM 1869 C C . GLY B 1 22 ? -13.586 -10.539 8.078 1 73.25 22 GLY B C 1
ATOM 1870 O O . GLY B 1 22 ? -14.75 -10.336 7.723 1 73.25 22 GLY B O 1
ATOM 1871 N N . HIS B 1 23 ? -12.711 -9.656 8.039 1 74.62 23 HIS B N 1
ATOM 1872 C CA . HIS B 1 23 ? -13.031 -8.273 7.699 1 74.62 23 HIS B CA 1
ATOM 1873 C C . HIS B 1 23 ? -13.328 -8.117 6.215 1 74.62 23 HIS B C 1
ATOM 1875 O O . HIS B 1 23 ? -14.258 -7.402 5.832 1 74.62 23 HIS B O 1
ATOM 1881 N N . VAL B 1 24 ? -12.531 -8.867 5.484 1 75.56 24 VAL B N 1
ATOM 1882 C CA . VAL B 1 24 ? -12.719 -8.781 4.043 1 75.56 24 VAL B CA 1
ATOM 1883 C C . VAL B 1 24 ? -14.109 -9.297 3.676 1 75.56 24 VAL B C 1
ATOM 1885 O O . VAL B 1 24 ? -14.789 -8.719 2.822 1 75.56 24 VAL B O 1
ATOM 1888 N N . HIS B 1 25 ? -14.477 -10.305 4.328 1 74.06 25 HIS B N 1
ATOM 1889 C CA . HIS B 1 25 ? -15.805 -10.844 4.086 1 74.06 25 HIS B CA 1
ATOM 1890 C C . HIS B 1 25 ? -16.875 -9.797 4.336 1 74.06 25 HIS B C 1
ATOM 1892 O O . HIS B 1 25 ? -17.797 -9.625 3.521 1 74.06 25 HIS B O 1
ATOM 1898 N N . THR B 1 26 ? -16.688 -9.117 5.375 1 74.06 26 THR B N 1
ATOM 1899 C CA . THR B 1 26 ? -17.672 -8.094 5.73 1 74.06 26 THR B CA 1
ATOM 1900 C C . THR B 1 26 ? -17.625 -6.93 4.738 1 74.06 26 THR B C 1
ATOM 1902 O O . THR B 1 26 ? -18.656 -6.422 4.324 1 74.06 26 THR B O 1
ATOM 1905 N N . LEU B 1 27 ? -16.531 -6.605 4.289 1 76.19 27 LEU B N 1
ATOM 1906 C CA . LEU B 1 27 ? -16.375 -5.492 3.365 1 76.19 27 LEU B CA 1
ATOM 1907 C C . LEU B 1 27 ? -16.969 -5.82 2.002 1 76.19 27 LEU B C 1
ATOM 1909 O O . LEU B 1 27 ? -17.578 -4.965 1.365 1 76.19 27 LEU B O 1
ATOM 1913 N N . THR B 1 28 ? -16.703 -7.035 1.637 1 75.06 28 THR B N 1
ATOM 1914 C CA . THR B 1 28 ? -17.188 -7.461 0.33 1 75.06 28 THR B CA 1
ATOM 1915 C C . THR B 1 28 ? -18.719 -7.375 0.268 1 75.06 28 THR B C 1
ATOM 1917 O O . THR B 1 28 ? -19.281 -7.094 -0.789 1 75.06 28 THR B O 1
ATOM 1920 N N . GLY B 1 29 ? -19.312 -7.586 1.344 1 73.19 29 GLY B N 1
ATOM 1921 C CA . GLY B 1 29 ? -20.766 -7.539 1.371 1 73.19 29 GLY B CA 1
ATOM 1922 C C . GLY B 1 29 ? -21.312 -6.137 1.569 1 73.19 29 GLY B C 1
ATOM 1923 O O . GLY B 1 29 ? -22.531 -5.934 1.554 1 73.19 29 GLY B O 1
ATOM 1924 N N . THR B 1 30 ? -20.406 -5.203 1.704 1 75.69 30 THR B N 1
ATOM 1925 C CA . THR B 1 30 ? -20.828 -3.842 2.01 1 75.69 30 THR B CA 1
ATOM 1926 C C . THR B 1 30 ? -21.156 -3.078 0.73 1 75.69 30 THR B C 1
ATOM 1928 O O . THR B 1 30 ? -20.469 -3.217 -0.279 1 75.69 30 THR B O 1
ATOM 1931 N N . VAL B 1 31 ? -22.297 -2.361 0.81 1 74.75 31 VAL B N 1
ATOM 1932 C CA . VAL B 1 31 ? -22.672 -1.432 -0.246 1 74.75 31 VAL B CA 1
ATOM 1933 C C . VAL B 1 31 ? -22.344 -0.004 0.173 1 74.75 31 VAL B C 1
ATOM 1935 O O . VAL B 1 31 ? -22.641 0.412 1.293 1 74.75 31 VAL B O 1
ATOM 1938 N N . VAL B 1 32 ? -21.594 0.684 -0.653 1 71.12 32 VAL B N 1
ATOM 1939 C CA . VAL B 1 32 ? -21.203 2.051 -0.342 1 71.12 32 VAL B CA 1
ATOM 1940 C C . VAL B 1 32 ? -22.188 3.037 -0.958 1 71.12 32 VAL B C 1
ATOM 1942 O O . VAL B 1 32 ? -23.188 2.629 -1.552 1 71.12 32 VAL B O 1
ATOM 1945 N N . ALA B 1 33 ? -21.844 4.309 -0.622 1 64.31 33 ALA B N 1
ATOM 1946 C CA . ALA B 1 33 ? -22.734 5.344 -1.149 1 64.31 33 ALA B CA 1
ATOM 1947 C C . ALA B 1 33 ? -22.906 5.199 -2.658 1 64.31 33 ALA B C 1
ATOM 1949 O O . ALA B 1 33 ? -21.953 4.93 -3.379 1 64.31 33 ALA B O 1
ATOM 1950 N N . GLY B 1 34 ? -24.109 5.203 -3.205 1 68.19 34 GLY B N 1
ATOM 1951 C CA . GLY B 1 34 ? -24.422 5.055 -4.613 1 68.19 34 GLY B CA 1
ATOM 1952 C C . GLY B 1 34 ? -24.875 3.648 -4.98 1 68.19 34 GLY B C 1
ATOM 1953 O O . GLY B 1 34 ? -25.156 3.367 -6.145 1 68.19 34 GLY B O 1
ATOM 1954 N N . GLY B 1 35 ? -24.844 2.764 -3.928 1 72.12 35 GLY B N 1
ATOM 1955 C CA . GLY B 1 35 ? -25.391 1.432 -4.145 1 72.12 35 GLY B CA 1
ATOM 1956 C C . GLY B 1 35 ? -24.375 0.457 -4.703 1 72.12 35 GLY B C 1
ATOM 1957 O O . GLY B 1 35 ? -24.719 -0.644 -5.129 1 72.12 35 GLY B O 1
ATOM 1958 N N . GLN B 1 36 ? -23.156 0.905 -4.719 1 78 36 GLN B N 1
ATOM 1959 C CA . GLN B 1 36 ? -22.109 0.056 -5.293 1 78 36 GLN B CA 1
ATOM 1960 C C . GLN B 1 36 ? -21.469 -0.824 -4.227 1 78 36 GLN B C 1
ATOM 1962 O O . GLN B 1 36 ? -21.312 -0.404 -3.076 1 78 36 GLN B O 1
ATOM 1967 N N . ALA B 1 37 ? -21.156 -2.037 -4.672 1 84.38 37 ALA B N 1
ATOM 1968 C CA . ALA B 1 37 ? -20.391 -2.893 -3.775 1 84.38 37 ALA B CA 1
ATOM 1969 C C . ALA B 1 37 ? -19.047 -2.246 -3.416 1 84.38 37 ALA B C 1
ATOM 1971 O O . ALA B 1 37 ? -18.422 -1.595 -4.258 1 84.38 37 ALA B O 1
ATOM 1972 N N . TYR B 1 38 ? -18.625 -2.418 -2.227 1 87.62 38 TYR B N 1
ATOM 1973 C CA . TYR B 1 38 ? -17.359 -1.846 -1.761 1 87.62 38 TYR B CA 1
ATOM 1974 C C . TYR B 1 38 ? -16.219 -2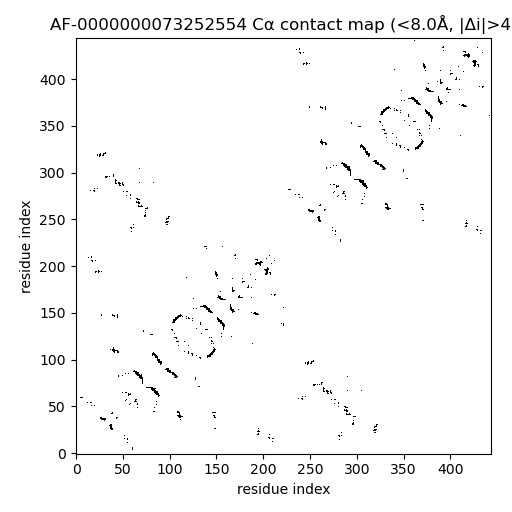.195 -2.707 1 87.62 38 TYR B C 1
ATOM 1976 O O . TYR B 1 38 ? -15.43 -1.328 -3.082 1 87.62 38 TYR B O 1
ATOM 1984 N N . LEU B 1 39 ? -16.219 -3.432 -3.205 1 90.81 39 LEU B N 1
ATOM 1985 C CA . LEU B 1 39 ? -15.102 -3.877 -4.035 1 90.81 39 LEU B CA 1
ATOM 1986 C C . LEU B 1 39 ? -15.398 -3.666 -5.512 1 90.81 39 LEU B C 1
ATOM 1988 O O . LEU B 1 39 ? -14.742 -4.258 -6.375 1 90.81 39 LEU B O 1
ATOM 1992 N N . ALA B 1 40 ? -16.406 -2.891 -5.766 1 91.19 40 ALA B N 1
ATOM 1993 C CA . ALA B 1 40 ? -16.719 -2.578 -7.16 1 91.19 40 ALA B CA 1
ATOM 1994 C C . ALA B 1 40 ? -15.633 -1.7 -7.777 1 91.19 40 ALA B C 1
ATOM 1996 O O . ALA B 1 40 ? -15.477 -1.661 -9 1 91.19 40 ALA B O 1
ATOM 1997 N N . VAL B 1 41 ? -14.914 -0.988 -6.902 1 91.75 41 VAL B N 1
ATOM 1998 C CA . VAL B 1 41 ? -13.93 -0.046 -7.43 1 91.75 41 VAL B CA 1
ATOM 1999 C C . VAL B 1 41 ? -12.523 -0.548 -7.133 1 91.75 41 VAL B C 1
ATOM 2001 O O . VAL B 1 41 ? -12.273 -1.121 -6.07 1 91.75 41 VAL B O 1
ATOM 2004 N N . GLU B 1 42 ? -11.594 -0.234 -8.008 1 94.62 42 GLU B N 1
ATOM 2005 C CA . GLU B 1 42 ? -10.234 -0.773 -8.008 1 94.62 42 GLU B CA 1
ATOM 2006 C C . GLU B 1 42 ? -9.477 -0.348 -6.754 1 94.62 42 GLU B C 1
ATOM 2008 O O . GLU B 1 42 ? -8.742 -1.147 -6.164 1 94.62 42 GLU B O 1
ATOM 2013 N N . HIS B 1 43 ? -9.609 0.92 -6.348 1 94.38 43 HIS B N 1
ATOM 2014 C CA . HIS B 1 43 ? -8.797 1.389 -5.23 1 94.38 43 HIS B CA 1
ATOM 2015 C C . HIS B 1 43 ? -9.188 0.689 -3.936 1 94.38 43 HIS B C 1
ATOM 2017 O O . HIS B 1 43 ? -8.375 0.575 -3.016 1 94.38 43 HIS B O 1
ATOM 2023 N N . ASN B 1 44 ? -10.453 0.139 -3.832 1 92.38 44 ASN B N 1
ATOM 2024 C CA . ASN B 1 44 ? -10.836 -0.638 -2.656 1 92.38 44 ASN B CA 1
ATOM 2025 C C . ASN B 1 44 ? -10.273 -2.057 -2.717 1 92.38 44 ASN B C 1
ATOM 2027 O O . ASN B 1 44 ? -9.852 -2.604 -1.697 1 92.38 44 ASN B O 1
ATOM 2031 N N . VAL B 1 45 ? -10.266 -2.572 -3.934 1 94 45 VAL B N 1
ATOM 2032 C CA . VAL B 1 45 ? -9.633 -3.873 -4.117 1 94 45 VAL B CA 1
ATOM 2033 C C . VAL B 1 45 ? -8.156 -3.783 -3.748 1 94 45 VAL B C 1
ATOM 2035 O O . VAL B 1 45 ? -7.652 -4.594 -2.965 1 94 45 VAL B O 1
ATOM 2038 N N . ASN B 1 46 ? -7.469 -2.758 -4.281 1 96.75 46 ASN B N 1
ATOM 2039 C CA . ASN B 1 46 ? -6.047 -2.568 -4.031 1 96.75 46 ASN B CA 1
ATOM 2040 C C . ASN B 1 46 ? -5.766 -2.307 -2.555 1 96.75 46 ASN B C 1
ATOM 2042 O O . ASN B 1 46 ? -4.719 -2.705 -2.037 1 96.75 46 ASN B O 1
ATOM 2046 N N . GLY B 1 47 ? -6.703 -1.638 -1.894 1 94.94 47 GLY B N 1
ATOM 2047 C CA . GLY B 1 47 ? -6.562 -1.425 -0.462 1 94.94 47 GLY B CA 1
ATOM 2048 C C . GLY B 1 47 ? -6.594 -2.713 0.339 1 94.94 47 GLY B C 1
ATOM 2049 O O . GLY B 1 47 ? -5.773 -2.912 1.238 1 94.94 47 GLY B O 1
ATOM 2050 N N . VAL B 1 48 ? -7.5 -3.553 0.019 1 91.62 48 VAL B N 1
ATOM 2051 C CA . VAL B 1 48 ? -7.617 -4.844 0.694 1 91.62 48 VAL B CA 1
ATOM 2052 C C . VAL B 1 48 ? -6.34 -5.652 0.485 1 91.62 48 VAL B C 1
ATOM 2054 O O . VAL B 1 48 ? -5.785 -6.207 1.437 1 91.62 48 VAL B O 1
ATOM 2057 N N . TRP B 1 49 ? -5.867 -5.645 -0.689 1 95.12 49 TRP B N 1
ATOM 2058 C CA . TRP B 1 49 ? -4.691 -6.453 -0.9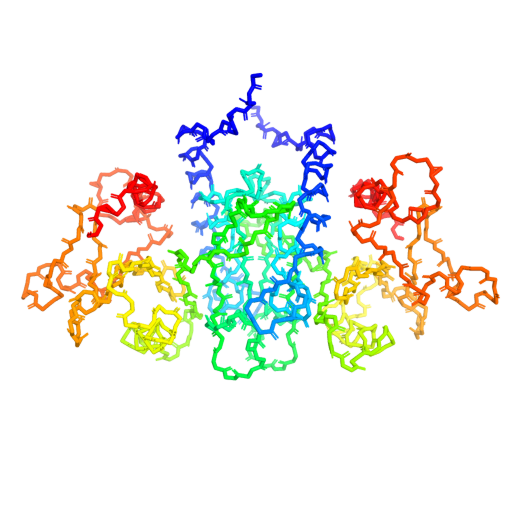95 1 95.12 49 TRP B CA 1
ATOM 2059 C C . TRP B 1 49 ? -3.424 -5.801 -0.459 1 95.12 49 TRP B C 1
ATOM 2061 O O . TRP B 1 49 ? -2.469 -6.488 -0.095 1 95.12 49 TRP B O 1
ATOM 2071 N N . ASN B 1 50 ? -3.357 -4.453 -0.416 1 96.44 50 ASN B N 1
ATOM 2072 C CA . ASN B 1 50 ? -2.258 -3.799 0.286 1 96.44 50 ASN B CA 1
ATOM 2073 C C . ASN B 1 50 ? -2.164 -4.262 1.736 1 96.44 50 ASN B C 1
ATOM 2075 O O . ASN B 1 50 ? -1.068 -4.496 2.248 1 96.44 50 ASN B O 1
ATOM 2079 N N . ALA B 1 51 ? -3.307 -4.441 2.346 1 92.75 51 ALA B N 1
ATOM 2080 C CA . ALA B 1 51 ? -3.369 -4.941 3.719 1 92.75 51 ALA B CA 1
ATOM 2081 C C . ALA B 1 51 ? -2.898 -6.391 3.799 1 92.75 51 ALA B C 1
ATOM 2083 O O . ALA B 1 51 ? -2.057 -6.73 4.633 1 92.75 51 ALA B O 1
ATOM 2084 N N . ILE B 1 52 ? -3.439 -7.203 2.898 1 90.56 52 ILE B N 1
ATOM 2085 C CA . ILE B 1 52 ? -3.082 -8.617 2.9 1 90.56 52 ILE B CA 1
ATOM 2086 C C . ILE B 1 52 ? -1.577 -8.773 2.697 1 90.56 52 ILE B C 1
ATOM 2088 O O . ILE B 1 52 ? -0.924 -9.539 3.41 1 90.56 52 ILE B O 1
ATOM 2092 N N . LEU B 1 53 ? -0.982 -8.07 1.759 1 93.5 53 LEU B N 1
ATOM 2093 C CA . LEU B 1 53 ? 0.442 -8.172 1.462 1 93.5 53 LEU B CA 1
ATOM 2094 C C . LEU B 1 53 ? 1.279 -7.707 2.648 1 93.5 53 LEU B C 1
ATOM 2096 O O . LEU B 1 53 ? 2.363 -8.242 2.896 1 93.5 53 LEU B O 1
ATOM 2100 N N . HIS B 1 54 ? 0.738 -6.742 3.365 1 92.56 54 HIS B N 1
ATOM 2101 C CA . HIS B 1 54 ? 1.495 -6.281 4.523 1 92.56 54 HIS B CA 1
ATOM 2102 C C . HIS B 1 54 ? 1.379 -7.262 5.684 1 92.56 54 HIS B C 1
ATOM 2104 O O . HIS B 1 54 ? 2.199 -7.242 6.605 1 92.56 54 HIS B O 1
ATOM 2110 N N . ILE B 1 55 ? 0.387 -8.016 5.684 1 87.88 55 ILE B N 1
ATOM 2111 C CA . ILE B 1 55 ? 0.322 -9.109 6.656 1 87.88 55 ILE B CA 1
ATOM 2112 C C . ILE B 1 55 ? 1.331 -10.188 6.281 1 87.88 55 ILE B C 1
ATOM 2114 O O . ILE B 1 55 ? 2.049 -10.703 7.145 1 87.88 55 ILE B O 1
ATOM 2118 N N . LEU B 1 56 ? 1.422 -10.469 4.953 1 87.25 56 LEU B N 1
ATOM 2119 C CA . LEU B 1 56 ? 2.307 -11.516 4.449 1 87.25 56 LEU B CA 1
ATOM 2120 C C . LEU B 1 56 ? 3.766 -11.086 4.547 1 87.25 56 LEU B C 1
ATOM 2122 O O . LEU B 1 56 ? 4.645 -11.906 4.805 1 87.25 56 LEU B O 1
ATOM 2126 N N . TYR B 1 57 ? 4.094 -9.828 4.246 1 88.12 57 TYR B N 1
ATOM 2127 C CA . TYR B 1 57 ? 5.434 -9.25 4.199 1 88.12 57 TYR B CA 1
ATOM 2128 C C . TYR B 1 57 ? 5.527 -8.016 5.078 1 88.12 57 TYR B C 1
ATOM 2130 O O . TYR B 1 57 ? 5.617 -6.891 4.574 1 88.12 57 TYR B O 1
ATOM 2138 N N . PRO B 1 58 ? 5.598 -8.242 6.348 1 82.19 58 PRO B N 1
ATOM 2139 C CA . PRO B 1 58 ? 5.59 -7.102 7.266 1 82.19 58 PRO B CA 1
ATOM 2140 C C . PRO B 1 58 ? 6.824 -6.215 7.121 1 82.19 58 PRO B C 1
ATOM 2142 O O . PRO B 1 58 ? 7.93 -6.723 6.918 1 82.19 58 PRO B O 1
ATOM 2145 N N . VAL B 1 59 ? 6.523 -4.965 7.25 1 76.44 59 VAL B N 1
ATOM 2146 C CA . VAL B 1 59 ? 7.586 -3.979 7.086 1 76.44 59 VAL B CA 1
ATOM 2147 C C . VAL B 1 59 ? 8.641 -4.176 8.172 1 76.44 59 VAL B C 1
ATOM 2149 O O . VAL B 1 59 ? 9.812 -3.85 7.969 1 76.44 59 VAL B O 1
ATOM 2152 N N . THR B 1 60 ? 8.305 -4.699 9.273 1 70.25 60 THR B N 1
ATOM 2153 C CA . THR B 1 60 ? 9.18 -4.801 10.43 1 70.25 60 THR B CA 1
ATOM 2154 C C . THR B 1 60 ? 10.289 -5.82 10.18 1 70.25 60 THR B C 1
ATOM 2156 O O . THR B 1 60 ? 11.328 -5.793 10.844 1 70.25 60 THR B O 1
ATOM 2159 N N . ASP B 1 61 ? 10.07 -6.695 9.133 1 70.19 61 ASP B N 1
ATOM 2160 C CA . ASP B 1 61 ? 11.094 -7.676 8.797 1 70.19 61 ASP B CA 1
ATOM 2161 C C . ASP B 1 61 ? 12.18 -7.059 7.914 1 70.19 61 ASP B C 1
ATOM 2163 O O . ASP B 1 61 ? 13.273 -7.609 7.789 1 70.19 61 ASP B O 1
ATOM 2167 N N . MET B 1 62 ? 11.984 -6.016 7.305 1 68.31 62 MET B N 1
ATOM 2168 C CA . MET B 1 62 ? 12.828 -5.227 6.41 1 68.31 62 MET B CA 1
ATOM 2169 C C . MET B 1 62 ? 13.367 -6.09 5.273 1 68.31 62 MET B C 1
ATOM 2171 O O . MET B 1 62 ? 14.516 -5.914 4.844 1 68.31 62 MET B O 1
ATOM 2175 N N . ASP B 1 63 ? 12.656 -7.133 4.918 1 80.62 63 ASP B N 1
ATOM 2176 C CA . ASP B 1 63 ? 13.055 -7.961 3.783 1 80.62 63 ASP B CA 1
ATOM 2177 C C . ASP B 1 63 ? 12.352 -7.512 2.502 1 80.62 63 ASP B C 1
ATOM 2179 O O . ASP B 1 63 ? 12.836 -7.777 1.399 1 80.62 63 ASP B O 1
ATOM 2183 N N . PHE B 1 64 ? 11.273 -6.824 2.828 1 88.25 64 PHE B N 1
ATOM 2184 C CA . PHE B 1 64 ? 10.469 -6.477 1.664 1 88.25 64 PHE B CA 1
ATOM 2185 C C . PHE B 1 64 ? 9.859 -5.086 1.821 1 88.25 64 PHE B C 1
ATOM 2187 O O . PHE B 1 64 ? 9.617 -4.637 2.941 1 88.25 64 PHE B O 1
ATOM 2194 N N . LEU B 1 65 ? 9.703 -4.504 0.767 1 91.38 65 LEU B N 1
ATOM 2195 C CA . LEU B 1 65 ? 8.898 -3.293 0.666 1 91.38 65 LEU B CA 1
ATOM 2196 C C . LEU B 1 65 ? 7.781 -3.469 -0.362 1 91.38 65 LEU B C 1
ATOM 2198 O O . LEU B 1 65 ? 7.996 -4.074 -1.416 1 91.38 65 LEU B O 1
ATOM 2202 N N . ILE B 1 66 ? 6.652 -2.98 -0.025 1 95.88 66 ILE B N 1
ATOM 2203 C CA . ILE B 1 66 ? 5.543 -2.99 -0.97 1 95.88 66 ILE B CA 1
ATOM 2204 C C . ILE B 1 66 ? 5.414 -1.619 -1.63 1 95.88 66 ILE B C 1
ATOM 2206 O O . ILE B 1 66 ? 5.094 -0.631 -0.967 1 95.88 66 ILE B O 1
ATOM 2210 N N . ASN B 1 67 ? 5.66 -1.63 -2.889 1 96.19 67 ASN B N 1
ATOM 2211 C CA . ASN B 1 67 ? 5.652 -0.385 -3.65 1 96.19 67 ASN B CA 1
ATOM 2212 C C . ASN B 1 67 ? 4.406 -0.268 -4.52 1 96.19 67 ASN B C 1
ATOM 2214 O O . ASN B 1 67 ? 4.168 -1.106 -5.391 1 96.19 67 ASN B O 1
ATOM 2218 N N . PRO B 1 68 ? 3.602 0.772 -4.258 1 97.56 68 PRO B N 1
ATOM 2219 C CA . PRO B 1 68 ? 2.531 1.03 -5.223 1 97.56 68 PRO B CA 1
ATOM 2220 C C . PRO B 1 68 ? 3.037 1.688 -6.504 1 97.56 68 PRO B C 1
ATOM 2222 O O . PRO B 1 68 ? 4.074 2.355 -6.488 1 97.56 68 PRO B O 1
ATOM 2225 N N . GLU B 1 69 ? 2.385 1.411 -7.594 1 96 69 GLU B N 1
ATOM 2226 C CA . GLU B 1 69 ? 2.6 2.059 -8.883 1 96 69 GLU B CA 1
ATOM 2227 C C . GLU B 1 69 ? 4.055 1.949 -9.32 1 96 69 GLU B C 1
ATOM 2229 O O . GLU B 1 69 ? 4.648 2.93 -9.773 1 96 69 GLU B O 1
ATOM 2234 N N . ALA B 1 70 ? 4.613 0.792 -9.07 1 94.88 70 ALA B N 1
ATOM 2235 C CA . ALA B 1 70 ? 6.031 0.598 -9.359 1 94.88 70 ALA B CA 1
ATOM 2236 C C . ALA B 1 70 ? 6.25 0.284 -10.836 1 94.88 70 ALA B C 1
ATOM 2238 O O . ALA B 1 70 ? 5.48 -0.474 -11.438 1 94.88 70 ALA B O 1
ATOM 2239 N N . TYR B 1 71 ? 7.301 0.809 -11.344 1 92.12 71 TYR B N 1
ATOM 2240 C CA . TYR B 1 71 ? 7.762 0.424 -12.672 1 92.12 71 TYR B CA 1
ATOM 2241 C C . TYR B 1 71 ? 8.578 -0.864 -12.617 1 92.12 71 TYR B C 1
ATOM 2243 O O . TYR B 1 71 ? 9.102 -1.228 -11.562 1 92.12 71 TYR B O 1
ATOM 2251 N N . PRO B 1 72 ? 8.656 -1.585 -13.688 1 88.81 72 PRO B N 1
ATOM 2252 C CA . PRO B 1 72 ? 9.359 -2.871 -13.656 1 88.81 72 PRO B CA 1
ATOM 2253 C C . PRO B 1 72 ? 10.852 -2.721 -13.383 1 88.81 72 PRO B C 1
ATOM 2255 O O . PRO B 1 72 ? 11.453 -3.586 -12.742 1 88.81 72 PRO B O 1
ATOM 2258 N N . LEU B 1 73 ? 11.406 -1.63 -13.867 1 85.12 73 LEU B N 1
ATOM 2259 C CA . LEU B 1 73 ? 12.844 -1.438 -13.672 1 85.12 73 LEU B CA 1
ATOM 2260 C C . LEU B 1 73 ? 13.109 -0.332 -12.656 1 85.12 73 LEU B C 1
ATOM 2262 O O . LEU B 1 73 ? 12.391 0.668 -12.617 1 85.12 73 LEU B O 1
ATOM 2266 N N . GLN B 1 74 ? 14.25 -0.609 -12.016 1 78.69 74 GLN B N 1
ATOM 2267 C CA . GLN B 1 74 ? 14.656 0.425 -11.07 1 78.69 74 GLN B CA 1
ATOM 2268 C C . GLN B 1 74 ? 14.984 1.729 -11.789 1 78.69 74 GLN B C 1
ATOM 2270 O O . GLN B 1 74 ? 15.625 1.717 -12.844 1 78.69 74 GLN B O 1
ATOM 2275 N N . GLY B 1 75 ? 14.484 2.783 -11.43 1 76.12 75 GLY B N 1
ATOM 2276 C CA . GLY B 1 75 ? 14.797 4.074 -12.031 1 76.12 75 GLY B CA 1
ATOM 2277 C C . GLY B 1 75 ? 13.836 4.465 -13.133 1 76.12 75 GLY B C 1
ATOM 2278 O O . GLY B 1 75 ? 13.883 5.594 -13.633 1 76.12 75 GLY B O 1
ATOM 2279 N N . GLN B 1 76 ? 13.016 3.432 -13.578 1 79.94 76 GLN B N 1
ATOM 2280 C CA . GLN B 1 76 ? 12.047 3.723 -14.633 1 79.94 76 GLN B CA 1
ATOM 2281 C C . GLN B 1 76 ? 11 4.723 -14.156 1 79.94 76 GLN B C 1
ATOM 2283 O O . GLN B 1 76 ? 10.555 4.664 -13.008 1 79.94 76 GLN B O 1
ATOM 2288 N N . GLN B 1 77 ? 10.594 5.668 -15.117 1 78.31 77 GLN B N 1
ATOM 2289 C CA . GLN B 1 77 ? 9.664 6.715 -14.719 1 78.31 77 GLN B CA 1
ATOM 2290 C C . GLN B 1 77 ? 8.469 6.781 -15.664 1 78.31 77 GLN B C 1
ATOM 2292 O O . GLN B 1 77 ? 7.594 7.633 -15.516 1 78.31 77 GLN B O 1
ATOM 2297 N N . ASN B 1 78 ? 8.523 5.844 -16.641 1 80.94 78 ASN B N 1
ATOM 2298 C CA . ASN B 1 78 ? 7.434 5.852 -17.609 1 80.94 78 ASN B CA 1
ATOM 2299 C C . ASN B 1 78 ? 6.996 4.434 -17.969 1 80.94 78 ASN B C 1
ATOM 2301 O O . ASN B 1 78 ? 7.711 3.469 -17.688 1 80.94 78 ASN B O 1
ATOM 2305 N N . GLY B 1 79 ? 5.797 4.336 -18.438 1 85.62 79 GLY B N 1
ATOM 2306 C CA . GLY B 1 79 ? 5.258 3.051 -18.844 1 85.62 79 GLY B CA 1
ATOM 2307 C C . GLY B 1 79 ? 4.207 2.514 -17.891 1 85.62 79 GLY B C 1
ATOM 2308 O O . GLY B 1 79 ? 3.662 3.26 -17.078 1 85.62 79 GLY B O 1
ATOM 2309 N N . ALA B 1 80 ? 3.934 1.21 -18.062 1 89.56 80 ALA B N 1
ATOM 2310 C CA . ALA B 1 80 ? 2.904 0.583 -17.234 1 89.56 80 ALA B CA 1
ATOM 2311 C C . ALA B 1 80 ? 3.438 0.255 -15.844 1 89.56 80 ALA B C 1
ATOM 2313 O O . ALA B 1 80 ? 4.578 -0.195 -15.703 1 89.56 80 ALA B O 1
ATOM 2314 N N . ARG B 1 81 ? 2.678 0.592 -14.93 1 94.94 81 ARG B N 1
ATOM 2315 C CA . ARG B 1 81 ? 3.039 0.351 -13.531 1 94.94 81 ARG B CA 1
ATOM 2316 C C . ARG B 1 81 ? 2.221 -0.793 -12.945 1 94.94 81 ARG B C 1
ATOM 2318 O O . ARG B 1 81 ? 1.115 -1.077 -13.414 1 94.94 81 ARG B O 1
ATOM 2325 N N . ALA B 1 82 ? 2.877 -1.443 -12.008 1 96.56 82 ALA B N 1
ATOM 2326 C CA . ALA B 1 82 ? 2.121 -2.379 -11.172 1 96.56 82 ALA B CA 1
ATOM 2327 C C . ALA B 1 82 ? 1.229 -1.636 -10.188 1 96.56 82 ALA B C 1
ATOM 2329 O O . ALA B 1 82 ? 1.555 -0.527 -9.758 1 96.56 82 ALA B O 1
ATOM 2330 N N . ASP B 1 83 ? 0.108 -2.301 -9.859 1 97.81 83 ASP B N 1
ATOM 2331 C CA . ASP B 1 83 ? -0.653 -1.748 -8.75 1 97.81 83 ASP B CA 1
ATOM 2332 C C . ASP B 1 83 ? 0.128 -1.859 -7.441 1 97.81 83 ASP B C 1
ATOM 2334 O O . ASP B 1 83 ? 0.182 -0.906 -6.66 1 97.81 83 ASP B O 1
ATOM 2338 N N . LEU B 1 84 ? 0.672 -2.994 -7.211 1 98.06 84 LEU B N 1
ATOM 2339 C CA . LEU B 1 84 ? 1.589 -3.248 -6.105 1 98.06 84 LEU B CA 1
ATOM 2340 C C . LEU B 1 84 ? 2.684 -4.227 -6.52 1 98.06 84 LEU B C 1
ATOM 2342 O O . LEU B 1 84 ? 2.434 -5.156 -7.293 1 98.06 84 LEU B O 1
ATOM 2346 N N . ILE B 1 85 ? 3.885 -3.957 -6.012 1 96.38 85 ILE B N 1
ATOM 2347 C CA . ILE B 1 85 ? 4.887 -5.02 -6.023 1 96.38 85 ILE B CA 1
ATOM 2348 C C . ILE B 1 85 ? 5.426 -5.238 -4.613 1 96.38 85 ILE B C 1
ATOM 2350 O O . ILE B 1 85 ? 5.359 -4.34 -3.77 1 96.38 85 ILE B O 1
ATOM 2354 N N . VAL B 1 86 ? 5.789 -6.457 -4.387 1 93.94 86 VAL B N 1
ATOM 2355 C CA . VAL B 1 86 ? 6.645 -6.754 -3.242 1 93.94 86 VAL B CA 1
ATOM 2356 C C . VAL B 1 86 ? 8.102 -6.832 -3.693 1 93.94 86 VAL B C 1
ATOM 2358 O O . VAL B 1 86 ? 8.461 -7.691 -4.5 1 93.94 86 VAL B O 1
ATOM 2361 N N . ARG B 1 87 ? 8.93 -5.945 -3.178 1 89.56 87 ARG B N 1
ATOM 2362 C CA . ARG B 1 87 ? 10.344 -5.863 -3.549 1 89.56 87 ARG B CA 1
ATOM 2363 C C . ARG B 1 87 ? 11.234 -6.332 -2.406 1 89.56 87 ARG B C 1
ATOM 2365 O O . ARG B 1 87 ? 11.047 -5.926 -1.257 1 89.56 87 ARG B O 1
ATOM 2372 N N . GLU B 1 88 ? 12.211 -7.133 -2.836 1 85.19 88 GLU B N 1
ATOM 2373 C CA . GLU B 1 88 ? 13.219 -7.516 -1.858 1 85.19 88 GLU B CA 1
ATOM 2374 C C . GLU B 1 88 ? 14.125 -6.336 -1.508 1 85.19 88 GLU B C 1
ATOM 2376 O O . GLU B 1 88 ? 14.469 -5.531 -2.375 1 85.19 88 GLU B O 1
ATOM 2381 N N . ILE B 1 89 ? 14.359 -6.258 -0.297 1 81 89 ILE B N 1
ATOM 2382 C CA . ILE B 1 89 ? 15.406 -5.355 0.17 1 81 89 ILE B CA 1
ATOM 2383 C C . ILE B 1 89 ? 16.562 -6.168 0.732 1 81 89 ILE B C 1
ATOM 2385 O O . ILE B 1 89 ? 16.391 -6.969 1.651 1 81 89 ILE B O 1
ATOM 2389 N N . ASN B 1 90 ? 17.703 -5.949 0.109 1 77.25 90 ASN B N 1
ATOM 2390 C CA . ASN B 1 90 ? 18.891 -6.719 0.506 1 77.25 90 ASN B CA 1
ATOM 2391 C C . ASN B 1 90 ? 19.922 -5.84 1.207 1 77.25 90 ASN B C 1
ATOM 2393 O O . ASN B 1 90 ? 20.047 -4.656 0.891 1 77.25 90 ASN B O 1
ATOM 2397 N N . VAL B 1 91 ? 20.484 -6.516 2.076 1 71.31 91 VAL B N 1
ATOM 2398 C CA . VAL B 1 91 ? 21.641 -5.852 2.674 1 71.31 91 VAL B CA 1
ATOM 2399 C C . VAL B 1 91 ? 22.734 -5.645 1.615 1 71.31 91 VAL B C 1
ATOM 2401 O O . VAL B 1 91 ? 22.984 -6.535 0.803 1 71.31 91 VAL B O 1
ATOM 2404 N N . ASN B 1 92 ? 23.25 -4.457 1.613 1 71.38 92 ASN B N 1
ATOM 2405 C CA . ASN B 1 92 ? 24.375 -4.191 0.73 1 71.38 92 ASN B CA 1
ATOM 2406 C C . ASN B 1 92 ? 25.641 -4.895 1.213 1 71.38 92 ASN B C 1
ATOM 2408 O O . ASN B 1 92 ? 26.312 -4.418 2.133 1 71.38 92 ASN B O 1
ATOM 2412 N N . LEU B 1 93 ? 25.984 -5.984 0.564 1 72.19 93 LEU B N 1
ATOM 2413 C CA . LEU B 1 93 ? 27.172 -6.746 0.98 1 72.19 93 LEU B CA 1
ATOM 2414 C C . LEU B 1 93 ? 28.453 -6.004 0.629 1 72.19 93 LEU B C 1
ATOM 2416 O O . LEU B 1 93 ? 29.516 -6.285 1.192 1 72.19 93 LEU B O 1
ATOM 2420 N N . ALA B 1 94 ? 28.328 -5.129 -0.307 1 70.75 94 ALA B N 1
ATOM 2421 C CA . ALA B 1 94 ? 29.5 -4.402 -0.781 1 70.75 94 ALA B CA 1
ATOM 2422 C C . ALA B 1 94 ? 29.672 -3.086 -0.025 1 70.75 94 ALA B C 1
ATOM 2424 O O . ALA B 1 94 ? 30.625 -2.346 -0.264 1 70.75 94 ALA B O 1
ATOM 2425 N N . GLY B 1 95 ? 28.766 -2.783 0.824 1 62.84 95 GLY B N 1
ATOM 2426 C CA . GLY B 1 95 ? 28.812 -1.517 1.536 1 62.84 95 GLY B CA 1
ATOM 2427 C C . GLY B 1 95 ? 27.688 -1.33 2.52 1 62.84 95 GLY B C 1
ATOM 2428 O O . GLY B 1 95 ? 26.953 -2.279 2.828 1 62.84 95 GLY B O 1
ATOM 2429 N N . PRO B 1 96 ? 27.625 -0.206 3.08 1 62.41 96 PRO B N 1
ATOM 2430 C CA . PRO B 1 96 ? 26.562 0.074 4.035 1 62.41 96 PRO B CA 1
ATOM 2431 C C . PRO B 1 96 ? 25.188 0.175 3.369 1 62.41 96 PRO B C 1
ATOM 2433 O O . PRO B 1 96 ? 25.094 0.505 2.184 1 62.41 96 PRO B O 1
ATOM 2436 N N . GLY B 1 97 ? 24.281 -0.32 4.02 1 65.44 97 GLY B N 1
ATOM 2437 C CA . GLY B 1 97 ? 22.922 -0.002 3.629 1 65.44 97 GLY B CA 1
ATOM 2438 C C . GLY B 1 97 ? 22.219 -1.15 2.932 1 65.44 97 GLY B C 1
ATOM 2439 O O . GLY B 1 97 ? 22.547 -2.316 3.152 1 65.44 97 GLY B O 1
ATOM 2440 N N . TYR B 1 98 ? 21.125 -0.793 2.334 1 70.5 98 TYR B N 1
ATOM 2441 C CA . TYR B 1 98 ? 20.266 -1.757 1.655 1 70.5 98 TYR B CA 1
ATOM 2442 C C . TYR B 1 98 ? 20.188 -1.464 0.162 1 70.5 98 TYR B C 1
ATOM 2444 O O . TYR B 1 98 ? 20.406 -0.325 -0.265 1 70.5 98 TYR B O 1
ATOM 2452 N N . ILE B 1 99 ? 20.141 -2.596 -0.562 1 72.12 99 ILE B N 1
ATOM 2453 C CA . ILE B 1 99 ? 19.922 -2.465 -1.998 1 72.12 99 ILE B CA 1
ATOM 2454 C C . ILE B 1 99 ? 18.594 -3.129 -2.379 1 72.12 99 ILE B C 1
ATOM 2456 O O . ILE B 1 99 ? 18.266 -4.195 -1.858 1 72.12 99 ILE B O 1
ATOM 2460 N N . PRO B 1 100 ? 17.844 -2.369 -3.197 1 75.62 100 PRO B N 1
ATOM 2461 C CA . PRO B 1 100 ? 16.656 -3.055 -3.701 1 75.62 100 PRO B CA 1
ATOM 2462 C C . PRO B 1 100 ? 16.984 -4.32 -4.488 1 75.62 100 PRO B C 1
ATOM 2464 O O . PRO B 1 100 ? 17.906 -4.312 -5.309 1 75.62 100 PRO B O 1
ATOM 2467 N N . GLY B 1 101 ? 16.281 -5.305 -4.043 1 76.81 101 GLY B N 1
ATOM 2468 C CA . GLY B 1 101 ? 16.422 -6.57 -4.746 1 76.81 101 GLY B CA 1
ATOM 2469 C C . GLY B 1 101 ? 15.406 -6.77 -5.848 1 76.81 101 GLY B C 1
ATOM 2470 O O . GLY B 1 101 ? 15.008 -5.812 -6.512 1 76.81 101 GLY B O 1
ATOM 2471 N N . ARG B 1 102 ? 15.133 -7.945 -6.09 1 78.69 102 ARG B N 1
ATOM 2472 C CA . ARG B 1 102 ? 14.242 -8.352 -7.176 1 78.69 102 ARG B CA 1
ATOM 2473 C C . ARG B 1 102 ? 12.781 -8.125 -6.805 1 78.69 102 ARG B C 1
ATOM 2475 O O . ARG B 1 102 ? 12.445 -8.031 -5.621 1 78.69 102 ARG B O 1
ATOM 2482 N N . THR B 1 103 ? 11.969 -8.047 -7.879 1 87.81 103 THR B N 1
ATOM 2483 C CA . THR B 1 103 ? 10.531 -8.156 -7.68 1 87.81 103 THR B CA 1
ATOM 2484 C C . THR B 1 103 ? 10.148 -9.562 -7.227 1 87.81 103 THR B C 1
ATOM 2486 O O . THR B 1 103 ? 10.32 -10.523 -7.973 1 87.81 103 THR B O 1
ATOM 2489 N N . PHE B 1 104 ? 9.695 -9.578 -6.051 1 89.06 104 PHE B N 1
ATOM 2490 C CA . PHE B 1 104 ? 9.359 -10.859 -5.449 1 89.06 104 PHE B CA 1
ATOM 2491 C C . PHE B 1 104 ? 7.926 -11.258 -5.773 1 89.06 104 PHE B C 1
ATOM 2493 O O . PHE B 1 104 ? 7.617 -12.445 -5.895 1 89.06 104 PHE B O 1
ATOM 2500 N N . MET B 1 105 ? 7.121 -10.273 -5.875 1 92.5 105 MET B N 1
ATOM 2501 C CA . MET B 1 105 ? 5.707 -10.492 -6.16 1 92.5 105 MET B CA 1
ATOM 2502 C C . MET B 1 105 ? 5.109 -9.312 -6.914 1 92.5 105 MET B C 1
ATOM 2504 O O . MET B 1 105 ? 5.43 -8.156 -6.621 1 92.5 105 MET B O 1
ATOM 2508 N N . TYR B 1 106 ? 4.227 -9.734 -7.855 1 95.5 106 TYR B N 1
ATOM 2509 C CA . TYR B 1 106 ? 3.459 -8.766 -8.633 1 95.5 106 TYR B CA 1
ATOM 2510 C C . TYR B 1 106 ? 1.97 -8.875 -8.328 1 95.5 106 TYR B C 1
ATOM 2512 O O . TYR B 1 106 ? 1.424 -9.984 -8.266 1 95.5 106 TYR B O 1
ATOM 2520 N N . PHE B 1 107 ? 1.322 -7.707 -8.117 1 98 107 PHE B N 1
ATOM 2521 C CA . PHE B 1 107 ? -0.119 -7.691 -7.898 1 98 107 PHE B CA 1
ATOM 2522 C C . PHE B 1 107 ? -0.808 -6.75 -8.875 1 98 107 PHE B C 1
ATOM 2524 O O . PHE B 1 107 ? -0.385 -5.605 -9.047 1 98 107 PHE B O 1
ATOM 2531 N N . GLU B 1 108 ? -1.889 -7.277 -9.469 1 98.06 108 GLU B N 1
ATOM 2532 C CA . GLU B 1 108 ? -2.797 -6.5 -10.305 1 98.06 108 GLU B CA 1
ATOM 2533 C C . GLU B 1 108 ? -4.238 -6.629 -9.828 1 98.06 108 GLU B C 1
ATOM 2535 O O . GLU B 1 108 ? -4.762 -7.738 -9.711 1 98.06 108 GLU B O 1
ATOM 2540 N N . GLY B 1 109 ? -4.812 -5.441 -9.523 1 97.44 109 GLY B N 1
ATOM 2541 C CA . GLY B 1 109 ? -6.195 -5.441 -9.07 1 97.44 109 GLY B CA 1
ATOM 2542 C C . GLY B 1 109 ? -7.129 -4.695 -10.008 1 97.44 109 GLY B C 1
ATOM 2543 O O . GLY B 1 109 ? -6.75 -3.68 -10.594 1 97.44 109 GLY B O 1
ATOM 2544 N N . LYS B 1 110 ? -8.391 -5.25 -10.125 1 96.69 110 LYS B N 1
ATOM 2545 C CA . LYS B 1 110 ? -9.5 -4.586 -10.797 1 96.69 110 LYS B CA 1
ATOM 2546 C C . LYS B 1 110 ? -10.734 -4.539 -9.906 1 96.69 110 LYS B C 1
ATOM 2548 O O . LYS B 1 110 ? -10.992 -5.473 -9.141 1 96.69 110 LYS B O 1
ATOM 2553 N N . GLY B 1 111 ? -11.469 -3.418 -10.086 1 94.44 111 GLY B N 1
ATOM 2554 C CA . GLY B 1 111 ? -12.766 -3.387 -9.43 1 94.44 111 GLY B CA 1
ATOM 2555 C C . GLY B 1 111 ? -13.719 -4.445 -9.945 1 94.44 111 GLY B C 1
ATOM 2556 O O . GLY B 1 111 ? -13.664 -4.816 -11.125 1 94.44 111 GLY B O 1
ATOM 2557 N N . GLY B 1 112 ? -14.586 -4.832 -9.078 1 92.75 112 GLY B N 1
ATOM 2558 C CA . GLY B 1 112 ? -15.578 -5.824 -9.461 1 92.75 112 GLY B CA 1
ATOM 2559 C C . GLY B 1 112 ? -16.453 -5.379 -10.617 1 92.75 112 GLY B C 1
ATOM 2560 O O . GLY B 1 112 ? -16.953 -6.207 -11.375 1 92.75 112 GLY B O 1
ATOM 2561 N N . ALA B 1 113 ? -16.547 -4.105 -10.805 1 91.38 113 ALA B N 1
ATOM 2562 C CA . ALA B 1 113 ? -17.406 -3.566 -11.852 1 91.38 113 ALA B CA 1
ATOM 2563 C C . ALA B 1 113 ? -16.641 -3.367 -13.156 1 91.38 113 ALA B C 1
ATOM 2565 O O . ALA B 1 113 ? -17.219 -2.996 -14.18 1 91.38 113 ALA B O 1
ATOM 2566 N N . SER B 1 114 ? -15.398 -3.625 -13.125 1 93.75 114 SER B N 1
ATOM 2567 C CA . SER B 1 114 ? -14.578 -3.447 -14.312 1 93.75 114 SER B CA 1
ATOM 2568 C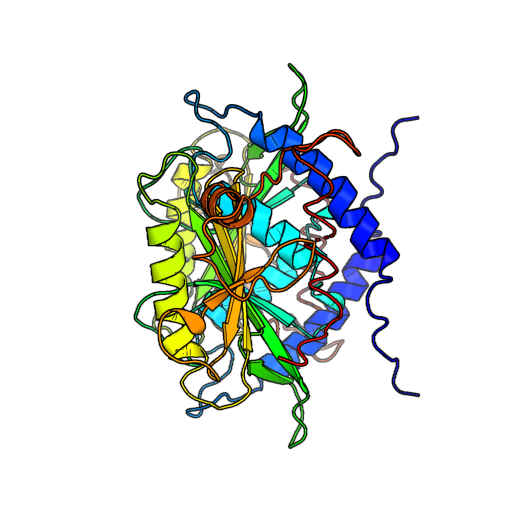 C . SER B 1 114 ? -14.977 -4.426 -15.414 1 93.75 114 SER B C 1
ATOM 2570 O O . SER B 1 114 ? -15.383 -5.555 -15.133 1 93.75 114 SER B O 1
ATOM 2572 N N . ALA B 1 115 ? -14.789 -4.055 -16.625 1 94.62 115 ALA B N 1
ATOM 2573 C CA . ALA B 1 115 ? -15.047 -4.93 -17.766 1 94.62 115 ALA B CA 1
ATOM 2574 C C . ALA B 1 115 ? -13.875 -5.879 -18 1 94.62 115 ALA B C 1
ATOM 2576 O O . ALA B 1 115 ? -13.984 -6.824 -18.797 1 94.62 115 ALA B O 1
ATOM 2577 N N . ASP B 1 116 ? -12.766 -5.656 -17.328 1 94.12 116 ASP B N 1
ATOM 2578 C CA . ASP B 1 116 ? -11.594 -6.512 -17.5 1 94.12 116 ASP B CA 1
ATOM 2579 C C . ASP B 1 116 ? -11.906 -7.957 -17.109 1 94.12 116 ASP B C 1
ATOM 2581 O O . ASP B 1 116 ? -12.609 -8.195 -16.125 1 94.12 116 ASP B O 1
ATOM 2585 N N . THR B 1 117 ? -11.414 -8.875 -17.875 1 90.31 117 THR B N 1
ATOM 2586 C CA . THR B 1 117 ? -11.547 -10.297 -17.578 1 90.31 117 THR B CA 1
ATOM 2587 C C . THR B 1 117 ? -10.297 -10.82 -16.875 1 90.31 117 THR B C 1
ATOM 2589 O O . THR B 1 117 ? -9.281 -10.117 -16.797 1 90.31 117 THR B O 1
ATOM 2592 N N . ALA B 1 118 ? -10.391 -12.016 -16.375 1 88.06 118 ALA B N 1
ATOM 2593 C CA . ALA B 1 118 ? -9.227 -12.688 -15.805 1 88.06 118 ALA B CA 1
ATOM 2594 C C . ALA B 1 118 ? -8.078 -12.742 -16.812 1 88.06 118 ALA B C 1
ATOM 2596 O O . ALA B 1 118 ? -6.91 -12.617 -16.438 1 88.06 118 ALA B O 1
ATOM 2597 N N . LEU B 1 119 ? -8.383 -12.906 -18.016 1 87.62 119 LEU B N 1
ATOM 2598 C CA . LEU B 1 119 ? -7.375 -13 -19.078 1 87.62 119 LEU B CA 1
ATOM 2599 C C . LEU B 1 119 ? -6.68 -11.656 -19.281 1 87.62 119 LEU B C 1
ATOM 2601 O O . LEU B 1 119 ? -5.473 -11.609 -19.516 1 87.62 119 LEU B O 1
ATOM 2605 N N . ASN B 1 120 ? -7.484 -10.547 -19.234 1 92.38 120 ASN B N 1
ATOM 2606 C CA . ASN B 1 120 ? -6.891 -9.219 -19.312 1 92.38 120 ASN B CA 1
ATOM 2607 C C . ASN B 1 120 ? -5.91 -8.969 -18.172 1 92.38 120 ASN B C 1
ATOM 2609 O O . ASN B 1 120 ? -4.816 -8.445 -18.391 1 92.38 120 ASN B O 1
ATOM 2613 N N . ILE B 1 121 ? -6.32 -9.398 -17.047 1 93.94 121 ILE B N 1
ATOM 2614 C CA . ILE B 1 121 ? -5.496 -9.227 -15.859 1 93.94 121 ILE B CA 1
ATOM 2615 C C . ILE B 1 121 ? -4.203 -10.023 -16 1 93.94 121 ILE B C 1
ATOM 2617 O O . ILE B 1 121 ? -3.111 -9.492 -15.781 1 93.94 121 ILE B O 1
ATOM 2621 N N . ARG B 1 122 ? -4.316 -11.242 -16.375 1 90.75 122 ARG B N 1
ATOM 2622 C CA . ARG B 1 122 ? -3.148 -12.094 -16.578 1 90.75 122 ARG B CA 1
ATOM 2623 C C . ARG B 1 122 ? -2.209 -11.5 -17.625 1 90.75 122 ARG B C 1
ATOM 2625 O O . ARG B 1 122 ? -0.989 -11.5 -17.438 1 90.75 122 ARG B O 1
ATOM 2632 N N . ALA B 1 123 ? -2.725 -11.039 -18.719 1 90.94 123 ALA B N 1
ATOM 2633 C CA . ALA B 1 123 ? -1.908 -10.461 -19.781 1 90.94 123 ALA B CA 1
ATOM 2634 C C . ALA B 1 123 ? -1.112 -9.266 -19.281 1 90.94 123 ALA B C 1
ATOM 2636 O O . ALA B 1 123 ? 0.059 -9.094 -19.625 1 90.94 123 ALA B O 1
ATOM 2637 N N . GLN B 1 124 ? -1.75 -8.414 -18.5 1 93.62 124 GLN B N 1
ATOM 2638 C CA . GLN B 1 124 ? -1.069 -7.266 -17.906 1 93.62 124 GLN B CA 1
ATOM 2639 C C . GLN B 1 124 ? 0.077 -7.707 -17.016 1 93.62 124 GLN B C 1
ATOM 2641 O O . GLN B 1 124 ? 1.166 -7.129 -17.047 1 93.62 124 GLN B O 1
ATOM 2646 N N . MET B 1 125 ? -0.156 -8.773 -16.312 1 94 125 MET B N 1
ATOM 2647 C CA . MET B 1 125 ? 0.874 -9.289 -15.414 1 94 125 MET B CA 1
ATOM 2648 C C . MET B 1 125 ? 2.055 -9.844 -16.203 1 94 125 MET B C 1
ATOM 2650 O O . MET B 1 125 ? 3.209 -9.555 -15.883 1 94 125 MET B O 1
ATOM 2654 N N . VAL B 1 126 ? 1.785 -10.625 -17.172 1 91 126 VAL B N 1
ATOM 2655 C CA . VAL B 1 126 ? 2.832 -11.234 -18 1 91 126 VAL B CA 1
ATOM 2656 C C . VAL B 1 126 ? 3.695 -10.141 -18.625 1 91 126 VAL B C 1
ATOM 2658 O O . VAL B 1 126 ? 4.926 -10.219 -18.594 1 91 126 VAL B O 1
ATOM 2661 N N . ASN B 1 127 ? 3.047 -9.102 -19.156 1 91.88 127 ASN B N 1
ATOM 2662 C CA . ASN B 1 127 ? 3.773 -8.023 -19.812 1 91.88 127 ASN B CA 1
ATOM 2663 C C . ASN B 1 127 ? 4.695 -7.293 -18.844 1 91.88 127 ASN B C 1
ATOM 2665 O O . ASN B 1 127 ? 5.848 -7 -19.172 1 91.88 127 ASN B O 1
ATOM 2669 N N . TYR B 1 128 ? 4.219 -7.008 -17.703 1 94.81 128 TYR B N 1
ATOM 2670 C CA . TYR B 1 128 ? 5.035 -6.355 -16.688 1 94.81 128 TYR B CA 1
ATOM 2671 C C . TYR B 1 128 ? 6.223 -7.23 -16.297 1 94.81 128 TYR B C 1
ATOM 2673 O O . TYR B 1 128 ? 7.359 -6.758 -16.234 1 94.81 128 TYR B O 1
ATOM 2681 N N . LEU B 1 129 ? 5.965 -8.484 -16.062 1 92.38 129 LEU B N 1
ATOM 2682 C CA . LEU B 1 129 ? 6.977 -9.383 -15.523 1 92.38 129 LEU B CA 1
ATOM 2683 C C . LEU B 1 129 ? 8.016 -9.742 -16.578 1 92.38 129 LEU B C 1
ATOM 2685 O O . LEU B 1 129 ? 9.172 -10.016 -16.25 1 92.38 129 LEU B O 1
ATOM 2689 N N . ALA B 1 130 ? 7.602 -9.75 -17.766 1 90.44 130 ALA B N 1
ATOM 2690 C CA . ALA B 1 130 ? 8.57 -9.953 -18.844 1 90.44 130 ALA B CA 1
ATOM 2691 C C . ALA B 1 130 ? 9.656 -8.883 -18.812 1 90.44 130 ALA B C 1
ATOM 2693 O O . ALA B 1 130 ? 10.82 -9.172 -19.094 1 90.44 130 ALA B O 1
ATOM 2694 N N . THR B 1 131 ? 9.258 -7.688 -18.422 1 89.19 131 THR B N 1
ATOM 2695 C CA . THR B 1 131 ? 10.219 -6.59 -18.328 1 89.19 131 THR B CA 1
ATOM 2696 C C . THR B 1 131 ? 10.945 -6.629 -16.984 1 89.19 131 THR B C 1
ATOM 2698 O O . THR B 1 131 ? 12.172 -6.488 -16.938 1 89.19 131 THR B O 1
ATOM 2701 N N . ALA B 1 132 ? 10.297 -6.891 -15.945 1 88.62 132 ALA B N 1
ATOM 2702 C CA . ALA B 1 132 ? 10.844 -6.809 -14.594 1 88.62 132 ALA B CA 1
ATOM 2703 C C . ALA B 1 132 ? 11.859 -7.918 -14.344 1 88.62 132 ALA B C 1
ATOM 2705 O O . ALA B 1 132 ? 12.867 -7.703 -13.664 1 88.62 132 ALA B O 1
ATOM 2706 N N . ILE B 1 133 ? 11.484 -9.055 -14.766 1 83.5 133 ILE B N 1
ATOM 2707 C CA . ILE B 1 133 ? 12.328 -10.219 -14.531 1 83.5 133 ILE B CA 1
ATOM 2708 C C . ILE B 1 133 ? 13.25 -10.445 -15.719 1 83.5 133 ILE B C 1
ATOM 2710 O O . ILE B 1 133 ? 14.398 -10.867 -15.555 1 83.5 133 ILE B O 1
ATOM 2714 N N . GLY B 1 134 ? 12.805 -10 -16.797 1 74.81 134 GLY B N 1
ATOM 2715 C CA . GLY B 1 134 ? 13.57 -10.242 -18 1 74.81 134 GLY B CA 1
ATOM 2716 C C . GLY B 1 134 ? 13.742 -11.719 -18.312 1 74.81 134 GLY B C 1
ATOM 2717 O O . GLY B 1 134 ? 12.797 -12.5 -18.188 1 74.81 134 GLY B O 1
ATOM 2718 N N . ASN B 1 135 ? 14.914 -12 -18.828 1 67.38 135 ASN B N 1
ATOM 2719 C CA . ASN B 1 135 ? 15.219 -13.359 -19.266 1 67.38 135 ASN B CA 1
ATOM 2720 C C . ASN B 1 135 ? 16.266 -14.008 -18.359 1 67.38 135 ASN B C 1
ATOM 2722 O O . ASN B 1 135 ? 16.922 -14.969 -18.766 1 67.38 135 ASN B O 1
ATOM 2726 N N . VAL B 1 136 ? 16.422 -13.391 -17.172 1 64.56 136 VAL B N 1
ATOM 2727 C CA . VAL B 1 136 ? 17.438 -13.945 -16.297 1 64.56 136 VAL B CA 1
ATOM 2728 C C . VAL B 1 136 ? 17 -15.32 -15.797 1 64.56 136 VAL B C 1
ATOM 2730 O O . VAL B 1 136 ? 16 -15.438 -15.078 1 64.56 136 VAL B O 1
ATOM 2733 N N . GLN B 1 137 ? 17.812 -16.312 -16.203 1 61.16 137 GLN B N 1
ATOM 2734 C CA . GLN B 1 137 ? 17.5 -17.703 -15.883 1 61.16 137 GLN B CA 1
ATOM 2735 C C . GLN B 1 137 ? 17.453 -17.922 -14.367 1 61.16 137 GLN B C 1
ATOM 2737 O O . GLN B 1 137 ? 18.312 -17.422 -13.641 1 61.16 137 GLN B O 1
ATOM 2742 N N . GLY B 1 138 ? 16.375 -18.562 -13.898 1 66.19 138 GLY B N 1
ATOM 2743 C CA . GLY B 1 138 ? 16.234 -18.953 -12.5 1 66.19 138 GLY B CA 1
ATOM 2744 C C . GLY B 1 138 ? 15.453 -17.938 -11.68 1 66.19 138 GLY B C 1
ATOM 2745 O O . GLY B 1 138 ? 15.133 -18.188 -10.516 1 66.19 138 GLY B O 1
ATOM 2746 N N . ARG B 1 139 ? 15.117 -16.891 -12.406 1 76.31 139 ARG B N 1
ATOM 2747 C CA . ARG B 1 139 ? 14.344 -15.93 -11.641 1 76.31 139 ARG B CA 1
ATOM 2748 C C . ARG B 1 139 ? 12.852 -16.234 -11.711 1 76.31 139 ARG B C 1
ATOM 2750 O O . ARG B 1 139 ? 12.352 -16.672 -12.75 1 76.31 139 ARG B O 1
ATOM 2757 N N . ALA B 1 140 ? 12.281 -16.172 -10.57 1 82.38 140 ALA B N 1
ATOM 2758 C CA . ALA B 1 140 ? 10.836 -16.406 -10.469 1 82.38 140 ALA B CA 1
ATOM 2759 C C . ALA B 1 140 ? 10.18 -15.336 -9.594 1 82.38 140 ALA B C 1
ATOM 2761 O O . ALA B 1 140 ? 10.852 -14.656 -8.82 1 82.38 140 ALA B O 1
ATOM 2762 N N . CYS B 1 141 ? 8.898 -15.203 -9.914 1 88.75 141 CYS B N 1
ATOM 2763 C CA . CYS B 1 141 ? 8.094 -14.219 -9.195 1 88.75 141 CYS B CA 1
ATOM 2764 C C . CYS B 1 141 ? 6.668 -14.703 -9.008 1 88.75 141 CYS B C 1
ATOM 2766 O O . CYS B 1 141 ? 6.082 -15.297 -9.922 1 88.75 141 CYS B O 1
ATOM 2768 N N . TRP B 1 142 ? 6.219 -14.477 -7.836 1 90.5 142 TRP B N 1
ATOM 2769 C CA . TRP B 1 142 ? 4.793 -14.703 -7.629 1 90.5 142 TRP B CA 1
ATOM 2770 C C . TRP B 1 142 ? 3.961 -13.602 -8.266 1 90.5 142 TRP B C 1
ATOM 2772 O O . TRP B 1 142 ? 4.398 -12.445 -8.336 1 90.5 142 TRP B O 1
ATOM 2782 N N . ALA B 1 143 ? 2.799 -14.047 -8.695 1 93 143 ALA B N 1
ATOM 2783 C CA . ALA B 1 143 ? 1.874 -13.062 -9.242 1 93 143 ALA B CA 1
ATOM 2784 C C . ALA B 1 143 ? 0.452 -13.312 -8.742 1 93 143 ALA B C 1
ATOM 2786 O O . ALA B 1 143 ? 0.005 -14.453 -8.672 1 93 143 ALA B O 1
ATOM 2787 N N . ILE B 1 144 ? -0.176 -12.203 -8.336 1 93.94 144 ILE B N 1
ATOM 2788 C CA . ILE B 1 144 ? -1.558 -12.258 -7.871 1 93.94 144 ILE B CA 1
ATOM 2789 C C . ILE B 1 144 ? -2.42 -11.312 -8.703 1 93.94 144 ILE B C 1
ATOM 2791 O O . ILE B 1 144 ? -2.102 -10.125 -8.836 1 93.94 144 ILE B O 1
ATOM 2795 N N . GLY B 1 145 ? -3.482 -11.852 -9.328 1 95.12 145 GLY B N 1
ATOM 2796 C CA . GLY B 1 145 ? -4.531 -11.047 -9.938 1 95.12 145 GLY B CA 1
ATOM 2797 C C . GLY B 1 145 ? -5.832 -11.07 -9.156 1 95.12 145 GLY B C 1
ATOM 2798 O O . GLY B 1 145 ? -6.242 -12.125 -8.656 1 95.12 145 GLY B O 1
ATOM 2799 N N . ALA B 1 146 ? -6.402 -9.859 -9.047 1 94.81 146 ALA B N 1
ATOM 2800 C CA . ALA B 1 146 ? -7.668 -9.805 -8.32 1 94.81 146 ALA B CA 1
ATOM 2801 C C . ALA B 1 146 ? -8.688 -8.953 -9.062 1 94.81 146 ALA B C 1
ATOM 2803 O O . ALA B 1 146 ? -8.328 -8.008 -9.773 1 94.81 146 ALA B O 1
ATOM 2804 N N . LYS B 1 147 ? -9.977 -9.336 -8.883 1 93.38 147 LYS B N 1
ATOM 2805 C CA . LYS B 1 147 ? -11.117 -8.57 -9.352 1 93.38 147 LYS B CA 1
ATOM 2806 C C . LYS B 1 147 ? -12.281 -8.648 -8.367 1 93.38 147 LYS B C 1
ATOM 2808 O O . LYS B 1 147 ? -12.906 -9.703 -8.219 1 93.38 147 LYS B O 1
ATOM 2813 N N . GLY B 1 148 ? -12.602 -7.492 -7.797 1 91.31 148 GLY B N 1
ATOM 2814 C CA . GLY B 1 148 ? -13.562 -7.594 -6.711 1 91.31 148 GLY B CA 1
ATOM 2815 C C . GLY B 1 148 ? -13.133 -8.539 -5.609 1 91.31 148 GLY B C 1
ATOM 2816 O O . GLY B 1 148 ? -12.047 -8.375 -5.039 1 91.31 148 GLY B O 1
ATOM 2817 N N . ASP B 1 149 ? -13.945 -9.562 -5.387 1 86.75 149 ASP B N 1
ATOM 2818 C CA . ASP B 1 149 ? -13.602 -10.508 -4.328 1 86.75 149 ASP B CA 1
ATOM 2819 C C . ASP B 1 149 ? -12.93 -11.758 -4.898 1 86.75 149 ASP B C 1
ATOM 2821 O O . ASP B 1 149 ? -12.648 -12.703 -4.168 1 86.75 149 ASP B O 1
ATOM 2825 N N . ARG B 1 150 ? -12.695 -11.758 -6.207 1 87.06 150 ARG B N 1
ATOM 2826 C CA . ARG B 1 150 ? -12.039 -12.883 -6.855 1 87.06 150 ARG B CA 1
ATOM 2827 C C . ARG B 1 150 ? -10.531 -12.672 -6.922 1 87.06 150 ARG B C 1
ATOM 2829 O O . ARG B 1 150 ? -10.062 -11.547 -7.055 1 87.06 150 ARG B O 1
ATOM 2836 N N . VAL B 1 151 ? -9.875 -13.852 -6.84 1 89.62 151 VAL B N 1
ATOM 2837 C CA . VAL B 1 151 ? -8.414 -13.766 -6.875 1 89.62 151 VAL B CA 1
ATOM 2838 C C . VAL B 1 151 ? -7.852 -14.953 -7.656 1 89.62 151 VAL B C 1
ATOM 2840 O O . VAL B 1 151 ? -8.414 -16.047 -7.621 1 89.62 151 VAL B O 1
ATOM 2843 N N . TRP B 1 152 ? -6.777 -14.758 -8.336 1 87.56 152 TRP B N 1
ATOM 2844 C CA . TRP B 1 152 ? -5.988 -15.758 -9.047 1 87.56 152 TRP B CA 1
ATOM 2845 C C . TRP B 1 152 ? -4.523 -15.688 -8.625 1 87.56 152 TRP B C 1
ATOM 2847 O O . TRP B 1 152 ? -3.967 -14.602 -8.461 1 87.56 152 TRP B O 1
ATOM 2857 N N . PHE B 1 153 ? -3.945 -16.844 -8.453 1 87.69 153 PHE B N 1
ATOM 2858 C CA . PHE B 1 153 ? -2.537 -16.938 -8.086 1 87.69 153 PHE B CA 1
ATOM 2859 C C . PHE B 1 153 ? -1.732 -17.578 -9.219 1 87.69 153 PHE B C 1
ATOM 2861 O O . PHE B 1 153 ? -2.178 -18.547 -9.836 1 87.69 153 PHE B O 1
ATOM 2868 N N . TYR B 1 154 ? -0.49 -16.969 -9.453 1 86.81 154 TYR B N 1
ATOM 2869 C CA . TYR B 1 154 ? 0.391 -17.469 -10.508 1 86.81 154 TYR B CA 1
ATOM 2870 C C . TYR B 1 154 ? 1.84 -17.5 -10.031 1 86.81 154 TYR B C 1
ATOM 2872 O O . TYR B 1 154 ? 2.201 -16.812 -9.07 1 86.81 154 TYR B O 1
ATOM 2880 N N . ARG B 1 155 ? 2.576 -18.328 -10.719 1 85.75 155 ARG B N 1
ATOM 2881 C CA . ARG B 1 155 ? 4.035 -18.266 -10.719 1 85.75 155 ARG B CA 1
ATOM 2882 C C . ARG B 1 155 ? 4.57 -17.891 -12.094 1 85.75 155 ARG B C 1
ATOM 2884 O O . ARG B 1 155 ? 4.176 -18.469 -13.102 1 85.75 155 ARG B O 1
ATOM 2891 N N . TYR B 1 156 ? 5.367 -16.922 -12.07 1 88.5 156 TYR B N 1
ATOM 2892 C CA . TYR B 1 156 ? 6.07 -16.516 -13.281 1 88.5 156 TYR B CA 1
ATOM 2893 C C . TYR B 1 156 ? 7.539 -16.922 -13.219 1 88.5 156 TYR B C 1
ATOM 2895 O O . TYR B 1 156 ? 8.211 -16.688 -12.219 1 88.5 156 TYR B O 1
ATOM 2903 N N . THR B 1 157 ? 8.055 -17.625 -14.281 1 83.94 157 THR B N 1
ATOM 2904 C CA . THR B 1 157 ? 9.469 -17.969 -14.344 1 83.94 157 THR B CA 1
ATOM 2905 C C . THR B 1 157 ? 10.031 -17.703 -15.734 1 83.94 157 THR B C 1
ATOM 2907 O O . THR B 1 157 ? 9.367 -17.969 -16.734 1 83.94 157 THR B O 1
ATOM 2910 N N . ALA B 1 158 ? 11.227 -17.266 -15.711 1 81.81 158 ALA B N 1
ATOM 2911 C CA . ALA B 1 158 ? 11.914 -17.031 -16.969 1 81.81 158 ALA B CA 1
ATOM 2912 C C . ALA B 1 158 ? 12.484 -18.328 -17.547 1 81.81 158 ALA B C 1
ATOM 2914 O O . ALA B 1 158 ? 13.008 -18.344 -18.656 1 81.81 158 ALA B O 1
ATOM 2915 N N . ARG B 1 159 ? 12.383 -19.375 -16.766 1 79.44 159 ARG B N 1
ATOM 2916 C CA . ARG B 1 159 ? 12.898 -20.656 -17.234 1 79.44 159 ARG B CA 1
ATOM 2917 C C . ARG B 1 159 ? 12.07 -21.203 -18.391 1 79.44 159 ARG B C 1
ATOM 2919 O O . ARG B 1 159 ? 12.578 -21.953 -19.219 1 79.44 159 ARG B O 1
ATOM 2926 N N . ASN B 1 160 ? 10.867 -20.844 -18.312 1 79.56 160 ASN B N 1
ATOM 2927 C CA . ASN B 1 160 ? 9.969 -21.344 -19.344 1 79.56 160 ASN B CA 1
ATOM 2928 C C . ASN B 1 160 ? 9.734 -20.297 -20.438 1 79.56 160 ASN B C 1
ATOM 2930 O O . ASN B 1 160 ? 10.188 -19.156 -20.312 1 79.56 160 ASN B O 1
ATOM 2934 N N . VAL B 1 161 ? 9.141 -20.812 -21.5 1 79.19 161 VAL B N 1
ATOM 2935 C CA . VAL B 1 161 ? 8.906 -19.906 -22.625 1 79.19 161 VAL B CA 1
ATOM 2936 C C . VAL B 1 161 ? 7.41 -19.797 -22.891 1 79.19 161 VAL B C 1
ATOM 2938 O O . VAL B 1 161 ? 6.629 -20.641 -22.453 1 79.19 161 VAL B O 1
ATOM 2941 N N . GLY B 1 162 ? 6.977 -18.719 -23.406 1 79.31 162 GLY B N 1
ATOM 2942 C CA . GLY B 1 162 ? 5.598 -18.516 -23.812 1 79.31 162 GLY B CA 1
ATOM 2943 C C . GLY B 1 162 ? 4.621 -18.5 -22.656 1 79.31 162 GLY B C 1
ATOM 2944 O O . GLY B 1 162 ? 4.902 -17.922 -21.609 1 79.31 162 GLY B O 1
ATOM 2945 N N . ASP B 1 163 ? 3.5 -19.156 -22.859 1 77 163 ASP B N 1
ATOM 2946 C CA . ASP B 1 163 ? 2.418 -19.141 -21.891 1 77 163 ASP B CA 1
ATOM 2947 C C . ASP B 1 163 ? 2.803 -19.922 -20.625 1 77 163 ASP B C 1
ATOM 2949 O O . ASP B 1 163 ? 2.186 -19.734 -19.562 1 77 163 ASP B O 1
ATOM 2953 N N . ASN B 1 164 ? 3.932 -20.672 -20.75 1 79 164 ASN B N 1
ATOM 2954 C CA . ASN B 1 164 ? 4.352 -21.484 -19.609 1 79 164 ASN B CA 1
ATOM 2955 C C . ASN B 1 164 ? 5.152 -20.672 -18.609 1 79 164 ASN B C 1
ATOM 2957 O O . ASN B 1 164 ? 5.469 -21.156 -17.516 1 79 164 ASN B O 1
ATOM 2961 N N . ARG B 1 165 ? 5.422 -19.422 -19.016 1 84.06 165 ARG B N 1
ATOM 2962 C CA . ARG B 1 165 ? 6.152 -18.594 -18.062 1 84.06 165 ARG B CA 1
ATOM 2963 C C . ARG B 1 165 ? 5.297 -18.281 -16.828 1 84.06 165 ARG B C 1
ATOM 2965 O O . ARG B 1 165 ? 5.828 -18.016 -15.75 1 84.06 165 ARG B O 1
ATOM 2972 N N . MET B 1 166 ? 4.055 -18.266 -17.109 1 86.69 166 MET B N 1
ATOM 2973 C CA . MET B 1 166 ? 3.123 -17.984 -16.016 1 86.69 166 MET B CA 1
ATOM 2974 C C . MET B 1 166 ? 2.139 -19.141 -15.852 1 86.69 166 MET B C 1
ATOM 2976 O O . MET B 1 166 ? 1.303 -19.391 -16.719 1 86.69 166 MET B O 1
ATOM 2980 N N . VAL B 1 167 ? 2.221 -19.797 -14.664 1 83 167 VAL B N 1
ATOM 2981 C CA . VAL B 1 167 ? 1.376 -20.953 -14.414 1 83 167 VAL B CA 1
ATOM 2982 C C . VAL B 1 167 ? 0.506 -20.719 -13.188 1 83 167 VAL B C 1
ATOM 2984 O O . VAL B 1 167 ? 0.969 -20.156 -12.195 1 83 167 VAL B O 1
ATOM 2987 N N . PRO B 1 168 ? -0.632 -21.125 -13.258 1 82.75 168 PRO B N 1
ATOM 2988 C CA . PRO B 1 168 ? -1.5 -20.984 -12.086 1 82.75 168 PRO B CA 1
ATOM 2989 C C . PRO B 1 168 ? -1.062 -21.844 -10.906 1 82.75 168 PRO B C 1
ATOM 2991 O O . PRO B 1 168 ? -0.511 -22.938 -11.109 1 82.75 168 PRO B O 1
ATOM 2994 N N . VAL B 1 169 ? -1.312 -21.297 -9.719 1 77.94 169 VAL B N 1
ATOM 2995 C CA . VAL B 1 169 ? -1.031 -22.016 -8.484 1 77.94 169 VAL B CA 1
ATOM 2996 C C . VAL B 1 169 ? -2.324 -22.219 -7.695 1 77.94 169 VAL B C 1
ATOM 2998 O O . VAL B 1 169 ? -3.109 -21.281 -7.531 1 77.94 169 VAL B O 1
ATOM 3001 N N . ASP B 1 170 ? -2.449 -23.531 -7.289 1 69.19 170 ASP B N 1
ATOM 3002 C CA . ASP B 1 170 ? -3.586 -23.797 -6.418 1 69.19 170 ASP B CA 1
ATOM 3003 C C . ASP B 1 170 ? -3.119 -24.312 -5.059 1 69.19 170 ASP B C 1
ATOM 3005 O O . ASP B 1 170 ? -1.922 -24.312 -4.766 1 69.19 170 ASP B O 1
ATOM 3009 N N . TRP B 1 171 ? -3.988 -24.547 -4.191 1 62.56 171 TRP B N 1
ATOM 3010 C CA . TRP B 1 171 ? -3.656 -24.953 -2.832 1 62.56 171 TRP B CA 1
ATOM 3011 C C . TRP B 1 171 ? -2.895 -26.281 -2.83 1 62.56 171 TRP B C 1
ATOM 3013 O O . TRP B 1 171 ? -2.205 -26.609 -1.861 1 62.56 171 TRP B O 1
ATOM 3023 N N . ASP B 1 172 ? -3.014 -27 -3.934 1 62.59 172 ASP B N 1
ATOM 3024 C CA . ASP B 1 172 ? -2.287 -28.25 -4.062 1 62.59 172 ASP B CA 1
ATOM 3025 C C . ASP B 1 172 ? -0.938 -28.047 -4.742 1 62.59 172 ASP B C 1
ATOM 3027 O O . ASP B 1 172 ? -0.177 -28.984 -4.938 1 62.59 172 ASP B O 1
ATOM 3031 N N . GLY B 1 173 ? -0.621 -26.812 -5.016 1 60.91 173 GLY B N 1
ATOM 3032 C CA . GLY B 1 173 ? 0.66 -26.484 -5.621 1 60.91 173 GLY B CA 1
ATOM 3033 C C . GLY B 1 173 ? 0.53 -25.906 -7.023 1 60.91 173 GLY B C 1
ATOM 3034 O O . GLY B 1 173 ? -0.495 -25.312 -7.367 1 60.91 173 GLY B O 1
ATOM 3035 N N . ILE B 1 174 ? 1.77 -25.906 -7.676 1 52.75 174 ILE B N 1
ATOM 3036 C CA . ILE B 1 174 ? 1.867 -25.344 -9.023 1 52.75 174 ILE B CA 1
ATOM 3037 C C . ILE B 1 174 ? 1.13 -26.25 -10.008 1 52.75 174 ILE B C 1
ATOM 3039 O O . ILE B 1 174 ? 1.369 -27.453 -10.055 1 52.75 174 ILE B O 1
ATOM 3043 N N . ALA B 1 175 ? 0.075 -25.719 -10.578 1 53.78 175 ALA B N 1
ATOM 3044 C CA . ALA B 1 175 ? -0.586 -26.484 -11.633 1 53.78 175 ALA B CA 1
ATOM 3045 C C . ALA B 1 175 ? 0.092 -26.25 -12.984 1 53.78 175 ALA B C 1
ATOM 3047 O O . ALA B 1 175 ? 0.304 -25.109 -13.391 1 53.78 175 ALA B O 1
ATOM 3048 N N . ASN B 1 176 ? 1.066 -27.109 -13.391 1 47.94 176 ASN B N 1
ATOM 3049 C CA . ASN B 1 176 ? 1.804 -27 -14.641 1 47.94 176 ASN B CA 1
ATOM 3050 C C . ASN B 1 176 ? 0.867 -26.75 -15.82 1 47.94 176 ASN B C 1
ATOM 3052 O O . ASN B 1 176 ? 1.319 -26.438 -16.922 1 47.94 176 ASN B O 1
ATOM 3056 N N . THR B 1 177 ? -0.369 -27.156 -15.805 1 44.62 177 THR B N 1
ATOM 3057 C CA . THR B 1 177 ? -1.093 -26.953 -17.062 1 44.62 177 THR B CA 1
ATOM 3058 C C . THR B 1 177 ? -2.367 -26.156 -16.828 1 44.62 177 THR B C 1
ATOM 3060 O O . THR B 1 177 ? -3.201 -26.531 -15.992 1 44.62 177 THR B O 1
ATOM 3063 N N . ILE B 1 178 ? -2.336 -24.875 -17.062 1 44.12 178 ILE B N 1
ATOM 3064 C CA . ILE B 1 178 ? -3.605 -24.156 -17.125 1 44.12 178 ILE B CA 1
ATOM 3065 C C . ILE B 1 178 ? -4.586 -24.922 -18.016 1 44.12 178 ILE B C 1
ATOM 3067 O O . ILE B 1 178 ? -5.805 -24.766 -17.875 1 44.12 178 ILE B O 1
ATOM 3071 N N . ASN B 1 179 ? -4.117 -25.375 -19.047 1 41.38 179 ASN B N 1
ATOM 3072 C CA . ASN B 1 179 ? -4.918 -25.938 -20.125 1 41.38 179 ASN B CA 1
ATOM 3073 C C . ASN B 1 179 ? -5.469 -27.312 -19.766 1 41.38 179 ASN B C 1
ATOM 3075 O O . ASN B 1 179 ? -5.895 -28.062 -20.656 1 41.38 179 ASN B O 1
ATOM 3079 N N . SER B 1 180 ? -5.18 -27.781 -18.562 1 39.28 180 SER B N 1
ATOM 3080 C CA . SER B 1 180 ? -5.781 -29.109 -18.469 1 39.28 180 SER B CA 1
ATOM 3081 C C . SER B 1 180 ? -7.301 -29.016 -18.375 1 39.28 180 SER B C 1
ATOM 3083 O O . SER B 1 180 ? -7.836 -28.156 -17.688 1 39.28 180 SER B O 1
ATOM 3085 N N . PRO B 1 181 ? -7.906 -29.594 -19.25 1 39.31 181 PRO B N 1
ATOM 3086 C CA . PRO B 1 181 ? -9.367 -29.703 -19.297 1 39.31 181 PRO B CA 1
ATOM 3087 C C . PRO B 1 181 ? -9.984 -29.953 -17.922 1 39.31 181 PRO B C 1
ATOM 3089 O O . PRO B 1 181 ? -11.203 -30.109 -17.812 1 39.31 181 PRO B O 1
ATOM 3092 N N . ASN B 1 182 ? -9.219 -30.125 -16.938 1 40.84 182 ASN B N 1
ATOM 3093 C CA . ASN B 1 182 ? -9.805 -30.562 -15.672 1 40.84 182 ASN B CA 1
ATOM 3094 C C . ASN B 1 182 ? -10.289 -29.391 -14.836 1 40.84 182 ASN B C 1
ATOM 3096 O O . ASN B 1 182 ? -9.977 -28.234 -15.148 1 40.84 182 ASN B O 1
ATOM 3100 N N . THR B 1 183 ? -11.055 -29.672 -13.844 1 42.44 183 THR B N 1
ATOM 3101 C CA . THR B 1 183 ? -11.672 -28.875 -12.797 1 42.44 183 THR 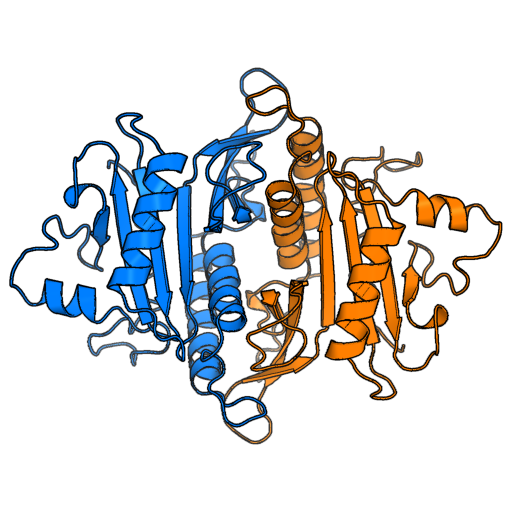B CA 1
ATOM 3102 C C . THR B 1 183 ? -10.75 -27.719 -12.383 1 42.44 183 THR B C 1
ATOM 3104 O O . THR B 1 183 ? -11.219 -26.656 -11.977 1 42.44 183 THR B O 1
ATOM 3107 N N . ARG B 1 184 ? -9.656 -27.984 -12.672 1 45.75 184 ARG B N 1
ATOM 3108 C CA . ARG B 1 184 ? -8.633 -27.047 -12.234 1 45.75 184 ARG B CA 1
ATOM 3109 C C . ARG B 1 184 ? -8.57 -25.828 -13.148 1 45.75 184 ARG B C 1
ATOM 3111 O O . ARG B 1 184 ? -8.398 -24.703 -12.688 1 45.75 184 ARG B O 1
ATOM 3118 N N . ALA B 1 185 ? -8.789 -26.109 -14.5 1 47.59 185 ALA B N 1
ATOM 3119 C CA . ALA B 1 185 ? -8.883 -24.984 -15.43 1 47.59 185 ALA B CA 1
ATOM 3120 C C . ALA B 1 185 ? -10.062 -24.078 -15.086 1 47.59 185 ALA B C 1
ATOM 3122 O O . ALA B 1 185 ? -9.953 -22.859 -15.148 1 47.59 185 ALA B O 1
ATOM 3123 N N . GLY B 1 186 ? -11.086 -24.719 -14.844 1 50 186 GLY B N 1
ATOM 3124 C CA . GLY B 1 186 ? -12.25 -23.938 -14.461 1 50 186 GLY B CA 1
ATOM 3125 C C . GLY B 1 186 ? -12.016 -23.062 -13.242 1 50 186 GLY B C 1
ATOM 3126 O O . GLY B 1 186 ? -12.43 -21.906 -13.219 1 50 186 GLY B O 1
ATOM 3127 N N . GLN B 1 187 ? -11.406 -23.656 -12.344 1 51 187 GLN B N 1
ATOM 3128 C CA . GLN B 1 187 ? -11.125 -22.906 -11.125 1 51 187 GLN B CA 1
ATOM 3129 C C . GLN B 1 187 ? -10.125 -21.781 -11.375 1 51 187 GLN B C 1
ATOM 3131 O O . GLN B 1 187 ? -10.258 -20.688 -10.82 1 51 187 GLN B O 1
ATOM 3136 N N . MET B 1 188 ? -9.234 -22.172 -12.25 1 56.5 188 MET B N 1
ATOM 3137 C CA . MET B 1 188 ? -8.242 -21.156 -12.594 1 56.5 188 MET B CA 1
ATOM 3138 C C . MET B 1 188 ? -8.898 -19.969 -13.289 1 56.5 188 MET B C 1
ATOM 3140 O O . MET B 1 188 ? -8.484 -18.828 -13.102 1 56.5 188 MET B O 1
ATOM 3144 N N . LEU B 1 189 ? -9.984 -20.359 -13.875 1 60.78 189 LEU B N 1
ATOM 3145 C CA . LEU B 1 189 ? -10.68 -19.281 -14.562 1 60.78 189 LEU B CA 1
ATOM 3146 C C . LEU B 1 189 ? -11.625 -18.547 -13.609 1 60.78 189 LEU B C 1
ATOM 3148 O O . LEU B 1 189 ? -11.781 -17.328 -13.703 1 60.78 189 LEU B O 1
ATOM 3152 N N . ALA B 1 190 ? -12.094 -19.391 -12.758 1 69.69 190 ALA B N 1
ATOM 3153 C CA . ALA B 1 190 ? -13.086 -18.766 -11.891 1 69.69 190 ALA B CA 1
ATOM 3154 C C . ALA B 1 190 ? -12.414 -18 -10.75 1 69.69 190 ALA B C 1
ATOM 3156 O O . ALA B 1 190 ? -12.984 -17.047 -10.227 1 69.69 190 ALA B O 1
ATOM 3157 N N . GLY B 1 191 ? -11.172 -18.312 -10.5 1 76.75 191 GLY B N 1
ATOM 3158 C CA . GLY B 1 191 ? -10.492 -17.703 -9.359 1 76.75 191 GLY B CA 1
ATOM 3159 C C . GLY B 1 191 ? -11.062 -18.141 -8.023 1 76.75 191 GLY B C 1
ATOM 3160 O O . GLY B 1 191 ? -12.008 -18.938 -7.977 1 76.75 191 GLY B O 1
ATOM 3161 N N . TYR B 1 192 ? -10.391 -17.719 -6.93 1 79.94 192 TYR B N 1
ATOM 3162 C CA . TYR B 1 192 ? -10.867 -17.906 -5.566 1 79.94 192 TYR B CA 1
ATOM 3163 C C . TYR B 1 192 ? -11.586 -16.672 -5.059 1 79.94 192 TYR B C 1
ATOM 3165 O O . TYR B 1 192 ? -11.414 -15.578 -5.605 1 79.94 192 TYR B O 1
ATOM 3173 N N . ARG B 1 193 ? -12.414 -16.906 -4.109 1 79.62 193 ARG B N 1
ATOM 3174 C CA . ARG B 1 193 ? -13.039 -15.773 -3.438 1 79.62 193 ARG B CA 1
ATOM 3175 C C . ARG B 1 193 ? -12.391 -15.508 -2.084 1 79.62 193 ARG B C 1
ATOM 3177 O O . ARG B 1 193 ? -12.305 -16.406 -1.244 1 79.62 193 ARG B O 1
ATOM 3184 N N . ILE B 1 194 ? -11.969 -14.258 -1.945 1 77.62 194 ILE B N 1
ATOM 3185 C CA . ILE B 1 194 ? -11.32 -13.945 -0.675 1 77.62 194 ILE B CA 1
ATOM 3186 C C . ILE B 1 194 ? -12.383 -13.766 0.41 1 77.62 194 ILE B C 1
ATOM 3188 O O . ILE B 1 194 ? -12.062 -13.742 1.602 1 77.62 194 ILE B O 1
ATOM 3192 N N . SER B 1 195 ? -13.664 -13.508 0.015 1 65.81 195 SER B N 1
ATOM 3193 C CA . SER B 1 195 ? -14.773 -13.305 0.938 1 65.81 195 SER B CA 1
ATOM 3194 C C . SER B 1 195 ? -15.438 -14.625 1.307 1 65.81 195 SER B C 1
ATOM 3196 O O . SER B 1 195 ? -16.375 -14.656 2.105 1 65.81 195 SER B O 1
ATOM 3198 N N . GLY B 1 196 ? -15.133 -15.727 0.496 1 57.81 196 GLY B N 1
ATOM 3199 C CA . GLY B 1 196 ? -15.891 -16.969 0.566 1 57.81 196 GLY B CA 1
ATOM 3200 C C . GLY B 1 196 ? -15.383 -17.906 1.636 1 57.81 196 GLY B C 1
ATOM 3201 O O . GLY B 1 196 ? -14.266 -17.766 2.127 1 57.81 196 GLY B O 1
ATOM 3202 N N . GLY B 1 197 ? -16.297 -19.109 2.271 1 46.66 197 GLY B N 1
ATOM 3203 C CA . GLY B 1 197 ? -16.141 -20.484 2.693 1 46.66 197 GLY B CA 1
ATOM 3204 C C . GLY B 1 197 ? -16.297 -20.672 4.191 1 46.66 197 GLY B C 1
ATOM 3205 O O . GLY B 1 197 ? -16.094 -19.734 4.961 1 46.66 197 GLY B O 1
ATOM 3206 N N . ILE B 1 198 ? -17.406 -21.453 4.684 1 40.66 198 ILE B N 1
ATOM 3207 C CA . ILE B 1 198 ? -17.328 -22.359 5.82 1 40.66 198 ILE B CA 1
ATOM 3208 C C . ILE B 1 198 ? -15.984 -23.078 5.805 1 40.66 198 ILE B C 1
ATOM 3210 O O . ILE B 1 198 ? -15.562 -23.609 4.773 1 40.66 198 ILE B O 1
ATOM 3214 N N . PRO B 1 199 ? -15.258 -23.109 6.77 1 36.81 199 PRO B N 1
ATOM 3215 C CA . PRO B 1 199 ? -14.266 -24.188 6.891 1 36.81 199 PRO B CA 1
ATOM 3216 C C . PRO B 1 199 ? -14.844 -25.547 6.551 1 36.81 199 PRO B C 1
ATOM 3218 O O . PRO B 1 199 ? -15.914 -25.922 7.039 1 36.81 199 PRO B O 1
ATOM 3221 N N . GLY B 1 200 ? -14.461 -26.375 5.234 1 36.94 200 GLY B N 1
ATOM 3222 C CA . GLY B 1 200 ? -15.008 -27.656 4.812 1 36.94 200 GLY B CA 1
ATOM 3223 C C . GLY B 1 200 ? -15.852 -27.562 3.553 1 36.94 200 GLY B C 1
ATOM 3224 O O . GLY B 1 200 ? -16.219 -28.578 2.965 1 36.94 200 GLY B O 1
ATOM 3225 N N . THR B 1 201 ? -16.812 -26.906 3.227 1 38 201 THR B N 1
ATOM 3226 C CA . THR B 1 201 ? -17.438 -26.781 1.918 1 38 201 THR B CA 1
ATOM 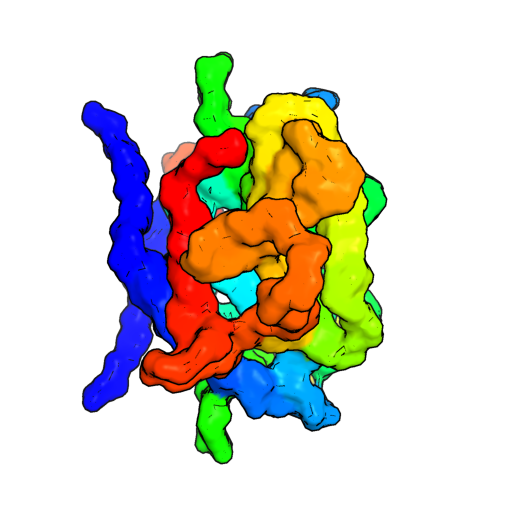3227 C C . THR B 1 201 ? -16.672 -25.797 1.04 1 38 201 THR B C 1
ATOM 3229 O O . THR B 1 201 ? -15.938 -24.938 1.548 1 38 201 THR B O 1
ATOM 3232 N N . VAL B 1 202 ? -16.672 -25.859 -0.327 1 35.31 202 VAL B N 1
ATOM 3233 C CA . VAL B 1 202 ? -15.781 -25.125 -1.223 1 35.31 202 VAL B CA 1
ATOM 3234 C C . VAL B 1 202 ? -15.625 -23.688 -0.725 1 35.31 202 VAL B C 1
ATOM 3236 O O . VAL B 1 202 ? -14.562 -23.078 -0.876 1 35.31 202 VAL B O 1
ATOM 3239 N N . GLY B 1 203 ? -16.625 -22.938 -0.552 1 36.81 203 GLY B N 1
ATOM 3240 C CA . GLY B 1 203 ? -16.297 -21.562 -0.926 1 36.81 203 GLY B CA 1
ATOM 3241 C C . GLY B 1 203 ? -15.273 -20.922 -0.013 1 36.81 203 GLY B C 1
ATOM 3242 O O . GLY B 1 203 ? -14.164 -20.594 -0.446 1 36.81 203 GLY B O 1
ATOM 3243 N N . ASP B 1 204 ? -15.359 -20.234 0.698 1 41.19 204 ASP B N 1
ATOM 3244 C CA . ASP B 1 204 ? -14.633 -18.984 0.539 1 41.19 204 ASP B CA 1
ATOM 3245 C C . ASP B 1 204 ? -13.156 -19.234 0.264 1 41.19 204 ASP B C 1
ATOM 3247 O O . ASP B 1 204 ? -12.445 -18.359 -0.229 1 41.19 204 ASP B O 1
ATOM 3251 N N . TRP B 1 205 ? -12.258 -20.109 0.846 1 44.12 205 TRP B N 1
ATOM 3252 C CA . TRP B 1 205 ? -12.906 -19.891 2.135 1 44.12 205 TRP B CA 1
ATOM 3253 C C . TRP B 1 205 ? -11.883 -19.906 3.266 1 44.12 205 TRP B C 1
ATOM 3255 O O . TRP B 1 205 ? -12.016 -19.156 4.242 1 44.12 205 TRP B O 1
ATOM 3265 N N . VAL B 1 206 ? -10.602 -20.359 3.426 1 52.69 206 VAL B N 1
ATOM 3266 C CA . VAL B 1 206 ? -9.594 -20.391 4.48 1 52.69 206 VAL B CA 1
ATOM 3267 C C . VAL B 1 206 ? -8.328 -19.672 4.008 1 52.69 206 VAL B C 1
ATOM 3269 O O . VAL B 1 206 ? -7.32 -19.656 4.711 1 52.69 206 VAL B O 1
ATOM 3272 N N . THR B 1 207 ? -8.359 -17.859 4.457 1 54.28 207 THR B N 1
ATOM 3273 C CA . THR B 1 207 ? -7.809 -16.688 3.787 1 54.28 207 THR B CA 1
ATOM 3274 C C . THR B 1 207 ? -6.484 -17.016 3.113 1 54.28 207 THR B C 1
ATOM 3276 O O . THR B 1 207 ? -5.512 -17.375 3.785 1 54.28 207 THR B O 1
ATOM 3279 N N . VAL B 1 208 ? -7.383 -17.281 1.679 1 56.66 208 VAL B N 1
ATOM 3280 C CA . VAL B 1 208 ? -7.434 -18.422 0.776 1 56.66 208 VAL B CA 1
ATOM 3281 C C . VAL B 1 208 ? -6.199 -19.297 0.981 1 56.66 208 VAL B C 1
ATOM 3283 O O . VAL B 1 208 ? -5.086 -18.797 1.115 1 56.66 208 VAL B O 1
ATOM 3286 N N . GLN B 1 209 ? -6.418 -20.25 1.46 1 51.09 209 GLN B N 1
ATOM 3287 C CA . GLN B 1 209 ? -5.426 -21.219 1.899 1 51.09 209 GLN B CA 1
ATOM 3288 C C . GLN B 1 209 ? -4.039 -20.594 1.991 1 51.09 209 GLN B C 1
ATOM 3290 O O . GLN B 1 209 ? -3.389 -20.359 0.97 1 51.09 209 GLN B O 1
ATOM 3295 N N . LEU B 1 210 ? -3.592 -20.281 3.236 1 56.25 210 LEU B N 1
ATOM 3296 C CA . LEU B 1 210 ? -2.914 -19.266 4.035 1 56.25 210 LEU B CA 1
ATOM 3297 C C . LEU B 1 210 ? -1.578 -18.891 3.404 1 56.25 210 LEU B C 1
ATOM 3299 O O . LEU B 1 210 ? -0.563 -19.547 3.643 1 56.25 210 LEU B O 1
ATOM 3303 N N . ILE B 1 211 ? -2.51 -17.203 2.795 1 54.56 211 ILE B N 1
ATOM 3304 C CA . ILE B 1 211 ? -2.252 -16.703 1.448 1 54.56 211 ILE B CA 1
ATOM 3305 C C . ILE B 1 211 ? -1.061 -17.453 0.846 1 54.56 211 ILE B C 1
ATOM 3307 O O . ILE B 1 211 ? 0.034 -17.438 1.414 1 54.56 211 ILE B O 1
ATOM 3311 N N . LEU B 1 212 ? -1.717 -18.609 0.289 1 55.72 212 LEU B N 1
ATOM 3312 C CA . LEU B 1 212 ? -1.659 -20.078 0.235 1 55.72 212 LEU B CA 1
ATOM 3313 C C . LEU B 1 212 ? -0.304 -20.578 0.714 1 55.72 212 LEU B C 1
ATOM 3315 O O . LEU B 1 212 ? 0.735 -20.031 0.355 1 55.72 212 LEU B O 1
ATOM 3319 N N . GLU B 1 213 ? -0.323 -20.859 1.683 1 50.06 213 GLU B N 1
ATOM 3320 C CA . GLU B 1 213 ? 0.888 -21.453 2.254 1 50.06 213 GLU B CA 1
ATOM 3321 C C . GLU B 1 213 ? 2.055 -20.469 2.188 1 50.06 213 GLU B C 1
ATOM 3323 O O . GLU B 1 213 ? 2.852 -20.5 1.248 1 50.06 213 GLU B O 1
ATOM 3328 N N . HIS B 1 214 ? 2.326 -19.562 2.996 1 56.5 214 HIS B N 1
ATOM 3329 C CA . HIS B 1 214 ? 2.963 -18.25 2.932 1 56.5 214 HIS B CA 1
ATOM 3330 C C . HIS B 1 214 ? 4.352 -18.344 2.307 1 56.5 214 HIS B C 1
ATOM 3332 O O . HIS B 1 214 ? 5.32 -18.672 2.988 1 56.5 214 HIS B O 1
ATOM 3338 N N . MET B 1 215 ? 3.127 -18.234 0.928 1 50.38 215 MET B N 1
ATOM 3339 C CA . MET B 1 215 ? 3.154 -18.766 -0.43 1 50.38 215 MET B CA 1
ATOM 3340 C C . MET B 1 215 ? 4.441 -19.547 -0.684 1 50.38 215 MET B C 1
ATOM 3342 O O . MET B 1 215 ? 5.535 -19.047 -0.398 1 50.38 215 MET B O 1
ATOM 3346 N N . SER B 1 216 ? 4.285 -20.422 0.301 1 49.19 216 SER B N 1
ATOM 3347 C CA . SER B 1 216 ? 4.742 -21.781 0.546 1 49.19 216 SER B CA 1
ATOM 3348 C C . SER B 1 216 ? 6.227 -21.812 0.899 1 49.19 216 SER B C 1
ATOM 3350 O O . SER B 1 216 ? 7.07 -21.453 0.078 1 49.19 216 SER B O 1
ATOM 3352 N N . GLN B 1 217 ? 6.582 -21.25 1.62 1 47.53 217 GLN B N 1
ATOM 3353 C CA . GLN B 1 217 ? 7.812 -21.391 2.389 1 47.53 217 GLN B CA 1
ATOM 3354 C C . GLN B 1 217 ? 8.93 -20.531 1.806 1 47.53 217 GLN B C 1
ATOM 3356 O O . GLN B 1 217 ? 10.109 -20.828 1.972 1 47.53 217 GLN B O 1
ATOM 3361 N N . ASN B 1 218 ? 9.438 -19.953 2.166 1 44.47 218 ASN B N 1
ATOM 3362 C CA . ASN B 1 218 ? 9.719 -18.797 1.34 1 44.47 218 ASN B CA 1
ATOM 3363 C C . ASN B 1 218 ? 10.734 -19.109 0.247 1 44.47 218 ASN B C 1
ATOM 3365 O O . ASN B 1 218 ? 11.562 -18.266 -0.102 1 44.47 218 ASN B O 1
ATOM 3369 N N . TYR B 1 219 ? 10.766 -20.422 -0.676 1 41.19 219 TYR B N 1
ATOM 3370 C CA . TYR B 1 219 ? 10.391 -21.766 -1.093 1 41.19 219 TYR B CA 1
ATOM 3371 C C . TYR B 1 219 ? 10.93 -22.078 -2.48 1 41.19 219 TYR B C 1
ATOM 3373 O O . TYR B 1 219 ? 11.297 -23.219 -2.766 1 41.19 219 TYR B O 1
ATOM 3381 N N . ALA B 1 220 ? 10.836 -20.906 -3.457 1 42.78 220 ALA B N 1
ATOM 3382 C CA . ALA B 1 220 ? 10.945 -21.297 -4.863 1 42.78 220 ALA B CA 1
ATOM 3383 C C . ALA B 1 220 ? 12.086 -22.281 -5.074 1 42.78 220 ALA B C 1
ATOM 3385 O O . ALA B 1 220 ? 13.25 -21.891 -5.195 1 42.78 220 ALA B O 1
ATOM 3386 N N . SER B 1 221 ? 12.211 -23.156 -4.594 1 41.62 221 SER B N 1
ATOM 3387 C CA . SER B 1 221 ? 12.953 -23.922 -5.594 1 41.62 221 SER B CA 1
ATOM 3388 C C . SER B 1 221 ? 12.344 -23.75 -6.98 1 41.62 221 SER B C 1
ATOM 3390 O O . SER B 1 221 ? 11.516 -24.562 -7.398 1 41.62 221 SER B O 1
ATOM 3392 N N . PHE B 1 222 ? 11.812 -22.641 -7.457 1 36 222 PHE B N 1
ATOM 3393 C CA . PHE B 1 222 ? 11.438 -22.672 -8.867 1 36 222 PHE B CA 1
ATOM 3394 C C . PHE B 1 222 ? 12.391 -23.562 -9.664 1 36 222 PHE B C 1
ATOM 3396 O O . PHE B 1 222 ? 13.594 -23.562 -9.414 1 36 222 PHE B O 1
#

Organism: Gibberella zeae (strain ATCC MYA-4620 / CBS 123657 / FGSC 9075 / NRRL 31084 / PH-1) (NCBI:txid229533)

Sequence (444 aa):
MALIPQRRALLALQNDLTQFGGHVHTLTGTVVAGGQAYLAVEHNVNGVWNAILHILYPVTDMDFLINPEAYPLQGQQNGARADLIVREINVNLAGPGYIPGRTFMYFEGKGGASADTALNIRAQMVNYLATAIGNVQGRACWAIGAKGDRVWFYRYTARNVGDNRMVPVDWDGIANTINSPNTRAGQMLAGYRISGGIPGTVGDWVTVQLILEHMSQNYASFMALIPQRRALLALQNDLTQFGGHVHTLTGTVVAGGQAYLAVEHNVNGVWNAILHILYPVTDMDFLINPEAYPLQGQQNGARADLIVREINVNLAGPGYIPGRTFMYFEGKGGASADTALNIRAQMVNYLATAIGNVQGRACWAIGAKGDRVWFYRYTARNVGDNRMVPVDWDGIANTINSPNTRAGQMLAGYRISGGIPGTVGDWVTVQLILEHMSQNYASF